Protein AF-A0AAW4VNP3-F1 (afdb_monomer)

pLDDT: mean 86.43, std 9.8, range [40.16, 97.19]

Nearest PDB structures (foldseek):
  4qtn-assembly1_B  TM=8.024E-01  e=1.426E-08  Neisseria mucosa ATCC 25996

Radius of gyration: 25.73 Å; Cα contacts (8 Å, |Δi|>4): 560; chains: 1; bounding box: 70×44×76 Å

InterPro domains:
  IPR006419 Nicotinamide mononucleotide transporter PnuC [PF04973] (201-394)
  IPR006419 Nicotinamide mononucleotide transporter PnuC [PTHR36122] (199-401)
  IPR006419 Nicotinamide mononucleotide transporter PnuC [TIGR01528] (202-397)

Organism: NCBI:txid1982628

Solvent-accessible surface area (backbone atoms only — not comparable to full-atom values): 21299 Å² total; per-residue (Å²): 109,73,69,56,41,69,71,24,30,52,80,52,65,69,58,42,53,49,54,51,51,51,38,52,51,25,49,51,49,15,56,49,26,45,52,51,37,52,52,60,38,68,47,82,50,72,65,72,40,80,74,52,76,46,77,26,37,53,49,68,89,80,63,89,81,59,93,85,45,66,66,43,71,47,40,26,34,56,83,97,46,68,33,78,46,78,29,45,41,78,54,51,79,67,58,83,70,63,57,47,67,30,34,36,28,32,32,74,85,70,50,79,48,57,35,82,60,86,90,72,49,73,68,58,52,45,50,55,47,30,54,54,35,49,59,75,32,40,40,40,45,34,44,14,52,34,29,45,53,42,29,52,51,53,48,49,48,39,45,44,24,72,84,46,53,74,63,59,46,52,52,54,52,50,40,45,51,46,32,37,51,35,31,43,78,49,58,56,71,64,42,75,94,37,58,16,69,59,54,45,49,48,49,52,50,40,37,53,36,42,56,52,20,53,53,28,50,41,61,34,27,57,65,18,35,65,37,39,52,54,30,46,52,46,50,40,50,46,26,63,58,55,55,44,57,63,51,38,37,51,41,38,66,74,45,46,53,57,46,32,58,53,27,37,56,54,39,69,73,38,49,33,93,88,47,78,66,30,40,66,60,46,80,78,64,79,77,56,55,59,56,51,52,54,49,31,54,53,42,17,55,53,49,18,52,58,54,63,70,49,93,72,80,41,82,66,53,97,40,73,69,59,46,44,52,47,44,36,45,36,19,36,29,34,35,32,45,53,54,22,55,52,24,53,56,71,29,27,54,63,22,38,60,32,46,53,52,27,38,50,45,50,45,53,48,30,62,72,52,66,42,62,38,58,47,36,42,34,53,43,46,54,54,47,35,54,50,22,44,53,48,49,51,50,52,44,53,52,52,58,50,50,58,57,57,75,76,107

Secondary structure (DSSP, 8-state):
-HHHHHHHS---HHHHHHHHHHHHHHHHHHHHHHHHHHHHHTS-----EEEEEEEEEE--TT----TT-SEEEEEEEETTEEEEEEEEHHHHHT---SEEEEEEEE-TTS-EEEESSS---HHHHHHHHHHHHHHHTHHHHHHHHHHHHHHHHHHHHHHTGGGS-HHHHHHHHHHHHHHHHHHHHSPPPPBTTB-HHHHHHHHHHHHHHHHHHHHHHHTT-TTHHHHHHHHHHHHHHHHHHTT--HHHHHHIIIIIHHHHHHHHHHHHTSB-SS-TTSB--B---THHHHHHHHHHHHHHHHHHHHHHTS----TT-S-HHHHHHHHHHHHHHHHHHHHHHHHHHTTBTTHHHHHHHHHHHHHHHHHHTT-TTHHHHHHHHHHHHHHHHHHHHHHHHHHHHHHHHHT-

Mean predicted aligned error: 8.53 Å

Structure (mmCIF, N/CA/C/O backbone):
data_AF-A0AAW4VNP3-F1
#
_entry.id   AF-A0AAW4VNP3-F1
#
loop_
_atom_site.group_PDB
_atom_site.id
_atom_site.type_symbol
_atom_site.label_atom_id
_atom_site.label_alt_id
_atom_site.label_comp_id
_atom_site.label_asym_id
_atom_site.label_entity_id
_atom_site.label_seq_id
_atom_site.pdbx_PDB_ins_code
_atom_site.Cartn_x
_atom_site.Cartn_y
_atom_site.Cartn_z
_atom_site.occupancy
_atom_site.B_iso_or_equiv
_atom_site.auth_seq_id
_atom_site.auth_comp_id
_atom_site.auth_asym_id
_atom_site.auth_atom_id
_atom_site.pdbx_PDB_model_num
ATOM 1 N N . MET A 1 1 ? 29.021 -0.464 7.158 1.00 53.31 1 MET A N 1
ATOM 2 C CA . MET A 1 1 ? 27.720 0.239 7.269 1.00 53.31 1 MET A CA 1
ATOM 3 C C . MET A 1 1 ? 27.876 1.764 7.394 1.00 53.31 1 MET A C 1
ATOM 5 O O . MET A 1 1 ? 27.446 2.468 6.494 1.00 53.31 1 MET A O 1
ATOM 9 N N . ILE A 1 2 ? 28.572 2.298 8.410 1.00 60.94 2 ILE A N 1
ATOM 10 C CA . ILE A 1 2 ? 28.728 3.763 8.615 1.00 60.94 2 ILE A CA 1
ATOM 11 C C . ILE A 1 2 ? 29.421 4.486 7.440 1.00 60.94 2 ILE A C 1
ATOM 13 O O . ILE A 1 2 ? 29.001 5.571 7.046 1.00 60.94 2 ILE A O 1
ATOM 17 N N . GLN A 1 3 ? 30.464 3.896 6.844 1.00 62.09 3 GLN A N 1
ATOM 18 C CA . GLN A 1 3 ? 31.155 4.496 5.689 1.00 62.09 3 GLN A CA 1
ATOM 19 C C . GLN A 1 3 ? 30.300 4.512 4.408 1.00 62.09 3 GLN A C 1
ATOM 21 O O . GLN A 1 3 ? 30.416 5.441 3.615 1.00 62.09 3 GLN A O 1
ATOM 26 N N . PHE A 1 4 ? 29.410 3.529 4.235 1.00 67.94 4 PHE A N 1
ATOM 27 C CA . PHE A 1 4 ? 28.491 3.452 3.094 1.00 67.94 4 PHE A CA 1
ATOM 28 C C . PHE A 1 4 ? 27.464 4.591 3.140 1.00 67.94 4 PHE A C 1
ATOM 30 O O . PHE A 1 4 ? 27.341 5.350 2.182 1.00 67.94 4 PHE A O 1
ATOM 37 N N . PHE A 1 5 ? 26.824 4.803 4.295 1.00 67.19 5 PHE A N 1
ATOM 38 C CA . PHE A 1 5 ? 25.893 5.920 4.474 1.00 67.19 5 PHE A CA 1
ATOM 39 C C . PHE A 1 5 ? 26.587 7.279 4.377 1.00 67.19 5 PHE A C 1
ATOM 41 O O . PHE A 1 5 ? 26.081 8.167 3.704 1.00 67.19 5 PHE A O 1
ATOM 48 N N . LYS A 1 6 ? 27.796 7.443 4.934 1.00 67.44 6 LYS A N 1
ATOM 49 C CA . LYS A 1 6 ? 28.573 8.685 4.752 1.00 67.44 6 LYS A CA 1
ATOM 50 C C . LYS A 1 6 ? 28.857 9.006 3.281 1.00 67.44 6 LYS A C 1
ATOM 52 O O . LYS A 1 6 ? 28.976 10.180 2.938 1.00 67.44 6 LYS A O 1
ATOM 57 N N . LYS A 1 7 ? 28.971 7.988 2.422 1.00 76.50 7 LYS A N 1
ATOM 58 C CA . LYS A 1 7 ? 29.187 8.170 0.984 1.00 76.50 7 LYS A CA 1
ATOM 59 C C . LYS A 1 7 ? 27.906 8.572 0.251 1.00 76.50 7 LYS A C 1
ATOM 61 O O . LYS A 1 7 ? 28.024 9.340 -0.699 1.00 76.50 7 LYS A O 1
ATOM 66 N N . ASN A 1 8 ? 26.735 8.112 0.695 1.00 79.56 8 ASN A N 1
ATOM 67 C CA . ASN A 1 8 ? 25.456 8.256 -0.020 1.00 79.56 8 ASN A CA 1
ATOM 68 C C . ASN A 1 8 ? 24.500 9.311 0.562 1.00 79.56 8 ASN A C 1
ATOM 70 O O . ASN A 1 8 ? 23.540 9.684 -0.112 1.00 79.56 8 ASN A O 1
ATOM 74 N N . ILE A 1 9 ? 24.789 9.818 1.764 1.00 84.44 9 ILE A N 1
ATOM 75 C CA . ILE A 1 9 ? 23.995 10.846 2.441 1.00 84.44 9 ILE A CA 1
ATOM 76 C C . ILE A 1 9 ? 23.987 12.174 1.678 1.00 84.44 9 ILE A C 1
ATOM 78 O O . ILE A 1 9 ? 24.927 12.488 0.935 1.00 84.44 9 ILE A O 1
ATOM 82 N N . GLU A 1 10 ? 22.955 12.982 1.928 1.00 81.00 10 GLU A N 1
ATOM 83 C CA . GLU A 1 10 ? 22.820 14.324 1.370 1.00 81.00 10 GLU A CA 1
ATOM 84 C C . GLU A 1 10 ? 24.094 15.160 1.572 1.00 81.00 10 GLU A C 1
ATOM 86 O O . GLU A 1 10 ? 24.619 15.349 2.683 1.00 81.00 10 GLU A O 1
ATOM 91 N N . SER A 1 11 ? 24.616 15.624 0.438 1.00 81.00 11 SER A N 1
ATOM 92 C CA . SER A 1 11 ? 25.878 16.350 0.336 1.00 81.00 11 SER A CA 1
ATOM 93 C C . SER A 1 11 ? 25.703 17.829 0.672 1.00 81.00 11 SER A C 1
ATOM 95 O O . SER A 1 11 ? 26.600 18.444 1.256 1.00 81.00 11 SER A O 1
ATOM 97 N N . ASN A 1 12 ? 24.528 18.394 0.377 1.00 86.44 12 ASN A N 1
ATOM 98 C CA . ASN A 1 12 ? 24.202 19.769 0.704 1.00 86.44 12 ASN A CA 1
ATOM 99 C C . ASN A 1 12 ? 23.914 19.901 2.204 1.00 86.44 12 ASN A C 1
ATOM 101 O O .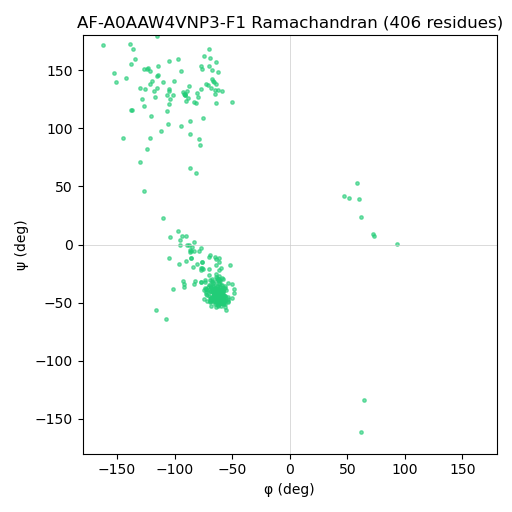 ASN A 1 12 ? 22.872 19.484 2.705 1.00 86.44 12 ASN A O 1
ATOM 105 N N . LYS A 1 13 ? 24.833 20.552 2.925 1.00 87.06 13 LYS A N 1
ATOM 106 C CA . LYS A 1 13 ? 24.740 20.730 4.379 1.00 87.06 13 LYS A CA 1
ATOM 107 C C . LYS A 1 13 ? 23.450 21.435 4.817 1.00 87.06 13 LYS A C 1
ATOM 109 O O . LYS A 1 13 ? 22.914 21.065 5.853 1.00 87.06 13 LYS A O 1
ATOM 114 N N . LYS A 1 14 ? 22.953 22.424 4.061 1.00 89.81 14 LYS A N 1
ATOM 115 C CA . LYS A 1 14 ? 21.715 23.144 4.414 1.00 89.81 14 LYS A CA 1
ATOM 116 C C . LYS A 1 14 ? 20.496 22.235 4.283 1.00 89.81 14 LYS A C 1
ATOM 118 O O . LYS A 1 14 ? 19.693 22.179 5.208 1.00 89.81 14 LYS A O 1
ATOM 123 N N . LEU A 1 15 ? 20.405 21.509 3.168 1.00 87.19 15 LEU A N 1
ATOM 124 C CA . LEU A 1 15 ? 19.309 20.574 2.917 1.00 87.19 15 LEU A CA 1
ATOM 125 C C . LEU A 1 15 ? 19.313 19.436 3.939 1.00 87.19 15 LEU A C 1
ATOM 127 O O . LEU A 1 15 ? 18.293 19.184 4.562 1.00 87.19 15 LEU A O 1
ATOM 131 N N . ARG A 1 16 ? 20.481 18.851 4.222 1.00 89.38 16 ARG A N 1
ATOM 132 C CA . ARG A 1 16 ? 20.614 17.809 5.245 1.00 89.38 16 ARG A CA 1
ATOM 133 C C . ARG A 1 16 ? 20.189 18.286 6.634 1.00 89.38 16 ARG A C 1
ATOM 135 O O . ARG A 1 16 ? 19.533 17.552 7.361 1.00 89.38 16 ARG A O 1
ATOM 142 N N . THR A 1 17 ? 20.565 19.504 7.030 1.00 90.94 17 THR A N 1
ATOM 143 C CA . THR A 1 17 ? 20.107 20.070 8.309 1.00 90.94 17 THR A CA 1
ATOM 144 C C . THR A 1 17 ? 18.588 20.227 8.328 1.00 90.94 17 THR A C 1
ATOM 146 O O . THR A 1 17 ? 17.964 19.907 9.334 1.00 90.94 17 THR A O 1
ATOM 149 N N . PHE A 1 18 ? 17.993 20.688 7.227 1.00 92.00 18 PHE A N 1
ATOM 150 C CA . PHE A 1 18 ? 16.542 20.796 7.099 1.00 92.00 18 PHE A CA 1
ATOM 151 C C . PHE A 1 18 ? 15.851 19.426 7.195 1.00 92.00 18 PHE A C 1
ATOM 153 O O . PHE A 1 18 ? 14.931 19.276 7.991 1.00 92.00 18 PHE A O 1
ATOM 160 N N . GLU A 1 19 ? 16.333 18.413 6.471 1.00 90.94 19 GLU A N 1
ATOM 161 C CA . GLU A 1 19 ? 15.817 17.037 6.532 1.00 90.94 19 GLU A CA 1
ATOM 162 C C . GLU A 1 19 ? 15.887 16.467 7.954 1.00 90.94 19 GLU A C 1
ATOM 164 O O . GLU A 1 19 ? 14.918 15.879 8.422 1.00 90.94 19 GLU A O 1
ATOM 169 N N . ILE A 1 20 ? 16.983 16.704 8.686 1.00 93.19 20 ILE A N 1
ATOM 170 C CA . ILE A 1 20 ? 17.114 16.288 10.093 1.00 93.19 20 ILE A CA 1
ATOM 171 C C . ILE A 1 20 ? 16.078 16.985 10.983 1.00 93.19 20 ILE A C 1
ATOM 173 O O . ILE A 1 20 ? 15.482 16.337 11.839 1.00 93.19 20 ILE A O 1
ATOM 177 N N . ILE A 1 21 ? 15.844 18.287 10.794 1.00 94.62 21 ILE A N 1
ATOM 178 C CA . ILE A 1 21 ? 14.818 19.019 11.553 1.00 94.62 21 ILE A CA 1
ATOM 179 C C . ILE A 1 21 ? 13.434 18.426 11.274 1.00 94.62 21 ILE A C 1
ATOM 181 O O . ILE A 1 21 ? 12.690 18.160 12.215 1.00 94.62 21 ILE A O 1
ATOM 185 N N . VAL A 1 22 ? 13.110 18.175 10.002 1.00 94.69 22 VAL A N 1
ATOM 186 C CA . VAL A 1 22 ? 11.842 17.551 9.596 1.00 94.69 22 VAL A CA 1
ATOM 187 C C . VAL A 1 22 ? 11.697 16.158 10.209 1.00 94.69 22 VAL A C 1
ATOM 189 O O . VAL A 1 22 ? 10.652 15.863 10.778 1.00 94.69 22 VAL A O 1
ATOM 192 N N . LEU A 1 23 ? 12.743 15.328 10.175 1.00 94.88 23 LEU A N 1
ATOM 193 C CA . LEU A 1 23 ? 12.743 14.009 10.814 1.00 94.88 23 LEU A CA 1
ATOM 194 C C . LEU A 1 23 ? 12.448 14.106 12.311 1.00 94.88 23 LEU A C 1
ATOM 196 O O . LEU A 1 23 ? 11.570 13.402 12.799 1.00 94.88 23 LEU A O 1
ATOM 200 N N . CYS A 1 24 ? 13.131 14.998 13.033 1.00 94.94 24 CYS A N 1
ATOM 201 C CA . CYS A 1 24 ? 12.877 15.208 14.457 1.00 94.94 24 CYS A CA 1
ATOM 202 C C . CYS A 1 24 ? 11.423 15.622 14.713 1.00 94.94 24 CYS A C 1
ATOM 204 O O . CYS A 1 24 ? 10.788 15.062 15.602 1.00 94.94 24 CYS A O 1
ATOM 206 N N . LEU A 1 25 ? 10.884 16.561 13.928 1.00 96.44 25 LEU A N 1
ATOM 207 C CA . LEU A 1 25 ? 9.488 16.990 14.048 1.00 96.44 25 LEU A CA 1
ATOM 208 C C . LEU A 1 25 ? 8.523 15.819 13.842 1.00 96.44 25 LEU A C 1
ATOM 210 O O . LEU A 1 25 ? 7.657 15.609 14.682 1.00 96.44 25 LEU A O 1
ATOM 214 N N . LEU A 1 26 ? 8.714 15.019 12.790 1.00 96.69 26 LEU A N 1
ATOM 215 C CA . LEU A 1 26 ? 7.869 13.855 12.513 1.00 96.69 26 LEU A CA 1
ATOM 216 C C . LEU A 1 26 ? 7.942 12.804 13.630 1.00 96.69 26 LEU A C 1
ATOM 218 O O . LEU A 1 26 ? 6.912 12.250 14.004 1.00 96.69 26 LEU A O 1
ATOM 222 N N . VAL A 1 27 ? 9.126 12.567 14.210 1.00 95.69 27 VAL A N 1
ATOM 223 C CA . VAL A 1 27 ? 9.286 11.672 15.371 1.00 95.69 27 VAL A CA 1
ATOM 224 C C . VAL A 1 27 ? 8.505 12.194 16.575 1.00 95.69 27 VAL A C 1
ATOM 226 O O . VAL A 1 27 ? 7.763 11.435 17.196 1.00 95.69 27 VAL A O 1
ATOM 229 N N . PHE A 1 28 ? 8.644 13.480 16.907 1.00 96.19 28 PHE A N 1
ATOM 230 C CA . PHE A 1 28 ? 7.928 14.067 18.040 1.00 96.19 28 PHE A CA 1
ATOM 231 C C . PHE A 1 28 ? 6.416 14.075 17.824 1.00 96.19 28 PHE A C 1
ATOM 233 O O . PHE A 1 28 ? 5.681 13.774 18.762 1.00 96.19 28 PHE A O 1
ATOM 240 N N . THR A 1 29 ? 5.948 14.365 16.608 1.00 95.38 29 THR A N 1
ATOM 241 C CA . THR A 1 29 ? 4.525 14.280 16.263 1.00 95.38 29 THR A CA 1
ATOM 242 C C . THR A 1 29 ? 4.020 12.849 16.400 1.00 95.38 29 THR A C 1
ATOM 244 O O . THR A 1 29 ? 3.017 12.639 17.069 1.00 95.38 29 THR A O 1
ATOM 247 N N . SER A 1 30 ? 4.733 11.863 15.851 1.00 95.56 30 SER A N 1
ATOM 248 C CA . SER A 1 30 ? 4.325 10.459 15.926 1.00 95.56 30 SER A CA 1
ATOM 249 C C . SER A 1 30 ? 4.220 9.971 17.375 1.00 95.56 30 SER A C 1
ATOM 251 O O . SER A 1 30 ? 3.159 9.518 17.804 1.00 95.56 30 SER A O 1
ATOM 253 N N . ILE A 1 31 ? 5.278 10.156 18.174 1.00 95.38 31 ILE A N 1
ATOM 254 C CA . ILE A 1 31 ? 5.305 9.741 19.586 1.00 95.38 31 ILE A CA 1
ATOM 255 C C . ILE A 1 31 ? 4.257 10.507 20.403 1.00 95.38 31 ILE A C 1
ATOM 257 O O . ILE A 1 31 ? 3.555 9.911 21.220 1.00 95.38 31 ILE A O 1
ATOM 261 N N . GLY A 1 32 ? 4.139 11.818 20.180 1.00 95.06 32 GLY A N 1
ATOM 262 C CA . GLY A 1 32 ? 3.168 12.668 20.864 1.00 95.06 32 GLY A CA 1
ATOM 263 C C . GLY A 1 32 ? 1.727 12.245 20.586 1.00 95.06 32 GLY A C 1
ATOM 264 O O . GLY A 1 32 ? 0.931 12.170 21.519 1.00 95.06 32 GLY A O 1
ATOM 265 N N . SER A 1 33 ? 1.409 11.903 19.336 1.00 94.50 33 SER A N 1
ATOM 266 C CA . SER A 1 33 ? 0.086 11.416 18.941 1.00 94.50 33 SER A CA 1
ATOM 267 C C . SER A 1 33 ? -0.241 10.056 19.559 1.00 94.50 33 SER A C 1
ATOM 269 O O . SER A 1 33 ? -1.325 9.911 20.120 1.00 94.50 33 SER A O 1
ATOM 271 N N . VAL A 1 34 ? 0.690 9.087 19.551 1.00 93.12 34 VAL A N 1
ATOM 272 C CA . VAL A 1 34 ? 0.482 7.795 20.244 1.00 93.12 34 VAL A CA 1
ATOM 273 C C . VAL A 1 34 ? 0.222 8.019 21.731 1.00 93.12 34 VAL A C 1
ATOM 275 O O . VAL A 1 34 ? -0.732 7.478 22.286 1.00 93.12 34 VAL A O 1
ATOM 278 N N . PHE A 1 35 ? 1.056 8.832 22.383 1.00 94.19 35 PHE A N 1
ATOM 279 C CA . PHE A 1 35 ? 0.920 9.113 23.809 1.00 94.19 35 PHE A CA 1
ATOM 280 C C . PHE A 1 35 ? -0.424 9.775 24.130 1.00 94.19 35 PHE A C 1
ATOM 282 O O . PHE A 1 35 ? -1.110 9.353 25.058 1.00 94.19 35 PHE A O 1
ATOM 289 N N . TYR A 1 36 ? -0.831 10.768 23.337 1.00 93.75 36 TYR A N 1
ATOM 290 C CA . TYR A 1 36 ? -2.118 11.436 23.499 1.00 93.75 36 TYR A CA 1
ATOM 291 C C . TYR A 1 36 ? -3.299 10.475 23.307 1.00 93.75 36 TYR A C 1
ATOM 293 O O . TYR A 1 36 ? -4.188 10.442 24.155 1.00 93.75 36 TYR A O 1
ATOM 301 N N . GLY A 1 37 ? -3.298 9.667 22.241 1.00 91.31 37 GLY A N 1
ATOM 302 C CA . GLY A 1 37 ? -4.357 8.685 21.984 1.00 91.31 37 GLY A CA 1
ATOM 303 C C . GLY A 1 37 ? -4.482 7.664 23.117 1.00 91.31 37 GLY A C 1
ATOM 304 O O . GLY A 1 37 ? -5.572 7.435 23.640 1.00 91.31 37 GLY A O 1
ATOM 305 N N . LEU A 1 38 ? -3.355 7.119 23.589 1.00 90.75 38 LEU A N 1
ATOM 306 C CA . LEU A 1 38 ? -3.344 6.169 24.706 1.00 90.75 38 LEU A CA 1
ATOM 307 C C . LEU A 1 38 ? -3.847 6.787 26.013 1.00 90.75 38 LEU A C 1
ATOM 309 O O . LEU A 1 38 ? -4.575 6.116 26.746 1.00 90.75 38 LEU A O 1
ATOM 313 N N . LEU A 1 39 ? -3.494 8.044 26.300 1.00 91.62 39 LEU A N 1
ATOM 314 C CA . LEU A 1 39 ? -4.000 8.762 27.472 1.00 91.62 39 LEU A CA 1
ATOM 315 C C . LEU A 1 39 ? -5.520 8.943 27.431 1.00 91.62 39 LEU A C 1
ATOM 317 O O . LEU A 1 39 ? -6.160 8.844 28.474 1.00 91.62 39 LEU A O 1
ATOM 321 N N . GLN A 1 40 ? -6.093 9.208 26.257 1.00 89.56 40 GLN A N 1
ATOM 322 C CA . GLN A 1 40 ? -7.536 9.397 26.102 1.00 89.56 40 GLN A CA 1
ATOM 323 C C . GLN A 1 40 ? -8.313 8.089 26.284 1.00 89.56 40 GLN A C 1
ATOM 325 O O . GLN A 1 40 ? -9.296 8.072 27.027 1.00 89.56 40 GLN A O 1
ATOM 330 N N . ILE A 1 41 ? -7.834 6.990 25.687 1.00 88.81 41 ILE A N 1
ATOM 331 C CA . ILE A 1 41 ? -8.442 5.653 25.823 1.00 88.81 41 ILE A CA 1
ATOM 332 C C . ILE A 1 41 ? -8.389 5.161 27.275 1.00 88.81 41 ILE A C 1
ATOM 334 O O . ILE A 1 41 ? -9.352 4.589 27.777 1.00 88.81 41 ILE A O 1
ATOM 338 N N . HIS A 1 42 ? -7.270 5.378 27.971 1.00 87.94 42 HIS A N 1
ATOM 339 C CA . HIS A 1 42 ? -7.072 4.886 29.341 1.00 87.94 42 HIS A CA 1
ATOM 340 C C . HIS A 1 42 ? -7.526 5.867 30.422 1.00 87.94 42 HIS A C 1
ATOM 342 O O . HIS A 1 42 ? -7.276 5.635 31.607 1.00 87.94 42 HIS A O 1
ATOM 348 N N . LYS A 1 43 ? -8.170 6.970 30.038 1.00 87.81 43 LYS A N 1
ATOM 349 C CA . LYS A 1 43 ? -8.701 7.925 31.000 1.00 87.81 43 LYS A CA 1
ATOM 350 C C . LYS A 1 43 ? -9.821 7.272 31.806 1.00 87.81 43 LYS A C 1
ATOM 352 O O . LYS A 1 43 ? -10.639 6.533 31.264 1.00 87.81 43 LYS A O 1
ATOM 357 N N . ASP A 1 44 ? -9.853 7.561 33.100 1.00 85.50 44 ASP A N 1
ATOM 358 C CA . ASP A 1 44 ? -10.926 7.077 33.958 1.00 85.50 44 ASP A CA 1
ATOM 359 C C . ASP A 1 44 ? -12.270 7.695 33.538 1.00 85.50 44 ASP A C 1
ATOM 361 O O . ASP A 1 44 ? -12.372 8.909 33.313 1.00 85.50 44 ASP A O 1
ATOM 365 N N . VAL A 1 45 ? -13.287 6.839 33.431 1.00 84.75 45 VAL A N 1
ATOM 366 C CA . VAL A 1 45 ? -14.671 7.212 33.105 1.00 84.75 45 VAL A CA 1
ATOM 367 C C . VAL A 1 45 ? -15.285 8.035 34.231 1.00 84.75 45 VAL A C 1
ATOM 369 O O . VAL A 1 45 ? -16.068 8.955 33.965 1.00 84.75 45 VAL A O 1
ATOM 372 N N . GLY A 1 46 ? -14.880 7.748 35.473 1.00 85.88 46 GLY A N 1
ATOM 373 C CA . GLY A 1 46 ? -15.465 8.330 36.672 1.00 85.88 46 GLY A CA 1
ATOM 374 C C . GLY A 1 46 ? -16.946 7.978 36.832 1.00 85.88 46 GLY A C 1
ATOM 375 O O . GLY A 1 46 ? -17.465 7.046 36.219 1.00 85.88 46 GLY A O 1
ATOM 376 N N . ASP A 1 47 ? -17.643 8.755 37.659 1.00 85.56 47 ASP A N 1
ATOM 377 C CA . ASP A 1 47 ? -19.062 8.531 37.924 1.00 85.56 47 ASP A CA 1
ATOM 378 C C . ASP A 1 47 ? -19.941 8.881 36.714 1.00 85.56 47 ASP A C 1
ATOM 380 O O . ASP A 1 47 ? -19.788 9.923 36.067 1.00 85.56 47 ASP A O 1
ATOM 384 N N . LEU A 1 48 ? -20.925 8.021 36.448 1.00 88.31 48 LEU A N 1
ATOM 385 C CA . LEU A 1 48 ? -21.913 8.227 35.396 1.00 88.31 48 LEU A CA 1
ATOM 386 C C . LEU A 1 48 ? -23.117 8.999 35.923 1.00 88.31 48 LEU A C 1
ATOM 388 O O . LEU A 1 48 ? -23.735 8.634 36.926 1.00 88.31 48 LEU A O 1
ATOM 392 N N . ARG A 1 49 ? -23.529 10.026 35.183 1.00 89.94 49 ARG A N 1
ATOM 393 C CA . ARG A 1 49 ? -24.768 10.754 35.446 1.00 89.94 49 ARG A CA 1
ATOM 394 C C . ARG A 1 49 ? -25.818 10.402 34.405 1.00 89.94 49 ARG A C 1
ATOM 396 O O . ARG A 1 49 ? -25.677 10.772 33.244 1.00 89.94 49 ARG A O 1
ATOM 403 N N . TYR A 1 50 ? -26.903 9.764 34.833 1.00 92.00 50 TYR A N 1
ATOM 404 C CA . TYR A 1 50 ? -28.066 9.550 33.972 1.00 92.00 50 TYR A CA 1
ATOM 405 C C . TYR A 1 50 ? -28.640 10.887 33.478 1.00 92.00 50 TYR A C 1
ATOM 407 O O . TYR A 1 50 ? -28.854 11.811 34.272 1.00 92.00 50 TYR A O 1
ATOM 415 N N . VAL A 1 51 ? -28.901 10.977 32.174 1.00 92.31 51 VAL A N 1
ATOM 416 C CA . VAL A 1 51 ? -29.443 12.174 31.520 1.00 92.31 51 VAL A CA 1
ATOM 417 C C . VAL A 1 51 ? -30.901 11.949 31.133 1.00 92.31 51 VAL A C 1
ATOM 419 O O . VAL A 1 51 ? -31.793 12.626 31.645 1.00 92.31 51 VAL A O 1
ATOM 422 N N . GLN A 1 52 ? -31.153 11.003 30.229 1.00 91.56 52 GLN A N 1
ATOM 423 C CA . GLN A 1 52 ? -32.473 10.752 29.650 1.00 91.56 52 GLN A CA 1
ATOM 424 C C . GLN A 1 52 ? -32.545 9.360 29.009 1.00 91.56 52 GLN A C 1
ATOM 426 O O . GLN A 1 52 ? -31.539 8.672 28.866 1.00 91.56 52 GLN A O 1
ATOM 431 N N . SER A 1 53 ? -33.745 8.950 28.596 1.00 92.31 53 SER A N 1
ATOM 432 C CA . SER A 1 53 ? -33.924 7.780 27.736 1.00 92.31 53 SER A CA 1
ATOM 433 C C . SER A 1 53 ? -34.241 8.222 26.316 1.00 92.31 53 SER A C 1
ATOM 435 O O . SER A 1 53 ? -35.126 9.059 26.126 1.00 92.31 53 SER A O 1
ATOM 437 N N . VAL A 1 54 ? -33.574 7.629 25.336 1.00 92.88 54 VAL A N 1
ATOM 438 C CA . VAL A 1 54 ? -33.732 7.928 23.912 1.00 92.88 54 VAL A CA 1
ATOM 439 C C . VAL A 1 54 ? -34.114 6.665 23.149 1.00 92.88 54 VAL A C 1
ATOM 441 O O . VAL A 1 54 ? -33.770 5.557 23.549 1.00 92.88 54 VAL A O 1
ATOM 444 N N . THR A 1 55 ? -34.830 6.824 22.041 1.00 93.00 55 THR A N 1
ATOM 445 C CA . THR A 1 55 ? -35.054 5.724 21.098 1.00 93.00 55 THR A CA 1
ATOM 446 C C . THR A 1 55 ? -33.943 5.749 20.053 1.00 93.00 55 THR A C 1
ATOM 448 O O . THR A 1 55 ? -33.695 6.803 19.463 1.00 93.00 55 THR A O 1
ATOM 451 N N . MET A 1 56 ? -33.284 4.613 19.841 1.00 92.81 56 MET A N 1
ATOM 452 C CA . MET A 1 56 ? -32.278 4.411 18.793 1.00 92.81 56 MET A CA 1
ATOM 453 C C . MET A 1 56 ? -32.797 3.373 17.796 1.00 92.81 56 MET A C 1
ATOM 455 O O . MET A 1 56 ? -33.522 2.453 18.186 1.00 92.81 56 MET A O 1
ATOM 459 N N . ASN A 1 57 ? -32.466 3.537 16.518 1.00 91.81 57 ASN A N 1
ATOM 460 C CA . ASN A 1 57 ? -32.947 2.673 15.441 1.00 91.81 57 ASN A CA 1
ATOM 461 C C . ASN A 1 57 ? -31.871 1.662 15.059 1.00 91.81 57 ASN A C 1
ATOM 463 O O . ASN A 1 57 ? -30.698 2.010 15.019 1.00 91.81 57 ASN A O 1
ATOM 467 N N . ARG A 1 58 ? -32.284 0.429 14.786 1.00 89.25 58 ARG A N 1
ATOM 468 C CA . ARG A 1 58 ? -31.406 -0.664 14.370 1.00 89.25 58 ARG A CA 1
ATOM 469 C C . ARG A 1 58 ? -30.783 -0.343 13.016 1.00 89.25 58 ARG A C 1
ATOM 471 O O . ARG A 1 58 ? -31.515 0.003 12.086 1.00 89.25 58 ARG A O 1
ATOM 478 N N . ASP A 1 59 ? -29.471 -0.467 12.939 1.00 84.44 59 ASP A N 1
ATOM 479 C CA . ASP A 1 59 ? -28.698 -0.341 11.716 1.00 84.44 59 ASP A CA 1
ATOM 480 C C . ASP A 1 59 ? -28.486 -1.732 11.122 1.00 84.44 59 ASP A C 1
ATOM 482 O O . ASP A 1 59 ? -27.698 -2.518 11.634 1.00 84.44 59 ASP A O 1
ATOM 486 N N . LYS A 1 60 ? -29.269 -2.057 10.091 1.00 79.69 60 LYS A N 1
ATOM 487 C CA . LYS A 1 60 ? -29.255 -3.389 9.472 1.00 79.69 60 LYS A CA 1
ATOM 488 C C . LYS A 1 60 ? -28.183 -3.539 8.405 1.00 79.69 60 LYS A C 1
ATOM 490 O O . LYS A 1 60 ? -27.970 -4.654 7.947 1.00 79.69 60 LYS A O 1
ATOM 495 N N . ASP A 1 61 ? -27.571 -2.437 7.985 1.00 69.25 61 ASP A N 1
ATOM 496 C CA . ASP A 1 61 ? -26.588 -2.456 6.906 1.00 69.25 61 ASP A CA 1
ATOM 497 C C . ASP A 1 61 ? -25.233 -3.008 7.395 1.00 69.25 61 ASP A C 1
ATOM 499 O O . ASP A 1 61 ? -24.406 -3.392 6.580 1.00 69.25 61 ASP A O 1
ATOM 503 N N . GLU A 1 62 ? -25.036 -3.087 8.715 1.00 65.25 62 GLU A N 1
ATOM 504 C CA . GLU A 1 62 ? -23.822 -3.576 9.394 1.00 65.25 62 GLU A CA 1
ATOM 505 C C . GLU A 1 62 ? -24.004 -4.992 9.982 1.00 65.25 62 GLU A C 1
ATOM 507 O O . GLU A 1 62 ? -23.161 -5.483 10.728 1.00 65.25 62 GLU A O 1
ATOM 512 N N . GLU A 1 63 ? -25.137 -5.646 9.709 1.00 73.12 63 GLU A N 1
ATOM 513 C CA . GLU A 1 63 ? -25.457 -6.968 10.251 1.00 73.12 63 GLU A CA 1
ATOM 514 C C . GLU A 1 63 ? -25.319 -8.054 9.178 1.00 73.12 63 GLU A C 1
ATOM 516 O O . GLU A 1 63 ? -26.221 -8.230 8.357 1.00 73.12 63 GLU A O 1
ATOM 521 N N . ASP A 1 64 ? -24.238 -8.831 9.238 1.00 66.81 64 ASP A N 1
ATOM 522 C CA . ASP A 1 64 ? -24.033 -10.017 8.397 1.00 66.81 64 ASP A CA 1
ATOM 523 C C . ASP A 1 64 ? -23.782 -11.252 9.276 1.00 66.81 64 ASP A C 1
ATOM 525 O O . ASP A 1 64 ? -22.650 -11.616 9.593 1.00 66.81 64 ASP A O 1
ATOM 529 N N . TYR A 1 65 ? -24.873 -11.849 9.772 1.00 76.00 65 TYR A N 1
ATOM 530 C CA . TYR A 1 65 ? -24.825 -13.009 10.667 1.00 76.00 65 TYR A CA 1
ATOM 531 C C . TYR A 1 65 ? -25.494 -14.234 10.043 1.00 76.00 65 TYR A C 1
ATOM 533 O O . TYR A 1 65 ? -26.651 -14.182 9.609 1.00 76.00 65 TYR A O 1
ATOM 541 N N . ASP A 1 66 ? -24.806 -15.371 10.099 1.00 72.38 66 ASP A N 1
ATOM 542 C CA . ASP A 1 66 ? -25.280 -16.681 9.673 1.00 72.38 66 ASP A CA 1
ATOM 543 C C . ASP A 1 66 ? -25.397 -17.670 10.846 1.00 72.38 66 ASP A C 1
ATOM 545 O O . ASP A 1 66 ? -25.140 -17.349 12.008 1.00 72.38 66 ASP A O 1
ATOM 549 N N . SER A 1 67 ? -25.839 -18.894 10.545 1.00 71.69 67 SER A N 1
ATOM 550 C CA . SER A 1 67 ? -26.091 -19.927 11.555 1.00 71.69 67 SER A CA 1
ATOM 551 C C . SER A 1 67 ? -24.860 -20.402 12.323 1.00 71.69 67 SER A C 1
ATOM 553 O O . SER A 1 67 ? -25.021 -21.104 13.324 1.00 71.69 67 SER A O 1
ATOM 555 N N . ASP A 1 68 ? -23.657 -20.053 11.872 1.00 73.00 68 ASP A N 1
ATOM 556 C CA . ASP A 1 68 ? -22.405 -20.428 12.515 1.00 73.00 68 ASP A CA 1
ATOM 557 C C . ASP A 1 68 ? -21.971 -19.382 13.563 1.00 73.00 68 ASP A C 1
ATOM 559 O O . ASP A 1 68 ? -21.147 -19.682 14.440 1.00 73.00 68 ASP A O 1
ATOM 563 N N . ASN A 1 69 ? -22.566 -18.180 13.559 1.00 75.62 69 ASN A N 1
ATOM 564 C CA . ASN A 1 69 ? -22.341 -17.168 14.589 1.00 75.62 69 ASN A CA 1
ATOM 565 C C . ASN A 1 69 ? -22.933 -17.602 15.940 1.00 75.62 69 ASN A C 1
ATOM 567 O O . ASN A 1 69 ? -24.074 -18.042 16.047 1.00 75.62 69 ASN A O 1
ATOM 571 N N . LYS A 1 70 ? -22.159 -17.433 17.021 1.00 76.12 70 LYS A N 1
ATOM 572 C CA . LYS A 1 70 ? -22.647 -17.659 18.397 1.00 76.12 70 LYS A CA 1
ATOM 573 C C . LYS A 1 70 ? -23.209 -16.399 19.040 1.00 76.12 70 LYS A C 1
ATOM 575 O O . LYS A 1 70 ? -24.150 -16.495 19.815 1.00 76.12 70 LYS A O 1
ATOM 580 N N . VAL A 1 71 ? -22.621 -15.253 18.710 1.00 78.38 71 VAL A N 1
ATOM 581 C CA . VAL A 1 71 ? -22.997 -13.933 19.212 1.00 78.38 71 VAL A CA 1
ATOM 582 C C . VAL A 1 71 ? -23.152 -13.003 18.011 1.00 78.38 71 VAL A C 1
ATOM 584 O O . VAL A 1 71 ? -22.315 -13.024 17.108 1.00 78.38 71 VAL A O 1
ATOM 587 N N . CYS A 1 72 ? -24.228 -12.227 18.011 1.00 78.62 72 CYS A N 1
ATOM 588 C CA . CYS A 1 72 ? -24.612 -11.258 16.996 1.00 78.62 72 CYS A CA 1
ATOM 589 C C . CYS A 1 72 ? -24.695 -9.872 17.645 1.00 78.62 72 CYS A C 1
ATOM 591 O O . CYS A 1 72 ? -25.591 -9.616 18.456 1.00 78.62 72 CYS A O 1
ATOM 593 N N . ASP A 1 73 ? -23.772 -8.984 17.293 1.00 82.75 73 ASP A N 1
ATOM 594 C CA . ASP A 1 73 ? -23.668 -7.625 17.825 1.00 82.75 73 ASP A CA 1
ATOM 595 C C . ASP A 1 73 ? -24.548 -6.656 17.025 1.00 82.75 73 ASP A C 1
ATOM 597 O O . ASP A 1 73 ? -24.173 -6.105 15.997 1.00 82.75 73 ASP A O 1
ATOM 601 N N . VAL A 1 74 ? -25.763 -6.421 17.512 1.00 84.56 74 VAL A N 1
ATOM 602 C CA . VAL A 1 74 ? -26.728 -5.553 16.832 1.00 84.56 74 VAL A CA 1
ATOM 603 C C . VAL A 1 74 ? -26.453 -4.093 17.176 1.00 84.56 74 VAL A C 1
ATOM 605 O O . VAL A 1 74 ? -26.514 -3.693 18.344 1.00 84.56 74 VAL A O 1
ATOM 608 N N . ILE A 1 75 ? -26.222 -3.278 16.147 1.00 86.31 75 ILE A N 1
ATOM 609 C CA . ILE A 1 75 ? -25.931 -1.851 16.285 1.00 86.31 75 ILE A CA 1
ATOM 610 C C . ILE A 1 75 ? -27.229 -1.039 16.204 1.00 86.31 75 ILE A C 1
ATOM 612 O O . ILE A 1 75 ? -28.033 -1.172 15.282 1.00 86.31 75 ILE A O 1
ATOM 616 N N . TYR A 1 76 ? -27.440 -0.145 17.167 1.00 89.12 76 TYR A N 1
ATOM 617 C CA . TYR A 1 76 ? -28.530 0.827 17.173 1.00 89.12 76 TYR A CA 1
ATOM 618 C C . TYR A 1 76 ? -27.970 2.247 17.124 1.00 89.12 76 TYR A C 1
ATOM 620 O O . TYR A 1 76 ? -27.173 2.631 17.978 1.00 89.12 76 TYR A O 1
ATOM 628 N N . ARG A 1 77 ? -28.423 3.061 16.165 1.00 88.44 77 ARG A N 1
ATOM 629 C CA . ARG A 1 77 ? -27.925 4.422 15.933 1.00 88.44 77 ARG A CA 1
ATOM 630 C C . ARG A 1 77 ? -28.955 5.521 16.192 1.00 88.44 77 ARG A C 1
ATOM 632 O O . ARG A 1 77 ? -30.174 5.338 16.084 1.00 88.44 77 ARG A O 1
ATOM 639 N N . LYS A 1 78 ? -28.439 6.707 16.521 1.00 86.75 78 LYS A N 1
ATOM 640 C CA . LYS A 1 78 ? -29.165 7.984 16.579 1.00 86.75 78 LYS A CA 1
ATOM 641 C C . LYS A 1 78 ? -28.226 9.108 16.130 1.00 86.75 78 LYS A C 1
ATOM 643 O O . LYS A 1 78 ? -27.516 9.691 16.947 1.00 86.75 78 LYS A O 1
ATOM 648 N N . GLY A 1 79 ? -28.242 9.423 14.834 1.00 82.75 79 GLY A N 1
ATOM 649 C CA . GLY A 1 79 ? -27.183 10.242 14.230 1.00 82.75 79 GLY A CA 1
ATOM 650 C C . GLY A 1 79 ? -25.855 9.485 14.292 1.00 82.75 79 GLY A C 1
ATOM 651 O O . GLY A 1 79 ? -25.846 8.283 14.046 1.00 82.75 79 GLY A O 1
ATOM 652 N N . ASP A 1 80 ? -24.783 10.157 14.711 1.00 74.25 80 ASP A N 1
ATOM 653 C CA . ASP A 1 80 ? -23.439 9.559 14.823 1.00 74.25 80 ASP A CA 1
ATOM 654 C C . ASP A 1 80 ? -23.250 8.691 16.083 1.00 74.25 80 ASP A C 1
ATOM 656 O O . ASP A 1 80 ? -22.212 8.070 16.276 1.00 74.25 80 ASP A O 1
ATOM 660 N N . GLN A 1 81 ? -24.245 8.655 16.973 1.00 82.00 81 GLN A N 1
ATOM 661 C CA . GLN A 1 81 ? -24.174 7.913 18.232 1.00 82.00 81 GLN A CA 1
ATOM 662 C C . GLN A 1 81 ? -24.627 6.472 18.027 1.00 82.00 81 GLN A C 1
ATOM 664 O O . GLN A 1 81 ? -25.671 6.250 17.402 1.00 82.00 81 GLN A O 1
ATOM 669 N N . LYS A 1 82 ? -23.902 5.516 18.614 1.00 85.12 82 LYS A N 1
ATOM 670 C CA . LYS A 1 82 ? -24.200 4.085 18.514 1.00 85.12 82 LYS A CA 1
ATOM 671 C C . LYS A 1 82 ? -24.300 3.398 19.875 1.00 85.12 82 LYS A C 1
ATOM 673 O O . LYS A 1 82 ? -23.663 3.805 20.842 1.00 85.12 82 LYS A O 1
ATOM 678 N N . LEU A 1 83 ? -25.114 2.353 19.916 1.00 86.88 83 LEU A N 1
ATOM 679 C CA . LEU A 1 83 ? -25.242 1.388 21.000 1.00 86.88 83 LEU A CA 1
ATOM 680 C C . LEU A 1 83 ? -25.101 0.001 20.376 1.00 86.88 83 LEU A C 1
ATOM 682 O O . LEU A 1 83 ? -25.853 -0.319 19.458 1.00 86.88 83 LEU A O 1
ATOM 686 N N . VAL A 1 84 ? -24.175 -0.807 20.879 1.00 83.81 84 VAL A N 1
ATOM 687 C CA . VAL A 1 84 ? -24.008 -2.201 20.457 1.00 83.81 84 VAL A CA 1
ATOM 688 C C . VAL A 1 84 ? -24.652 -3.093 21.510 1.00 83.81 84 VAL A C 1
ATOM 690 O O . VAL A 1 84 ? -24.400 -2.919 22.701 1.00 83.81 84 VAL A O 1
ATOM 693 N N . VAL A 1 85 ? -25.517 -4.010 21.083 1.00 84.31 85 VAL A N 1
ATOM 694 C CA . VAL A 1 85 ? -26.143 -4.997 21.968 1.00 84.31 85 VAL A CA 1
ATOM 695 C C . VAL A 1 85 ? -25.913 -6.385 21.393 1.00 84.31 85 VAL A C 1
ATOM 697 O O . VAL A 1 85 ? -26.367 -6.682 20.290 1.00 84.31 85 VAL A O 1
ATOM 700 N N . SER A 1 86 ? -25.234 -7.228 22.161 1.00 83.00 86 SER A N 1
ATOM 701 C CA . SER A 1 86 ? -24.937 -8.608 21.794 1.00 83.00 86 SER A CA 1
ATOM 702 C C . SER A 1 86 ? -26.135 -9.522 22.060 1.00 83.00 86 SER A C 1
ATOM 704 O O . SER A 1 86 ? -26.694 -9.527 23.158 1.00 83.00 86 SER A O 1
ATOM 706 N N . TYR A 1 87 ? -26.507 -10.323 21.067 1.00 82.69 87 TYR A N 1
ATOM 707 C CA . TYR A 1 87 ? -27.544 -11.353 21.154 1.00 82.69 87 TYR A CA 1
ATOM 708 C C . TYR A 1 87 ? -26.951 -12.717 20.815 1.00 82.69 87 TYR A C 1
ATOM 710 O O . TYR A 1 87 ? -26.072 -12.807 19.965 1.00 82.69 87 TYR A O 1
ATOM 718 N N . ASP A 1 88 ? -27.470 -13.794 21.399 1.00 86.69 88 ASP A N 1
ATOM 719 C CA . ASP A 1 88 ? -27.225 -15.127 20.844 1.00 86.69 88 ASP A CA 1
ATOM 720 C C . ASP A 1 88 ? -27.927 -15.251 19.480 1.00 86.69 88 ASP A C 1
ATOM 722 O O . ASP A 1 88 ? -28.984 -14.648 19.262 1.00 86.69 88 ASP A O 1
ATOM 726 N N . TYR A 1 89 ? -27.387 -16.060 18.563 1.00 81.88 89 TYR A N 1
ATOM 727 C CA . TYR A 1 89 ? -27.940 -16.177 17.203 1.00 81.88 89 TYR A CA 1
ATOM 728 C C . TYR A 1 89 ? -29.429 -16.556 17.181 1.00 81.88 89 TYR A C 1
ATOM 730 O O . TYR A 1 89 ? -30.220 -15.998 16.419 1.00 81.88 89 TYR A O 1
ATOM 738 N N . GLU A 1 90 ? -29.856 -17.454 18.071 1.00 84.12 90 GLU A N 1
ATOM 739 C CA . GLU A 1 90 ? -31.269 -17.828 18.174 1.00 84.12 90 GLU A CA 1
ATOM 740 C C . GLU A 1 90 ? -32.185 -16.651 18.536 1.00 84.12 90 GLU A C 1
ATOM 742 O O . GLU A 1 90 ? -33.343 -16.616 18.107 1.00 84.12 90 GLU A O 1
ATOM 747 N N . ASP A 1 91 ? -31.693 -15.715 19.344 1.00 85.31 91 ASP A N 1
ATOM 748 C CA . ASP A 1 91 ? -32.438 -14.535 19.777 1.00 85.31 91 ASP A CA 1
ATOM 749 C C . ASP A 1 91 ? -32.365 -13.422 18.733 1.00 85.31 91 ASP A C 1
ATOM 751 O O . ASP A 1 91 ? -33.367 -12.741 18.497 1.00 85.31 91 ASP A O 1
ATOM 755 N N . TYR A 1 92 ? -31.234 -13.309 18.034 1.00 84.88 92 TYR A N 1
ATOM 756 C CA . TYR A 1 92 ? -31.066 -12.447 16.869 1.00 84.88 92 TYR A CA 1
ATOM 757 C C . TYR A 1 92 ? -32.085 -12.769 15.765 1.00 84.88 92 TYR A C 1
ATOM 759 O O . TYR A 1 92 ? -32.792 -11.875 15.296 1.00 84.88 92 TYR A O 1
ATOM 767 N N . VAL A 1 93 ? -32.247 -14.047 15.399 1.00 83.44 93 VAL A N 1
ATOM 768 C CA . VAL A 1 93 ? -33.207 -14.480 14.361 1.00 83.44 93 VAL A CA 1
ATOM 769 C C . VAL A 1 93 ? -34.656 -14.150 14.748 1.00 83.44 93 VAL A C 1
ATOM 771 O O . VAL A 1 93 ? -35.497 -13.888 13.887 1.00 83.44 93 VAL A O 1
ATOM 774 N N . LYS A 1 94 ? -34.962 -14.120 16.050 1.00 86.69 94 LYS A N 1
ATOM 775 C CA . LYS A 1 94 ? -36.287 -13.766 16.594 1.00 86.69 94 LYS A CA 1
ATOM 776 C C . LYS A 1 94 ? -36.454 -12.255 16.825 1.00 86.69 94 LYS A C 1
ATOM 778 O O . LYS A 1 94 ? -37.508 -11.815 17.301 1.00 86.69 94 LYS A O 1
ATOM 783 N N . LEU A 1 95 ? -35.431 -11.447 16.542 1.00 84.69 95 LEU A N 1
ATOM 784 C CA . LEU A 1 95 ? -35.402 -10.024 16.856 1.00 84.69 95 LEU A CA 1
ATOM 785 C C . LEU A 1 95 ? -36.226 -9.218 15.841 1.00 84.69 95 LEU A C 1
ATOM 787 O O . LEU A 1 95 ? -35.727 -8.723 14.832 1.00 84.69 95 LEU A O 1
ATOM 791 N N . ASN A 1 96 ? -37.509 -9.025 16.151 1.00 80.56 96 ASN A N 1
ATOM 792 C CA . ASN A 1 96 ? -38.466 -8.342 15.266 1.00 80.56 96 ASN A CA 1
ATOM 793 C C . ASN A 1 96 ? -38.485 -6.809 15.432 1.00 80.56 96 ASN A C 1
ATOM 795 O O . ASN A 1 96 ? -39.221 -6.109 14.732 1.00 80.56 96 ASN A O 1
ATOM 799 N N . LYS A 1 97 ? -37.754 -6.273 16.415 1.00 81.69 97 LYS A N 1
ATOM 800 C CA . LYS A 1 97 ? -37.770 -4.844 16.751 1.00 81.69 97 LYS A CA 1
ATOM 801 C C . LYS A 1 97 ? -36.686 -4.108 15.964 1.00 81.69 97 LYS A C 1
ATOM 803 O O . LYS A 1 97 ? -35.521 -4.480 16.012 1.00 81.69 97 LYS A O 1
ATOM 808 N N . ASN A 1 98 ? -37.077 -3.024 15.294 1.00 87.81 98 ASN A N 1
ATOM 809 C CA . ASN A 1 98 ? -36.155 -2.134 14.573 1.00 87.81 98 ASN A CA 1
ATOM 810 C C . ASN A 1 98 ? -35.681 -0.946 15.430 1.00 87.81 98 ASN A C 1
ATOM 812 O O . ASN A 1 98 ? -35.063 -0.023 14.913 1.00 87.81 98 ASN A O 1
ATOM 816 N N . SER A 1 99 ? -36.013 -0.919 16.720 1.00 90.19 99 SER A N 1
ATOM 817 C CA . SER A 1 99 ? -35.635 0.171 17.616 1.00 90.19 99 SER A CA 1
ATOM 818 C C . SER A 1 99 ? -35.517 -0.312 19.052 1.00 90.19 99 SER A C 1
ATOM 820 O O . SER A 1 99 ? -36.313 -1.155 19.482 1.00 90.19 99 SER A O 1
ATOM 822 N N . ILE A 1 100 ? -34.611 0.298 19.808 1.00 91.88 100 ILE A N 1
ATOM 823 C CA . ILE A 1 100 ? -34.399 0.036 21.231 1.00 91.88 100 ILE A CA 1
ATOM 824 C C . ILE A 1 100 ? -34.530 1.324 22.044 1.00 91.88 100 ILE A C 1
ATOM 826 O O . ILE A 1 100 ? -34.277 2.429 21.555 1.00 91.88 100 ILE A O 1
ATOM 830 N N . LYS A 1 101 ? -34.955 1.182 23.302 1.00 92.69 101 LYS A N 1
ATOM 831 C CA . LYS A 1 101 ? -34.905 2.265 24.282 1.00 92.69 101 LYS A CA 1
ATOM 832 C C . LYS A 1 101 ? -33.531 2.238 24.948 1.00 92.69 101 LYS A C 1
ATOM 834 O O . LYS A 1 101 ? -33.290 1.371 25.778 1.00 92.69 101 LYS A O 1
ATOM 839 N N . ALA A 1 102 ? -32.683 3.195 24.603 1.00 93.31 102 ALA A N 1
ATOM 840 C CA . ALA A 1 102 ? -31.374 3.384 25.208 1.00 93.31 102 ALA A CA 1
ATOM 841 C C . ALA A 1 102 ? -31.439 4.408 26.352 1.00 93.31 102 ALA A C 1
ATOM 843 O O . ALA A 1 102 ? -32.238 5.352 26.331 1.00 93.31 102 ALA A O 1
ATOM 844 N N . TYR A 1 103 ? -30.586 4.235 27.352 1.00 92.56 103 TYR A N 1
ATOM 845 C CA . TYR A 1 103 ? -30.389 5.148 28.469 1.00 92.56 103 TYR A CA 1
ATOM 846 C C . TYR A 1 103 ? -29.073 5.895 28.265 1.00 92.56 103 TYR A C 1
ATOM 848 O O . TYR A 1 103 ? -28.017 5.284 28.144 1.00 92.56 103 TYR A O 1
ATOM 856 N N . GLU A 1 104 ? -29.158 7.221 28.200 1.00 92.69 104 GLU A N 1
ATOM 857 C CA . GLU A 1 104 ? -28.016 8.108 28.003 1.00 92.69 104 GLU A CA 1
ATOM 858 C C . GLU A 1 104 ? -27.406 8.476 29.358 1.00 92.69 104 GLU A C 1
ATOM 860 O O . GLU A 1 104 ? -28.092 8.991 30.254 1.00 92.69 104 GLU A O 1
ATOM 865 N N . PHE A 1 105 ? -26.105 8.246 29.484 1.00 91.19 105 PHE A N 1
ATOM 866 C CA . PHE A 1 105 ? -25.294 8.608 30.636 1.00 91.19 105 PHE A CA 1
ATOM 867 C C . PHE A 1 105 ? -24.184 9.555 30.215 1.00 91.19 105 PHE A C 1
ATOM 869 O O . PHE A 1 105 ? -23.565 9.383 29.171 1.00 91.19 105 PHE A O 1
ATOM 876 N N . LYS A 1 106 ? -23.899 10.542 31.059 1.00 90.69 106 LYS A N 1
ATOM 877 C CA . LYS A 1 106 ? -22.803 11.480 30.854 1.00 90.69 106 LYS A CA 1
ATOM 878 C C . LYS A 1 106 ? -21.667 11.180 31.818 1.00 90.69 106 LYS A C 1
ATOM 880 O O . LYS A 1 106 ? -21.903 11.085 33.024 1.00 90.69 106 LYS A O 1
ATOM 885 N N . THR A 1 107 ? -20.455 11.055 31.292 1.00 88.19 107 THR A N 1
ATOM 886 C CA . THR A 1 107 ? -19.238 10.893 32.095 1.00 88.19 107 THR A CA 1
ATOM 887 C C . THR A 1 107 ? -18.845 12.223 32.745 1.00 88.19 107 THR A C 1
ATOM 889 O O . THR A 1 107 ? -19.244 13.304 32.292 1.00 88.19 107 THR A O 1
ATOM 892 N N . VAL A 1 108 ? -17.995 12.176 33.774 1.00 83.94 108 VAL A N 1
ATOM 893 C CA . VAL A 1 108 ? -17.409 13.383 34.398 1.00 83.94 108 VAL A CA 1
ATOM 894 C C . VAL A 1 108 ? -16.619 14.217 33.381 1.00 83.94 108 VAL A C 1
ATOM 896 O O . VAL A 1 108 ? -16.536 15.441 33.482 1.00 83.94 108 VAL A O 1
ATOM 899 N N . ASN A 1 109 ? -16.076 13.550 32.365 1.00 79.38 109 ASN A N 1
ATOM 900 C CA . ASN A 1 109 ? -15.291 14.145 31.292 1.00 79.38 109 ASN A CA 1
ATOM 901 C C . ASN A 1 109 ? -16.151 14.705 30.141 1.00 79.38 109 ASN A C 1
ATOM 903 O O . ASN A 1 109 ? -15.609 15.323 29.227 1.00 79.38 109 ASN A O 1
ATOM 907 N N . GLY A 1 110 ? -17.478 14.557 30.214 1.00 83.81 110 GLY A N 1
ATOM 908 C CA . GLY A 1 110 ? -18.434 15.187 29.309 1.00 83.81 110 GLY A CA 1
ATOM 909 C C . GLY A 1 110 ? -18.858 14.351 28.102 1.00 83.81 110 GLY A C 1
ATOM 910 O O . GLY A 1 110 ? -19.676 14.849 27.329 1.00 83.81 110 GLY A O 1
ATOM 911 N N . GLN A 1 111 ? -18.357 13.121 27.958 1.00 87.38 111 GLN A N 1
ATOM 912 C CA . GLN A 1 111 ? -18.779 12.180 26.916 1.00 87.38 111 GLN A CA 1
ATOM 913 C C . GLN A 1 111 ? -20.136 11.557 27.244 1.00 87.38 111 GLN A C 1
ATOM 915 O O . GLN A 1 111 ? -20.487 11.392 28.415 1.00 87.38 111 GLN A O 1
ATOM 920 N N . ASN A 1 112 ? -20.877 11.195 26.199 1.00 89.81 112 ASN A N 1
ATOM 921 C CA . ASN A 1 112 ? -22.168 10.534 26.314 1.00 89.81 112 ASN A CA 1
ATOM 922 C C . ASN A 1 112 ? -22.003 9.046 25.991 1.00 89.81 112 ASN A C 1
ATOM 924 O O . ASN A 1 112 ? -21.511 8.703 24.923 1.00 89.81 112 ASN A O 1
ATOM 928 N N . LEU A 1 113 ? -22.436 8.182 26.902 1.00 90.31 113 LEU A N 1
ATOM 929 C CA . LEU A 1 113 ? -22.467 6.731 26.742 1.00 90.31 113 LEU A CA 1
ATOM 930 C C . LEU A 1 113 ? -23.924 6.263 26.727 1.00 90.31 113 LEU A C 1
ATOM 932 O O . LEU A 1 113 ? -24.771 6.834 27.422 1.00 90.31 113 LEU A O 1
ATOM 936 N N . TYR A 1 114 ? -24.214 5.221 25.956 1.00 91.00 114 TYR A N 1
ATOM 937 C CA . TYR A 1 114 ? -25.559 4.671 25.806 1.00 91.00 114 TYR A CA 1
ATOM 938 C C . TYR A 1 114 ? -25.560 3.207 26.220 1.00 91.00 114 TYR A C 1
ATOM 940 O O . TYR A 1 114 ? -24.652 2.471 25.855 1.00 91.00 114 TYR A O 1
ATOM 948 N N . PHE A 1 115 ? -26.596 2.801 26.953 1.00 91.81 115 PHE A N 1
ATOM 949 C CA . PHE A 1 115 ? -26.795 1.422 27.410 1.00 91.81 115 PHE A CA 1
ATOM 950 C C . PHE A 1 115 ? -28.262 1.022 27.245 1.00 91.81 115 PHE A C 1
ATOM 952 O O . PHE A 1 115 ? -29.151 1.877 27.251 1.00 91.81 115 PHE A O 1
ATOM 959 N N . ASP A 1 116 ? -28.551 -0.268 27.120 1.00 90.25 116 ASP A N 1
ATOM 960 C CA . ASP A 1 116 ? -29.920 -0.797 27.041 1.00 90.25 116 ASP A CA 1
ATOM 961 C C . ASP A 1 116 ? -30.583 -0.985 28.423 1.00 90.25 116 ASP A C 1
ATOM 963 O O . ASP A 1 116 ? -31.789 -1.232 28.519 1.00 90.25 116 ASP A O 1
ATOM 967 N N . HIS A 1 117 ? -29.833 -0.771 29.508 1.00 89.69 117 HIS A N 1
ATOM 968 C CA . HIS A 1 117 ? -30.301 -0.834 30.891 1.00 89.69 117 HIS A CA 1
ATOM 969 C C . HIS A 1 117 ? -29.772 0.330 31.751 1.00 89.69 117 HIS A C 1
ATOM 971 O O . HIS A 1 117 ? -28.943 1.131 31.324 1.00 89.69 117 HIS A O 1
ATOM 977 N N . LYS A 1 118 ? -30.332 0.487 32.961 1.00 87.62 118 LYS A N 1
ATOM 978 C CA . LYS A 1 118 ? -29.984 1.589 33.880 1.00 87.62 118 LYS A CA 1
ATOM 979 C C . LYS A 1 118 ? -28.886 1.244 34.881 1.00 87.62 118 LYS A C 1
ATOM 981 O O . LYS A 1 118 ? -28.159 2.139 35.302 1.00 87.62 118 LYS A O 1
ATOM 986 N N . ASP A 1 119 ? -28.813 -0.015 35.293 1.00 87.88 119 ASP A N 1
ATOM 987 C CA . ASP A 1 119 ? -27.893 -0.473 36.332 1.00 87.88 119 ASP A CA 1
ATOM 988 C C . ASP A 1 119 ? -26.537 -0.829 35.712 1.00 87.88 119 ASP A C 1
ATOM 990 O O . ASP A 1 119 ? -26.146 -1.990 35.667 1.00 87.88 119 ASP A O 1
ATOM 994 N N . VAL A 1 120 ? -25.850 0.188 35.187 1.00 87.06 120 VAL A N 1
ATOM 995 C CA . VAL A 1 120 ? -24.583 0.032 34.461 1.00 87.06 120 VAL A CA 1
ATOM 996 C C . VAL A 1 120 ? -23.434 -0.140 35.448 1.00 87.06 120 VAL A C 1
ATOM 998 O O . VAL A 1 120 ? -23.228 0.687 36.345 1.00 87.06 120 VAL A O 1
ATOM 1001 N N . SER A 1 121 ? -22.649 -1.202 35.277 1.00 88.56 121 SER A N 1
ATOM 1002 C CA . SER A 1 121 ? -21.461 -1.425 36.103 1.00 88.56 121 SER A CA 1
ATOM 1003 C C . SER A 1 121 ? -20.295 -0.523 35.678 1.00 88.56 121 SER A C 1
ATOM 1005 O O . SER A 1 121 ? -20.156 -0.153 34.514 1.00 88.56 121 SER A O 1
ATOM 1007 N N . HIS A 1 122 ? -19.378 -0.213 36.599 1.00 86.50 122 HIS A N 1
ATOM 1008 C CA . HIS A 1 122 ? -18.181 0.568 36.253 1.00 86.50 122 HIS A CA 1
ATOM 1009 C C . HIS A 1 122 ? -17.287 -0.146 35.219 1.00 86.50 122 HIS A C 1
ATOM 1011 O O . HIS A 1 122 ? -16.597 0.502 34.432 1.00 86.50 122 HIS A O 1
ATOM 1017 N N . GLN A 1 123 ? -17.271 -1.484 35.215 1.00 86.69 123 GLN A N 1
ATOM 1018 C CA . GLN A 1 123 ? -16.496 -2.257 34.239 1.00 86.69 123 GLN A CA 1
ATOM 1019 C C . GLN A 1 123 ? -17.068 -2.104 32.831 1.00 86.69 123 GLN A C 1
ATOM 1021 O O . GLN A 1 123 ? -16.327 -1.805 31.899 1.00 86.69 123 GLN A O 1
ATOM 1026 N N . GLU A 1 124 ? -18.382 -2.238 32.699 1.00 86.88 124 GLU A N 1
ATOM 1027 C CA . GLU A 1 124 ? -19.101 -2.080 31.437 1.00 86.88 124 GLU A CA 1
ATOM 1028 C C . GLU A 1 124 ? -19.001 -0.651 30.890 1.00 86.88 124 GLU A C 1
ATOM 1030 O O . GLU A 1 124 ? -18.717 -0.438 29.711 1.00 86.88 124 GLU A O 1
ATOM 1035 N N . ALA A 1 125 ? -19.127 0.341 31.771 1.00 87.50 125 ALA A N 1
ATOM 1036 C CA . ALA A 1 125 ? -18.941 1.737 31.410 1.00 87.50 125 ALA A CA 1
ATOM 1037 C C . ALA A 1 125 ? -17.515 2.034 30.938 1.00 87.50 125 ALA A C 1
ATOM 1039 O O . ALA A 1 125 ? -17.321 2.750 29.957 1.00 87.50 125 ALA A O 1
ATOM 1040 N N . SER A 1 126 ? -16.514 1.456 31.610 1.00 86.88 126 SER A N 1
ATOM 1041 C CA . SER A 1 126 ? -15.112 1.569 31.204 1.00 86.88 126 SER A CA 1
ATOM 1042 C C . SER A 1 126 ? -14.847 0.897 29.859 1.00 86.88 126 SER A C 1
ATOM 1044 O O . SER A 1 126 ? -14.083 1.440 29.065 1.00 86.88 126 SER A O 1
ATOM 1046 N N . HIS A 1 127 ? -15.481 -0.245 29.583 1.00 86.56 127 HIS A N 1
ATOM 1047 C CA . HIS A 1 127 ? -15.377 -0.925 28.293 1.00 86.56 127 HIS A CA 1
ATOM 1048 C C . HIS A 1 127 ? -15.962 -0.072 27.163 1.00 86.56 127 HIS A C 1
ATOM 1050 O O . HIS A 1 127 ? -15.249 0.280 26.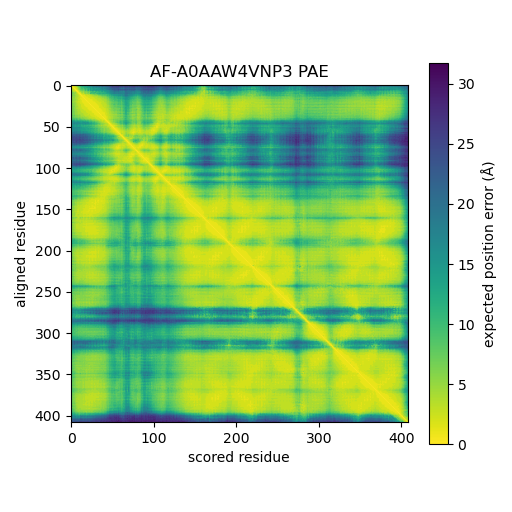228 1.00 86.56 127 HIS A O 1
ATOM 1056 N N . THR A 1 128 ? -17.213 0.361 27.321 1.00 85.12 128 THR A N 1
ATOM 1057 C CA . THR A 1 128 ? -17.933 1.166 26.321 1.00 85.12 128 THR A CA 1
ATOM 1058 C C . THR A 1 128 ? -17.228 2.498 26.056 1.00 85.12 128 THR A C 1
ATOM 1060 O O . THR A 1 128 ? -17.105 2.938 24.916 1.00 85.12 128 THR A O 1
ATOM 1063 N N . TYR A 1 129 ? -16.690 3.132 27.102 1.00 88.25 129 TYR A N 1
ATOM 1064 C CA . TYR A 1 129 ? -15.873 4.333 26.947 1.00 88.25 129 TYR A CA 1
ATOM 1065 C C . TYR A 1 129 ? -14.587 4.068 26.165 1.00 88.25 129 TYR A C 1
ATOM 1067 O O . TYR A 1 129 ? -14.230 4.872 25.309 1.00 88.25 129 TYR A O 1
ATOM 1075 N N . LYS A 1 130 ? -13.877 2.965 26.438 1.00 86.75 130 LYS A N 1
ATOM 1076 C CA . LYS A 1 130 ? -12.643 2.628 25.713 1.00 86.75 130 LYS A CA 1
ATOM 1077 C C . LYS A 1 130 ? -12.900 2.424 24.227 1.00 86.75 130 LYS A C 1
ATOM 1079 O O . LYS A 1 130 ? -12.106 2.913 23.433 1.00 86.75 130 LYS A O 1
ATOM 1084 N N . GLU A 1 131 ? -13.982 1.741 23.867 1.00 81.25 131 GLU A N 1
ATOM 1085 C CA . GLU A 1 131 ? -14.367 1.526 22.468 1.00 81.25 131 GLU A CA 1
ATOM 1086 C C . GLU A 1 131 ? -14.711 2.844 21.773 1.00 81.25 131 GLU A C 1
ATOM 1088 O O . GLU A 1 131 ? -14.113 3.173 20.751 1.00 81.25 131 GLU A O 1
ATOM 1093 N N . MET A 1 132 ? -15.570 3.663 22.385 1.00 84.31 132 MET A N 1
ATOM 1094 C CA . MET A 1 132 ? -15.915 4.988 21.861 1.00 84.31 132 MET A CA 1
ATOM 1095 C C . MET A 1 132 ? -14.672 5.877 21.702 1.00 84.31 132 MET A C 1
ATOM 1097 O O . MET A 1 132 ? -14.474 6.491 20.658 1.00 84.31 132 MET A O 1
ATOM 1101 N N . MET A 1 133 ? -13.794 5.926 22.709 1.00 87.12 133 MET A N 1
ATOM 1102 C CA . MET A 1 133 ? -12.565 6.716 22.622 1.00 87.12 133 MET A CA 1
ATOM 1103 C C . MET A 1 133 ? -11.579 6.150 21.598 1.00 87.12 133 MET A C 1
ATOM 1105 O O . MET A 1 133 ? -10.837 6.930 21.003 1.00 87.12 133 MET A O 1
ATOM 1109 N N . ALA A 1 134 ? -11.531 4.833 21.383 1.00 82.00 134 ALA A N 1
ATOM 1110 C CA . ALA A 1 134 ? -10.690 4.235 20.347 1.00 82.00 134 ALA A CA 1
ATOM 1111 C C . ALA A 1 134 ? -11.116 4.704 18.948 1.00 82.00 134 ALA A C 1
ATOM 1113 O O . ALA A 1 134 ? -10.256 5.025 18.130 1.00 82.00 134 ALA A O 1
ATOM 1114 N N . GLU A 1 135 ? -12.420 4.837 18.710 1.00 80.25 135 GLU A N 1
ATOM 1115 C CA . GLU A 1 135 ? -12.970 5.388 17.467 1.00 80.25 135 GLU A CA 1
ATOM 1116 C C . GLU A 1 135 ? -12.748 6.899 17.355 1.00 80.25 135 GLU A C 1
ATOM 1118 O O . GLU A 1 135 ? -12.205 7.372 16.357 1.00 80.25 135 GLU A O 1
ATOM 1123 N N . GLU A 1 136 ? -13.060 7.673 18.399 1.00 83.56 136 GLU A N 1
ATOM 1124 C CA . GLU A 1 136 ? -12.859 9.131 18.385 1.00 83.56 136 GLU A CA 1
ATOM 1125 C C . GLU A 1 136 ? -11.381 9.523 18.203 1.00 83.56 136 GLU A C 1
ATOM 1127 O O . GLU A 1 136 ? -11.065 10.564 17.620 1.00 83.56 136 GLU A O 1
ATOM 1132 N N . THR A 1 137 ? -10.452 8.695 18.693 1.00 87.88 137 THR A N 1
ATOM 1133 C CA . THR A 1 137 ? -9.004 8.941 18.589 1.00 87.88 137 THR A CA 1
ATOM 1134 C C . THR A 1 137 ? -8.341 8.256 17.396 1.00 87.88 137 THR A C 1
ATOM 1136 O O . THR A 1 137 ? -7.130 8.407 17.213 1.00 87.88 137 THR A O 1
ATOM 1139 N N . LEU A 1 138 ? -9.105 7.583 16.530 1.00 86.12 138 LEU A N 1
ATOM 1140 C CA . LEU A 1 138 ? -8.605 6.884 15.343 1.00 86.12 138 LEU A CA 1
ATOM 1141 C C . LEU A 1 138 ? -7.757 7.796 14.445 1.00 86.12 138 LEU A C 1
ATOM 1143 O O . LEU A 1 138 ? -6.630 7.457 14.089 1.00 86.12 138 LEU A O 1
ATOM 1147 N N . SER A 1 139 ? -8.238 9.010 14.166 1.00 87.94 139 SER A N 1
ATOM 1148 C CA . SER A 1 139 ? -7.500 10.008 13.373 1.00 87.94 139 SER A CA 1
ATOM 1149 C C . SER A 1 139 ? -6.154 10.408 14.000 1.00 87.94 139 SER A C 1
ATOM 1151 O O . SER A 1 139 ? -5.187 10.680 13.284 1.00 87.94 139 SER A O 1
ATOM 1153 N N . VAL A 1 140 ? -6.051 10.394 15.335 1.00 91.56 140 VAL A N 1
ATOM 1154 C CA . VAL A 1 140 ? -4.807 10.681 16.063 1.00 91.56 140 VAL A CA 1
ATOM 1155 C C . VAL A 1 140 ? -3.817 9.529 15.909 1.00 91.56 140 VAL A C 1
ATOM 1157 O O . VAL A 1 140 ? -2.634 9.772 15.652 1.00 91.56 140 VAL A O 1
ATOM 1160 N N . PHE A 1 141 ? -4.279 8.283 16.023 1.00 90.88 141 PHE A N 1
ATOM 1161 C CA . PHE A 1 141 ? -3.441 7.109 15.775 1.00 90.88 141 PHE A CA 1
ATOM 1162 C C . PHE A 1 141 ? -3.008 7.019 14.310 1.00 90.88 141 PHE A C 1
ATOM 1164 O O . PHE A 1 141 ? -1.839 6.741 14.040 1.00 90.88 141 PHE A O 1
ATOM 1171 N N . ASN A 1 142 ? -3.885 7.361 13.366 1.00 91.62 142 ASN A N 1
ATOM 1172 C CA . ASN A 1 142 ? -3.538 7.432 11.948 1.00 91.62 142 ASN A CA 1
ATOM 1173 C C . ASN A 1 142 ? -2.483 8.502 11.686 1.00 91.62 142 ASN A C 1
ATOM 1175 O O . ASN A 1 142 ? -1.492 8.225 11.014 1.00 91.62 142 ASN A O 1
ATOM 1179 N N . LEU A 1 143 ? -2.621 9.691 12.283 1.00 93.50 143 LEU A N 1
ATOM 1180 C CA . LEU A 1 143 ? -1.588 10.723 12.224 1.00 93.50 143 LEU A CA 1
ATOM 1181 C C . LEU A 1 143 ? -0.256 10.204 12.783 1.00 93.50 143 LEU A C 1
ATOM 1183 O O . LEU A 1 143 ? 0.801 10.484 12.213 1.00 93.50 143 LEU A O 1
ATOM 1187 N N . ALA A 1 144 ? -0.288 9.435 13.872 1.00 94.44 144 ALA A N 1
ATOM 1188 C CA . ALA A 1 144 ? 0.911 8.862 14.470 1.00 94.44 144 ALA A CA 1
ATOM 1189 C C . ALA A 1 144 ? 1.626 7.883 13.525 1.00 94.44 144 ALA A C 1
ATOM 1191 O O . ALA A 1 144 ? 2.833 8.007 13.296 1.00 94.44 144 ALA A O 1
ATOM 1192 N N . SER A 1 145 ? 0.873 6.950 12.943 1.00 93.50 145 SER A N 1
ATOM 1193 C CA . SER A 1 145 ? 1.370 5.952 11.992 1.00 93.50 145 SER A CA 1
ATOM 1194 C C . SER A 1 145 ? 1.852 6.602 10.695 1.00 93.50 145 SER A C 1
ATOM 1196 O O . SER A 1 145 ? 2.952 6.319 10.222 1.00 93.50 145 SER A O 1
ATOM 1198 N N . ALA A 1 146 ? 1.088 7.544 10.146 1.00 94.62 146 ALA A N 1
ATOM 1199 C CA . ALA A 1 146 ? 1.429 8.226 8.906 1.00 94.62 146 ALA A CA 1
ATOM 1200 C C . ALA A 1 146 ? 2.681 9.096 9.042 1.00 94.62 146 ALA A C 1
ATOM 1202 O O . ALA A 1 146 ? 3.562 9.051 8.186 1.00 94.62 146 ALA A O 1
ATOM 1203 N N . THR A 1 147 ? 2.824 9.833 10.147 1.00 96.00 147 THR A N 1
ATOM 1204 C CA . THR A 1 147 ? 4.041 10.623 10.404 1.00 96.00 147 THR A CA 1
ATOM 1205 C C . THR A 1 147 ? 5.262 9.744 10.656 1.00 96.00 147 THR A C 1
ATOM 1207 O O . THR A 1 147 ? 6.361 10.114 10.241 1.00 96.00 147 THR A O 1
ATOM 1210 N N . PHE A 1 148 ? 5.090 8.555 11.242 1.00 95.94 148 PHE A N 1
ATOM 1211 C CA . PHE A 1 148 ? 6.158 7.560 11.346 1.00 95.94 148 PHE A CA 1
ATOM 1212 C C . PHE A 1 148 ? 6.602 7.046 9.968 1.00 95.94 148 PHE A C 1
ATOM 1214 O O . PHE A 1 148 ? 7.794 7.048 9.658 1.00 95.94 148 PHE A O 1
ATOM 1221 N N . ILE A 1 149 ? 5.662 6.670 9.102 1.00 95.25 149 ILE A N 1
ATOM 1222 C CA . ILE A 1 149 ? 5.966 6.216 7.738 1.00 95.25 149 ILE A CA 1
ATOM 1223 C C . ILE A 1 149 ? 6.586 7.346 6.897 1.00 95.25 149 ILE A C 1
ATOM 1225 O O . ILE A 1 149 ? 7.563 7.133 6.172 1.00 95.25 149 ILE A O 1
ATOM 1229 N N . LEU A 1 150 ? 6.095 8.580 7.031 1.00 96.31 150 LEU A N 1
ATOM 1230 C CA . LEU A 1 150 ? 6.679 9.752 6.379 1.00 96.31 150 LEU A CA 1
ATOM 1231 C C . LEU A 1 150 ? 8.096 10.042 6.900 1.00 96.31 150 LEU A 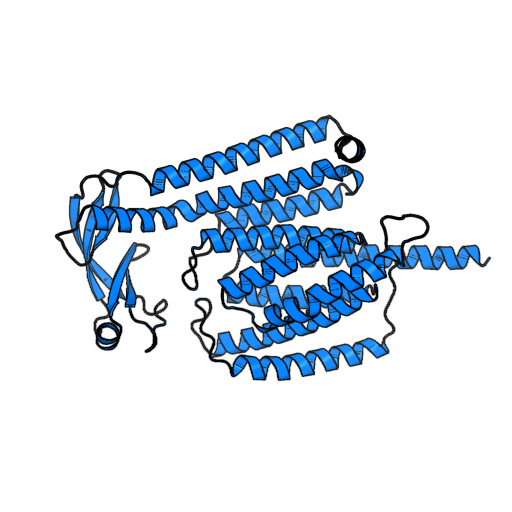C 1
ATOM 1233 O O . LEU A 1 150 ? 8.976 10.427 6.132 1.00 96.31 150 LEU A O 1
ATOM 1237 N N . MET A 1 151 ? 8.357 9.799 8.185 1.00 96.12 151 MET A N 1
ATOM 1238 C CA . MET A 1 151 ? 9.695 9.890 8.767 1.00 96.12 151 MET A CA 1
ATOM 1239 C C . MET A 1 151 ? 10.645 8.867 8.137 1.00 96.12 151 MET A C 1
ATOM 1241 O O . MET A 1 151 ? 11.731 9.248 7.696 1.00 96.12 151 MET A O 1
ATOM 1245 N N . LEU A 1 152 ? 10.226 7.607 7.984 1.00 95.19 152 LEU A N 1
ATOM 1246 C CA . LEU A 1 152 ? 11.006 6.598 7.254 1.00 95.19 152 LEU A CA 1
ATOM 1247 C C . LEU A 1 152 ? 11.259 7.020 5.800 1.00 95.19 152 LEU A C 1
ATOM 1249 O O . LEU A 1 152 ? 12.369 6.865 5.289 1.00 95.19 152 LEU A O 1
ATOM 1253 N N . SER A 1 153 ? 10.258 7.622 5.161 1.00 95.31 153 SER A N 1
ATOM 1254 C CA . SER A 1 153 ? 10.336 8.127 3.788 1.00 95.31 153 SER A CA 1
ATOM 1255 C C . SER A 1 153 ? 11.409 9.204 3.625 1.00 95.31 153 SER A C 1
ATOM 1257 O O . SER A 1 153 ? 12.271 9.105 2.747 1.00 95.31 153 SER A O 1
ATOM 1259 N N . VAL A 1 154 ? 11.417 10.203 4.512 1.00 94.94 154 VAL A N 1
ATOM 1260 C CA . VAL A 1 154 ? 12.455 11.245 4.542 1.00 94.94 154 VAL A CA 1
ATOM 1261 C C . VAL A 1 154 ? 13.819 10.638 4.879 1.00 94.94 154 VAL A C 1
ATOM 1263 O O . VAL A 1 154 ? 14.820 11.001 4.261 1.00 94.94 154 VAL A O 1
ATOM 1266 N N . ALA A 1 155 ? 13.879 9.679 5.806 1.00 93.38 155 ALA A N 1
ATOM 1267 C CA . ALA A 1 155 ? 15.128 9.042 6.207 1.00 93.38 155 ALA A CA 1
ATOM 1268 C C . ALA A 1 155 ? 15.780 8.285 5.042 1.00 93.38 155 ALA A C 1
ATOM 1270 O O . ALA A 1 155 ? 16.983 8.435 4.821 1.00 93.38 155 ALA A O 1
ATOM 1271 N N . ILE A 1 156 ? 15.007 7.530 4.254 1.00 92.00 156 ILE A N 1
ATOM 1272 C CA . ILE A 1 156 ? 15.511 6.853 3.051 1.00 92.00 156 ILE A CA 1
ATOM 1273 C C . ILE A 1 156 ? 16.036 7.873 2.041 1.00 92.00 156 ILE A C 1
ATOM 1275 O O . ILE A 1 156 ? 17.172 7.738 1.579 1.00 92.00 156 ILE A O 1
ATOM 1279 N N . MET A 1 157 ? 15.260 8.918 1.739 1.00 92.25 157 MET A N 1
ATOM 1280 C CA . MET A 1 157 ? 15.665 9.936 0.763 1.00 92.25 157 MET A CA 1
ATOM 1281 C C . MET A 1 157 ? 16.911 10.715 1.199 1.00 92.25 157 MET A C 1
ATOM 1283 O O . MET A 1 157 ? 17.734 11.070 0.355 1.00 92.25 157 MET A O 1
ATOM 1287 N N . MET A 1 158 ? 17.109 10.904 2.504 1.00 89.94 158 MET A N 1
ATOM 1288 C CA . MET A 1 158 ? 18.315 11.514 3.064 1.00 89.94 158 MET A CA 1
ATOM 1289 C C . MET A 1 158 ? 19.522 10.560 3.021 1.00 89.94 158 MET A C 1
ATOM 1291 O O . MET A 1 158 ? 20.618 10.968 2.626 1.00 89.94 158 MET A O 1
ATOM 1295 N N . LEU A 1 159 ? 19.356 9.297 3.434 1.00 88.31 159 LEU A N 1
ATOM 1296 C CA . LEU A 1 159 ? 20.443 8.310 3.563 1.00 88.31 159 LEU A CA 1
ATOM 1297 C C . LEU A 1 159 ? 20.955 7.792 2.215 1.00 88.31 159 LEU A C 1
ATOM 1299 O O . LEU A 1 159 ? 22.142 7.477 2.091 1.00 88.31 159 LEU A O 1
ATOM 1303 N N . PHE A 1 160 ? 20.077 7.733 1.216 1.00 87.81 160 PHE A N 1
ATOM 1304 C CA . PHE A 1 160 ? 20.374 7.301 -0.151 1.00 87.81 160 PHE A CA 1
ATOM 1305 C C . PHE A 1 160 ? 20.309 8.465 -1.146 1.00 87.81 160 PHE A C 1
ATOM 1307 O O . PHE A 1 160 ? 20.151 8.259 -2.346 1.00 87.81 160 PHE A O 1
ATOM 1314 N N . SER A 1 161 ? 20.471 9.697 -0.660 1.00 86.62 161 SER A N 1
ATOM 1315 C CA . SER A 1 161 ? 20.285 10.929 -1.427 1.00 86.62 161 SER A CA 1
ATOM 1316 C C . SER A 1 161 ? 21.001 10.943 -2.782 1.00 86.62 161 SER A C 1
ATOM 1318 O O . SER A 1 161 ? 20.427 11.430 -3.754 1.00 86.62 161 SER A O 1
ATOM 1320 N N . LYS A 1 162 ? 22.218 10.398 -2.888 1.00 85.25 162 LYS A N 1
ATOM 1321 C CA . LYS A 1 162 ? 22.966 10.386 -4.159 1.00 85.25 162 LYS A CA 1
ATOM 1322 C C . LYS A 1 162 ? 22.399 9.451 -5.224 1.00 85.25 162 LYS A C 1
ATOM 1324 O O . LYS A 1 162 ? 22.694 9.644 -6.396 1.00 85.25 162 LYS A O 1
ATOM 1329 N N . GLN A 1 163 ? 21.606 8.461 -4.826 1.00 85.94 163 GLN A N 1
ATOM 1330 C CA . GLN A 1 163 ? 20.966 7.529 -5.753 1.00 85.94 163 GLN A CA 1
ATOM 1331 C C . GLN A 1 163 ? 19.704 8.127 -6.377 1.00 85.94 163 GLN A C 1
ATOM 1333 O O . GLN A 1 163 ? 19.244 7.634 -7.403 1.00 85.94 163 GLN A O 1
ATOM 1338 N N . PHE A 1 164 ? 19.152 9.198 -5.799 1.00 90.69 164 PHE A N 1
ATOM 1339 C CA . PHE A 1 164 ? 17.915 9.819 -6.260 1.00 90.69 164 PHE A CA 1
ATOM 1340 C C . PHE A 1 164 ? 18.145 11.243 -6.766 1.00 90.69 164 PHE A C 1
ATOM 1342 O O . PHE A 1 164 ? 18.793 12.076 -6.132 1.00 90.69 164 PHE A O 1
ATOM 1349 N N . THR A 1 165 ? 17.555 11.551 -7.914 1.00 91.62 165 THR A N 1
ATOM 1350 C CA . THR A 1 165 ? 17.481 12.915 -8.438 1.00 91.62 165 THR A CA 1
ATOM 1351 C C . THR A 1 165 ? 16.552 13.768 -7.576 1.00 91.62 165 THR A C 1
ATOM 1353 O O . THR A 1 165 ? 15.681 13.260 -6.870 1.00 91.62 165 THR A O 1
ATOM 1356 N N . THR A 1 166 ? 16.681 15.092 -7.671 1.00 91.50 166 THR A N 1
ATOM 1357 C CA . THR A 1 166 ? 15.777 16.022 -6.978 1.00 91.50 166 THR A CA 1
ATOM 1358 C C . THR A 1 166 ? 14.312 15.788 -7.346 1.00 91.50 166 THR A C 1
ATOM 1360 O O . THR A 1 166 ? 13.453 15.874 -6.472 1.00 91.50 166 THR A O 1
ATOM 1363 N N . TYR A 1 167 ? 14.027 15.453 -8.610 1.00 92.88 167 TYR A N 1
ATOM 1364 C CA . TYR A 1 167 ? 12.677 15.104 -9.052 1.00 92.88 167 TYR A CA 1
ATOM 1365 C C . TYR A 1 167 ? 12.159 13.852 -8.338 1.00 92.88 167 TYR A C 1
ATOM 1367 O O . TYR A 1 167 ? 11.103 13.913 -7.724 1.00 92.88 167 TYR A O 1
ATOM 1375 N N . GLU A 1 168 ? 12.922 12.755 -8.359 1.00 94.75 168 GLU A N 1
ATOM 1376 C CA . GLU A 1 168 ? 12.529 11.477 -7.743 1.00 94.75 168 GLU A CA 1
ATOM 1377 C C . GLU A 1 168 ? 12.275 11.637 -6.233 1.00 94.75 168 GLU A C 1
ATOM 1379 O O . GLU A 1 168 ? 11.264 11.156 -5.728 1.00 94.75 168 GLU A O 1
ATOM 1384 N N . LYS A 1 169 ? 13.133 12.391 -5.527 1.00 94.19 169 LYS A N 1
ATOM 1385 C CA . LYS A 1 169 ? 12.933 12.732 -4.107 1.00 94.19 169 LYS A CA 1
ATOM 1386 C C . LYS A 1 169 ? 11.654 13.533 -3.889 1.00 94.19 169 LYS A C 1
ATOM 1388 O O . LYS A 1 169 ? 10.858 13.202 -3.017 1.00 94.19 169 LYS A O 1
ATOM 1393 N N . SER A 1 170 ? 11.467 14.597 -4.671 1.00 94.31 170 SER A N 1
ATOM 1394 C CA . SER A 1 170 ? 10.320 15.499 -4.517 1.00 94.31 170 SER A CA 1
ATOM 1395 C C . SER A 1 170 ? 9.014 14.773 -4.814 1.00 94.31 170 SER A C 1
ATOM 1397 O O . SER A 1 170 ? 8.051 14.933 -4.074 1.00 94.31 170 SER A O 1
ATOM 1399 N N . TRP A 1 171 ? 8.993 13.947 -5.859 1.00 96.75 171 TRP A N 1
ATOM 1400 C CA . TRP A 1 171 ? 7.849 13.124 -6.229 1.00 96.75 171 TRP A CA 1
ATOM 1401 C C . TRP A 1 171 ? 7.504 12.125 -5.120 1.00 96.75 171 TRP A C 1
ATOM 1403 O O . TRP A 1 171 ? 6.376 12.138 -4.633 1.00 96.75 171 TRP A O 1
ATOM 1413 N N . PHE A 1 172 ? 8.485 11.349 -4.646 1.00 96.88 172 PHE A N 1
ATOM 1414 C CA . PHE A 1 172 ? 8.278 10.355 -3.591 1.00 96.88 172 PHE A CA 1
ATOM 1415 C C . PHE A 1 172 ? 7.720 10.992 -2.316 1.00 96.88 172 PHE A C 1
ATOM 1417 O O . PHE A 1 172 ? 6.676 10.582 -1.817 1.00 96.88 172 PHE A O 1
ATOM 1424 N N . ILE A 1 173 ? 8.364 12.056 -1.827 1.00 96.00 173 ILE A N 1
ATOM 1425 C CA . ILE A 1 173 ? 7.915 12.757 -0.620 1.00 96.00 173 ILE A CA 1
ATOM 1426 C C . ILE A 1 173 ? 6.527 13.377 -0.818 1.00 96.00 173 ILE A C 1
ATOM 1428 O O . ILE A 1 173 ? 5.724 13.347 0.108 1.00 96.00 173 ILE A O 1
ATOM 1432 N N . SER A 1 174 ? 6.206 13.884 -2.011 1.00 97.06 174 SER A N 1
ATOM 1433 C CA . SER A 1 174 ? 4.884 14.466 -2.287 1.00 97.06 174 SER A CA 1
ATOM 1434 C C . SER A 1 174 ? 3.764 13.424 -2.213 1.00 97.06 174 SER A C 1
ATOM 1436 O O . SER A 1 174 ? 2.722 13.706 -1.623 1.00 97.06 174 SER A O 1
ATOM 1438 N N . ILE A 1 175 ? 3.981 12.213 -2.742 1.00 97.19 175 ILE A N 1
ATOM 1439 C CA . ILE A 1 175 ? 3.015 11.109 -2.619 1.00 97.19 175 ILE A CA 1
ATOM 1440 C C . ILE A 1 175 ? 2.870 10.675 -1.156 1.00 97.19 175 ILE A C 1
ATOM 1442 O O . ILE A 1 175 ? 1.749 10.509 -0.681 1.00 97.19 175 ILE A O 1
ATOM 1446 N N . MET A 1 176 ? 3.972 10.578 -0.408 1.00 97.06 176 MET A N 1
ATOM 1447 C CA . MET A 1 176 ? 3.921 10.188 1.007 1.00 97.06 176 MET A CA 1
ATOM 1448 C C . MET A 1 176 ? 3.231 11.235 1.893 1.00 97.06 176 MET A C 1
ATOM 1450 O O . MET A 1 176 ? 2.491 10.884 2.815 1.00 97.06 176 MET A O 1
ATOM 1454 N N . VAL A 1 177 ? 3.413 12.526 1.602 1.00 96.50 177 VAL A N 1
ATOM 1455 C CA . VAL A 1 177 ? 2.672 13.612 2.263 1.00 96.50 177 VAL A CA 1
ATOM 1456 C C . VAL A 1 177 ? 1.184 13.533 1.926 1.00 96.50 177 VAL A C 1
ATOM 1458 O O . VAL A 1 177 ? 0.356 13.671 2.823 1.00 96.50 177 VAL A O 1
ATOM 1461 N N . LEU A 1 178 ? 0.825 13.267 0.667 1.00 96.69 178 LEU A N 1
ATOM 1462 C CA . LEU A 1 178 ? -0.574 13.090 0.277 1.00 96.69 178 LEU A CA 1
ATOM 1463 C C . LEU A 1 178 ? -1.217 11.894 0.993 1.00 96.69 178 LEU A C 1
ATOM 1465 O O . LEU A 1 178 ? -2.307 12.043 1.538 1.00 96.69 178 LEU A O 1
ATOM 1469 N N . ALA A 1 179 ? -0.530 10.749 1.057 1.00 95.38 179 ALA A N 1
ATOM 1470 C CA . ALA A 1 179 ? -0.988 9.576 1.805 1.00 95.38 179 ALA A CA 1
ATOM 1471 C C . ALA A 1 179 ? -1.199 9.905 3.292 1.00 95.38 179 ALA A C 1
ATOM 1473 O O . ALA A 1 179 ? -2.206 9.518 3.880 1.00 95.38 179 ALA A O 1
ATOM 1474 N N . THR A 1 180 ? -0.301 10.706 3.879 1.00 94.12 180 THR A N 1
ATOM 1475 C CA . THR A 1 180 ? -0.437 11.188 5.262 1.00 94.12 180 THR A CA 1
ATOM 1476 C C . THR A 1 180 ? -1.696 12.032 5.441 1.00 94.12 180 THR A C 1
ATOM 1478 O O . THR A 1 180 ? -2.456 11.807 6.377 1.00 94.12 180 THR A O 1
ATOM 1481 N N . ILE A 1 181 ? -1.958 12.972 4.531 1.00 94.19 181 ILE A N 1
ATOM 1482 C CA . ILE A 1 181 ? -3.150 13.825 4.588 1.00 94.19 181 ILE A CA 1
ATOM 1483 C C . ILE A 1 181 ? -4.424 12.982 4.460 1.00 94.19 181 ILE A C 1
ATOM 1485 O O . ILE A 1 181 ? -5.317 13.108 5.296 1.00 94.19 181 ILE A O 1
ATOM 1489 N N . LEU A 1 182 ? -4.500 12.099 3.458 1.00 93.38 182 LEU A N 1
ATOM 1490 C CA . LEU A 1 182 ? -5.680 11.256 3.253 1.00 93.38 182 LEU A CA 1
ATOM 1491 C C . LEU A 1 182 ? -5.929 10.326 4.440 1.00 93.38 182 LEU A C 1
ATOM 1493 O O . LEU A 1 182 ? -7.077 10.166 4.825 1.00 93.38 182 LEU A O 1
ATOM 1497 N N . SER A 1 183 ? -4.879 9.805 5.080 1.00 92.38 183 SER A N 1
ATOM 1498 C CA . SER A 1 183 ? -5.034 8.905 6.228 1.00 92.38 183 SER A CA 1
ATOM 1499 C C . SER A 1 183 ? -5.685 9.536 7.463 1.00 92.38 183 SER A C 1
ATOM 1501 O O . SER A 1 183 ? -6.262 8.837 8.296 1.00 92.38 183 SER A O 1
ATOM 1503 N N . VAL A 1 184 ? -5.576 10.861 7.590 1.00 91.00 184 VAL A N 1
ATOM 1504 C CA . VAL A 1 184 ? -6.167 11.632 8.690 1.00 91.00 184 VAL A CA 1
ATOM 1505 C C . VAL A 1 184 ? -7.561 12.130 8.319 1.00 91.00 184 VAL A C 1
ATOM 1507 O O . VAL A 1 184 ? -8.433 12.179 9.180 1.00 91.00 184 VAL A O 1
ATOM 1510 N N . LEU A 1 185 ? -7.769 12.512 7.053 1.00 90.50 185 LEU A N 1
ATOM 1511 C CA . LEU A 1 185 ? -9.058 13.014 6.565 1.00 90.50 185 LEU A CA 1
ATOM 1512 C C . LEU A 1 185 ? -10.088 11.904 6.336 1.00 90.50 185 LEU A C 1
ATOM 1514 O O . LEU A 1 185 ? -11.277 12.146 6.507 1.00 90.50 185 LEU A O 1
ATOM 1518 N N . PHE A 1 186 ? -9.625 10.719 5.947 1.00 89.56 186 PHE A N 1
ATOM 1519 C CA . PHE A 1 186 ? -10.442 9.551 5.633 1.00 89.56 186 PHE A CA 1
ATOM 1520 C C . PHE A 1 186 ? -9.887 8.343 6.401 1.00 89.56 186 PHE A C 1
ATOM 1522 O O . PHE A 1 186 ? -9.205 7.506 5.808 1.00 89.56 186 PHE A O 1
ATOM 1529 N N . PRO A 1 187 ? -10.061 8.303 7.735 1.00 86.19 187 PRO A N 1
ATOM 1530 C CA . PRO A 1 187 ? -9.682 7.136 8.517 1.00 86.19 187 PRO A CA 1
ATOM 1531 C C . PRO A 1 187 ? -10.538 5.932 8.105 1.00 86.19 187 PRO A C 1
ATOM 1533 O O . PRO A 1 187 ? -11.738 6.084 7.899 1.00 86.19 187 PRO A O 1
ATOM 1536 N N . GLU A 1 188 ? -9.920 4.759 7.986 1.00 85.75 188 GLU A N 1
ATOM 1537 C CA . GLU A 1 188 ? -10.648 3.524 7.696 1.00 85.75 188 GLU A CA 1
ATOM 1538 C C . GLU A 1 188 ? -11.357 3.013 8.951 1.00 85.75 188 GLU A C 1
ATOM 1540 O O . GLU A 1 188 ? -10.739 2.928 10.020 1.00 85.75 188 GLU A O 1
ATOM 1545 N N . ASP A 1 189 ? -12.624 2.640 8.805 1.00 81.38 189 ASP A N 1
ATOM 1546 C CA . ASP A 1 189 ? -13.387 1.983 9.858 1.00 81.38 189 ASP A CA 1
ATOM 1547 C C . ASP A 1 189 ? -12.889 0.547 10.101 1.00 81.38 189 ASP A C 1
ATOM 1549 O O . ASP A 1 189 ? -12.067 -0.005 9.364 1.00 81.38 189 ASP A O 1
ATOM 1553 N N . SER A 1 190 ? -13.342 -0.054 11.201 1.00 79.38 190 SER A N 1
ATOM 1554 C CA . SER A 1 190 ? -13.020 -1.456 11.484 1.00 79.38 190 SER A CA 1
ATOM 1555 C C . SER A 1 190 ? -13.806 -2.362 10.540 1.00 79.38 190 SER A C 1
ATOM 1557 O O . SER A 1 190 ? -14.988 -2.126 10.322 1.00 79.38 190 SER A O 1
ATOM 1559 N N . ALA A 1 191 ? -13.159 -3.398 10.011 1.00 73.44 191 ALA A N 1
ATOM 1560 C CA . ALA A 1 191 ? -13.756 -4.325 9.053 1.00 73.44 191 ALA A CA 1
ATOM 1561 C C . ALA A 1 191 ? -13.282 -5.755 9.326 1.00 73.44 191 ALA A C 1
ATOM 1563 O O . ALA A 1 191 ? -12.128 -5.980 9.700 1.00 73.44 191 ALA A O 1
ATOM 1564 N N . ASN A 1 192 ? -14.168 -6.725 9.134 1.00 71.44 192 ASN A N 1
ATOM 1565 C CA . ASN A 1 192 ? -13.992 -8.163 9.328 1.00 71.44 192 ASN A CA 1
ATOM 1566 C C . ASN A 1 192 ? -13.412 -8.508 10.715 1.00 71.44 192 ASN A C 1
ATOM 1568 O O . ASN A 1 192 ? -12.520 -9.345 10.855 1.00 71.44 192 ASN A O 1
ATOM 1572 N N . GLY A 1 193 ? -13.864 -7.800 11.758 1.00 67.88 193 GLY A N 1
ATOM 1573 C CA . GLY A 1 193 ? -13.362 -7.953 13.132 1.00 67.88 193 GLY A CA 1
ATOM 1574 C C . GLY A 1 193 ? -11.954 -7.388 13.378 1.00 67.88 193 GLY A C 1
ATOM 1575 O O . GLY A 1 193 ? -11.377 -7.607 14.446 1.00 67.88 193 GLY A O 1
ATOM 1576 N N . VAL A 1 194 ? -11.386 -6.651 12.419 1.00 77.88 194 VAL A N 1
ATOM 1577 C CA . VAL A 1 194 ? -10.062 -6.026 12.517 1.00 77.88 194 VAL A CA 1
ATOM 1578 C C . VAL A 1 194 ? -10.208 -4.530 12.752 1.00 77.88 194 VAL A C 1
ATOM 1580 O O . VAL A 1 194 ? -10.927 -3.829 12.048 1.00 77.88 194 VAL A O 1
ATOM 1583 N N . ASN A 1 195 ? -9.468 -4.024 13.739 1.00 81.44 195 ASN A N 1
ATOM 1584 C CA . ASN A 1 195 ? -9.475 -2.610 14.090 1.00 81.44 195 ASN A CA 1
ATOM 1585 C C . ASN A 1 195 ? -8.962 -1.728 12.933 1.00 81.44 195 ASN A C 1
ATOM 1587 O O . ASN A 1 195 ? -7.874 -1.978 12.402 1.00 81.44 195 ASN A O 1
ATOM 1591 N N . GLY A 1 196 ? -9.683 -0.645 12.631 1.00 83.19 196 GLY A N 1
ATOM 1592 C CA . GLY A 1 196 ? -9.326 0.338 11.600 1.00 83.19 196 GLY A CA 1
ATOM 1593 C C . GLY A 1 196 ? -7.889 0.873 11.697 1.00 83.19 196 GLY A C 1
ATOM 1594 O O . GLY A 1 196 ? -7.224 1.048 10.681 1.00 83.19 196 GLY A O 1
ATOM 1595 N N . ILE A 1 197 ? -7.321 1.018 12.902 1.00 85.06 197 ILE A N 1
ATOM 1596 C CA . ILE A 1 197 ? -5.912 1.418 13.105 1.00 85.06 197 ILE A CA 1
ATOM 1597 C C . ILE A 1 197 ? -4.951 0.428 12.431 1.00 85.06 197 ILE A C 1
ATOM 1599 O O . ILE A 1 197 ? -3.960 0.836 11.822 1.00 85.06 197 ILE A O 1
ATOM 1603 N N . ILE A 1 198 ? -5.214 -0.877 12.547 1.00 87.69 198 ILE A N 1
ATOM 1604 C CA . ILE A 1 198 ? -4.367 -1.925 11.961 1.00 87.69 198 ILE A CA 1
ATOM 1605 C C . ILE A 1 198 ? -4.470 -1.871 10.439 1.00 87.69 198 ILE A C 1
ATOM 1607 O O . ILE A 1 198 ? -3.444 -1.890 9.758 1.00 87.69 198 ILE A O 1
ATOM 1611 N N . ILE A 1 199 ? -5.693 -1.743 9.919 1.00 90.69 199 ILE A N 1
ATOM 1612 C CA . ILE A 1 199 ? -5.964 -1.626 8.483 1.00 90.69 199 ILE A CA 1
ATOM 1613 C C . ILE A 1 199 ? -5.222 -0.413 7.906 1.00 90.69 199 ILE A C 1
ATOM 1615 O O . ILE A 1 199 ? -4.498 -0.517 6.918 1.00 90.69 199 ILE A O 1
ATOM 1619 N N . MET A 1 200 ? -5.289 0.719 8.602 1.00 92.31 200 MET A N 1
ATOM 1620 C CA . MET A 1 200 ? -4.601 1.950 8.226 1.00 92.31 200 MET A CA 1
ATOM 1621 C C . MET A 1 200 ? -3.078 1.818 8.220 1.00 92.31 200 MET A C 1
ATOM 1623 O O . MET A 1 200 ? -2.417 2.342 7.320 1.00 92.31 200 MET A O 1
ATOM 1627 N N . ILE A 1 201 ? -2.495 1.110 9.192 1.00 92.56 201 ILE A N 1
ATOM 1628 C CA . ILE A 1 201 ? -1.055 0.816 9.201 1.00 92.56 201 ILE A CA 1
ATOM 1629 C C . ILE A 1 201 ? -0.674 -0.025 7.981 1.00 92.56 201 ILE A C 1
ATOM 1631 O O . ILE A 1 201 ? 0.336 0.277 7.343 1.00 92.56 201 ILE A O 1
ATOM 1635 N N . LEU A 1 202 ? -1.475 -1.040 7.643 1.00 94.56 202 LEU A N 1
ATOM 1636 C CA . LEU A 1 202 ? -1.246 -1.874 6.464 1.00 94.56 202 LEU A CA 1
ATOM 1637 C C . LEU A 1 202 ? -1.309 -1.043 5.181 1.00 94.56 202 LEU A C 1
ATOM 1639 O O . LEU A 1 202 ? -0.359 -1.090 4.410 1.00 94.56 202 LEU A O 1
ATOM 1643 N N . TYR A 1 203 ? -2.325 -0.197 4.994 1.00 94.75 203 TYR A N 1
ATOM 1644 C CA . TYR A 1 203 ? -2.432 0.674 3.814 1.00 94.75 203 TYR A CA 1
ATOM 1645 C C . TYR A 1 203 ? -1.281 1.670 3.686 1.00 94.75 203 TYR A C 1
ATOM 1647 O O . TYR A 1 203 ? -0.775 1.909 2.587 1.00 94.75 203 TYR A O 1
ATOM 1655 N N . LEU A 1 204 ? -0.850 2.274 4.795 1.00 95.50 204 LEU A N 1
ATOM 1656 C CA . LEU A 1 204 ? 0.266 3.219 4.793 1.00 95.50 204 LEU A CA 1
ATOM 1657 C C . LEU A 1 204 ? 1.597 2.522 4.500 1.00 95.50 204 LEU A C 1
ATOM 1659 O O . LEU A 1 204 ? 2.425 3.066 3.764 1.00 95.50 204 LEU A O 1
ATOM 1663 N N . LEU A 1 205 ? 1.802 1.330 5.062 1.00 95.69 205 LEU A N 1
ATOM 1664 C CA . LEU A 1 205 ? 2.983 0.514 4.805 1.00 95.69 205 LEU A CA 1
ATOM 1665 C C . LEU A 1 205 ? 3.006 0.020 3.356 1.00 95.69 205 LEU A C 1
ATOM 1667 O O . LEU A 1 205 ? 4.039 0.140 2.697 1.00 95.69 205 LEU A O 1
ATOM 1671 N N . ASP A 1 206 ? 1.868 -0.460 2.861 1.00 94.88 206 ASP A N 1
ATOM 1672 C CA . ASP A 1 206 ? 1.665 -0.882 1.479 1.00 94.88 206 ASP A CA 1
ATOM 1673 C C . ASP A 1 206 ? 1.967 0.268 0.517 1.00 94.88 206 ASP A C 1
ATOM 1675 O O . ASP A 1 206 ? 2.816 0.142 -0.363 1.00 94.88 206 ASP A O 1
ATOM 1679 N N . THR A 1 207 ? 1.385 1.446 0.763 1.00 96.31 207 THR A N 1
ATOM 1680 C CA . THR A 1 207 ? 1.644 2.657 -0.025 1.00 96.31 207 THR A CA 1
ATOM 1681 C C . THR A 1 207 ? 3.132 3.003 -0.042 1.00 96.31 207 THR A C 1
ATOM 1683 O O . THR A 1 207 ? 3.706 3.252 -1.099 1.00 96.31 207 THR A O 1
ATOM 1686 N N . PHE A 1 208 ? 3.789 3.003 1.116 1.00 97.00 208 PHE A N 1
ATOM 1687 C CA . PHE A 1 208 ? 5.210 3.326 1.217 1.00 97.00 208 PHE A CA 1
ATOM 1688 C C . PHE A 1 208 ? 6.101 2.357 0.433 1.00 97.00 208 PHE A C 1
ATOM 1690 O O . PHE A 1 208 ? 6.959 2.795 -0.341 1.00 97.00 208 PHE A O 1
ATOM 1697 N N . LEU A 1 209 ? 5.914 1.052 0.640 1.00 96.94 209 LEU A N 1
ATOM 1698 C CA . LEU A 1 209 ? 6.727 0.017 0.008 1.00 96.94 209 LEU A CA 1
ATOM 1699 C C . LEU A 1 209 ? 6.508 0.002 -1.501 1.00 96.94 209 LEU A C 1
ATOM 1701 O O . LEU A 1 209 ? 7.483 -0.027 -2.251 1.00 96.94 209 LEU A O 1
ATOM 1705 N N . ASN A 1 210 ? 5.257 0.108 -1.944 1.00 96.19 210 ASN A N 1
ATOM 1706 C CA . ASN A 1 210 ? 4.921 0.105 -3.357 1.00 96.19 210 ASN A CA 1
ATOM 1707 C C . ASN A 1 210 ? 5.455 1.329 -4.090 1.00 96.19 210 ASN A C 1
ATOM 1709 O O . ASN A 1 210 ? 6.124 1.188 -5.108 1.00 96.19 210 ASN A O 1
ATOM 1713 N N . ILE A 1 211 ? 5.243 2.539 -3.565 1.00 96.69 211 ILE A N 1
ATOM 1714 C CA . ILE A 1 211 ? 5.772 3.764 -4.187 1.00 96.69 211 ILE A CA 1
ATOM 1715 C C . ILE A 1 211 ? 7.305 3.713 -4.256 1.00 96.69 211 ILE A C 1
ATOM 1717 O O . ILE A 1 211 ? 7.893 4.161 -5.245 1.00 96.69 211 ILE A O 1
ATOM 1721 N N . LEU A 1 212 ? 7.969 3.141 -3.246 1.00 96.44 212 LEU A N 1
ATOM 1722 C CA . LEU A 1 212 ? 9.417 2.949 -3.277 1.00 96.44 212 LEU A CA 1
ATOM 1723 C C . LEU A 1 212 ? 9.830 1.907 -4.328 1.00 96.44 212 LEU A C 1
ATOM 1725 O O . LEU A 1 212 ? 10.769 2.159 -5.086 1.00 96.44 212 LEU A O 1
ATOM 1729 N N . CYS A 1 213 ? 9.142 0.765 -4.390 1.00 95.50 213 CYS A N 1
ATOM 1730 C CA . CYS A 1 213 ? 9.380 -0.290 -5.375 1.00 95.50 213 CYS A CA 1
ATOM 1731 C C . CYS A 1 213 ? 9.238 0.253 -6.804 1.00 95.50 213 CYS A C 1
ATOM 1733 O O . CYS A 1 213 ? 10.170 0.160 -7.610 1.00 95.50 213 CYS A O 1
ATOM 1735 N N . GLU A 1 214 ? 8.130 0.943 -7.065 1.00 93.12 214 GLU A N 1
ATOM 1736 C CA . GLU A 1 214 ? 7.793 1.571 -8.337 1.00 93.12 214 GLU A CA 1
ATOM 1737 C C . GLU A 1 214 ? 8.839 2.601 -8.777 1.00 93.12 214 GLU A C 1
ATOM 1739 O O . GLU A 1 214 ? 9.294 2.641 -9.931 1.00 93.12 214 GLU A O 1
ATOM 1744 N N . LEU A 1 215 ? 9.304 3.424 -7.840 1.00 95.19 215 LEU A N 1
ATOM 1745 C CA . LEU A 1 215 ? 10.377 4.363 -8.121 1.00 95.19 215 LEU A CA 1
ATOM 1746 C C . LEU A 1 215 ? 11.663 3.631 -8.525 1.00 95.19 215 LEU A C 1
ATOM 1748 O O . LEU A 1 215 ? 12.330 4.038 -9.478 1.00 95.19 215 LEU A O 1
ATOM 1752 N N . LEU A 1 216 ? 12.015 2.538 -7.845 1.00 94.38 216 LEU A N 1
ATOM 1753 C CA . LEU A 1 216 ? 13.215 1.756 -8.147 1.00 94.38 216 LEU A CA 1
ATOM 1754 C C . LEU A 1 216 ? 13.131 1.052 -9.508 1.00 94.38 216 LEU A C 1
ATOM 1756 O O . LEU A 1 216 ? 14.120 1.068 -10.248 1.00 94.38 216 LEU A O 1
ATOM 1760 N N . ILE A 1 217 ? 11.979 0.494 -9.886 1.00 92.88 217 ILE A N 1
ATOM 1761 C CA . ILE A 1 217 ? 11.804 -0.12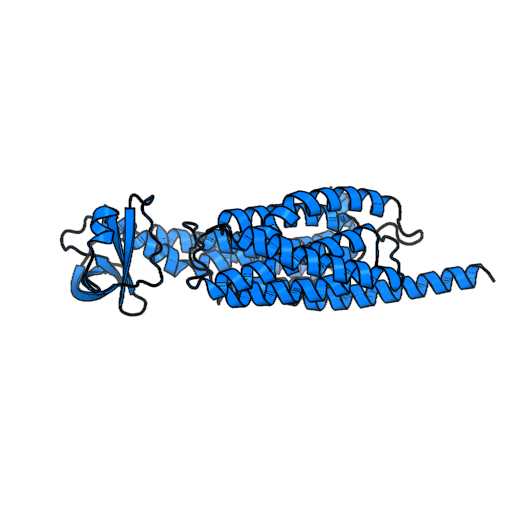1 -11.211 1.00 92.88 217 ILE A CA 1
ATOM 1762 C C . ILE A 1 217 ? 11.831 0.936 -12.325 1.00 92.88 217 ILE A C 1
ATOM 1764 O O . ILE A 1 217 ? 12.473 0.725 -13.358 1.00 92.88 217 ILE A O 1
ATOM 1768 N N . SER A 1 218 ? 11.287 2.140 -12.103 1.00 92.81 218 SER A N 1
ATOM 1769 C CA . SER A 1 218 ? 11.415 3.255 -13.063 1.00 92.81 218 SER A CA 1
ATOM 1770 C C . SER A 1 218 ? 12.881 3.630 -13.308 1.00 92.81 218 SER A C 1
ATOM 1772 O O . SER A 1 218 ? 13.288 3.927 -14.436 1.00 92.81 218 SER A O 1
ATOM 1774 N N . LYS A 1 219 ? 13.708 3.523 -12.262 1.00 90.62 219 LYS A N 1
ATOM 1775 C CA . LYS A 1 219 ? 15.161 3.695 -12.308 1.00 90.62 219 LYS A CA 1
ATOM 1776 C C . LYS A 1 219 ? 15.914 2.505 -12.890 1.00 90.62 219 LYS A C 1
ATOM 1778 O O . LYS A 1 219 ? 17.118 2.628 -13.019 1.00 90.62 219 LYS A O 1
ATOM 1783 N N . GLN A 1 220 ? 15.261 1.402 -13.245 1.00 90.06 220 GLN A N 1
ATOM 1784 C CA . GLN A 1 220 ? 15.917 0.166 -13.694 1.00 90.06 220 GLN A CA 1
ATOM 1785 C C . GLN A 1 220 ? 16.825 -0.461 -12.612 1.00 90.06 220 GLN A C 1
ATOM 1787 O O . GLN A 1 220 ? 17.741 -1.226 -12.920 1.00 90.06 220 GLN A O 1
ATOM 1792 N N . SER A 1 221 ? 16.564 -0.155 -11.335 1.00 89.00 221 SER A N 1
ATOM 1793 C CA . SER A 1 221 ? 17.327 -0.683 -10.204 1.00 89.00 221 SER A CA 1
ATOM 1794 C C . SER A 1 221 ? 16.849 -2.082 -9.856 1.00 89.00 221 SER A C 1
ATOM 1796 O O . SER A 1 221 ? 15.699 -2.265 -9.469 1.00 89.00 221 SER A O 1
ATOM 1798 N N . ARG A 1 222 ? 17.741 -3.074 -9.887 1.00 86.81 222 ARG A N 1
ATOM 1799 C CA . ARG A 1 222 ? 17.434 -4.457 -9.469 1.00 86.81 222 ARG A CA 1
ATOM 1800 C C . ARG A 1 222 ? 16.985 -4.590 -8.010 1.00 86.81 222 ARG A C 1
ATOM 1802 O O . ARG A 1 222 ? 16.397 -5.598 -7.650 1.00 86.81 222 ARG A O 1
ATOM 1809 N N . TYR A 1 223 ? 17.280 -3.607 -7.157 1.00 89.62 223 TYR A N 1
ATOM 1810 C CA . TYR A 1 223 ? 16.851 -3.648 -5.758 1.00 89.62 223 TYR A CA 1
ATOM 1811 C C . TYR A 1 223 ? 15.338 -3.458 -5.609 1.00 89.62 223 TYR A C 1
ATOM 1813 O O . TYR A 1 223 ? 14.827 -3.730 -4.527 1.00 89.62 223 TYR A O 1
ATOM 1821 N N . ASN A 1 224 ? 14.634 -3.068 -6.686 1.00 93.50 224 ASN A N 1
ATOM 1822 C CA . ASN A 1 224 ? 13.173 -3.080 -6.730 1.00 93.50 224 ASN A CA 1
ATOM 1823 C C . ASN A 1 224 ? 12.625 -4.443 -6.280 1.00 93.50 224 ASN A C 1
ATOM 1825 O O . ASN A 1 224 ? 11.839 -4.461 -5.354 1.00 93.50 224 ASN A O 1
ATOM 1829 N N . PHE A 1 225 ? 13.165 -5.568 -6.767 1.00 92.69 225 PHE A N 1
ATOM 1830 C CA . PHE A 1 225 ? 12.671 -6.909 -6.418 1.00 92.69 225 PHE A CA 1
ATOM 1831 C C . PHE A 1 225 ? 12.804 -7.257 -4.930 1.00 92.69 225 PHE A C 1
ATOM 1833 O O . PHE A 1 225 ? 12.010 -8.024 -4.403 1.00 92.69 225 PHE A O 1
ATOM 1840 N N . LEU A 1 226 ? 13.794 -6.695 -4.222 1.00 92.31 226 LEU A N 1
ATOM 1841 C CA . LEU A 1 226 ? 13.900 -6.896 -2.771 1.00 92.31 226 LEU A CA 1
ATOM 1842 C C . LEU A 1 226 ? 12.820 -6.119 -2.017 1.00 92.31 226 LEU A C 1
ATOM 1844 O O . LEU A 1 226 ? 12.307 -6.606 -1.015 1.00 92.31 226 LEU A O 1
ATOM 1848 N N . VAL A 1 227 ? 12.505 -4.908 -2.482 1.00 94.31 227 VAL A N 1
ATOM 1849 C CA . VAL A 1 227 ? 11.401 -4.110 -1.934 1.00 94.31 227 VAL A CA 1
ATOM 1850 C C . VAL A 1 227 ? 10.060 -4.730 -2.332 1.00 94.31 227 VAL A C 1
ATOM 1852 O O . VAL A 1 227 ? 9.168 -4.782 -1.497 1.00 94.31 227 VAL A O 1
ATOM 1855 N N . SER A 1 228 ? 9.959 -5.276 -3.545 1.00 94.19 228 SER A N 1
ATOM 1856 C CA . SER A 1 228 ? 8.792 -5.981 -4.079 1.00 94.19 228 SER A CA 1
ATOM 1857 C C . SER A 1 228 ? 8.417 -7.172 -3.205 1.00 94.19 228 SER A C 1
ATOM 1859 O O . SER A 1 228 ? 7.299 -7.247 -2.735 1.00 94.19 228 SER A O 1
ATOM 1861 N N . VAL A 1 229 ? 9.374 -8.004 -2.781 1.00 93.81 229 VAL A N 1
ATOM 1862 C CA . VAL A 1 229 ? 9.070 -9.087 -1.822 1.00 93.81 229 VAL A CA 1
ATOM 1863 C C . VAL A 1 229 ? 8.422 -8.569 -0.526 1.00 93.81 229 VAL A C 1
ATOM 1865 O O . VAL A 1 229 ? 7.563 -9.243 0.036 1.00 93.81 229 VAL A O 1
ATOM 1868 N N . LEU A 1 230 ? 8.806 -7.383 -0.036 1.00 94.62 230 LEU A N 1
ATOM 1869 C CA . LEU A 1 230 ? 8.153 -6.778 1.132 1.00 94.62 230 LEU A CA 1
ATOM 1870 C C . LEU A 1 230 ? 6.750 -6.257 0.800 1.00 94.62 230 LEU A C 1
ATOM 1872 O O . LEU A 1 230 ? 5.863 -6.400 1.638 1.00 94.62 230 LEU A O 1
ATOM 1876 N N . VAL A 1 231 ? 6.561 -5.678 -0.391 1.00 95.19 231 VAL A N 1
ATOM 1877 C CA . VAL A 1 231 ? 5.243 -5.315 -0.936 1.00 95.19 231 VAL A CA 1
ATOM 1878 C C . VAL A 1 231 ? 4.335 -6.539 -0.950 1.00 95.19 231 VAL A C 1
ATOM 1880 O O . VAL A 1 231 ? 3.303 -6.523 -0.290 1.00 95.19 231 VAL A O 1
ATOM 1883 N N . GLU A 1 232 ? 4.763 -7.624 -1.599 1.00 94.69 232 GLU A N 1
ATOM 1884 C CA . GLU A 1 232 ? 3.953 -8.832 -1.768 1.00 94.69 232 GLU A CA 1
ATOM 1885 C C . GLU A 1 232 ? 3.531 -9.423 -0.411 1.00 94.69 232 GLU A C 1
ATOM 1887 O O . GLU A 1 232 ? 2.400 -9.873 -0.236 1.00 94.69 232 GLU A O 1
ATOM 1892 N N . ILE A 1 233 ? 4.422 -9.400 0.590 1.00 93.62 233 ILE A N 1
ATOM 1893 C CA . ILE A 1 233 ? 4.100 -9.856 1.952 1.00 93.62 233 ILE A CA 1
ATOM 1894 C C . ILE A 1 233 ? 3.004 -8.987 2.577 1.00 93.62 233 ILE A C 1
ATOM 1896 O O . ILE A 1 233 ? 2.073 -9.523 3.178 1.00 93.62 233 ILE A O 1
ATOM 1900 N N . VAL A 1 234 ? 3.113 -7.662 2.467 1.00 94.44 234 VAL A N 1
ATOM 1901 C CA . VAL A 1 234 ? 2.120 -6.737 3.031 1.00 94.44 234 VAL A CA 1
ATOM 1902 C C . VAL A 1 234 ? 0.791 -6.847 2.291 1.00 94.44 234 VAL A C 1
ATOM 1904 O O . VAL A 1 234 ? -0.253 -6.826 2.942 1.00 94.44 234 VAL A O 1
ATOM 1907 N N . GLU A 1 235 ? 0.806 -7.043 0.976 1.00 92.19 235 GLU A N 1
ATOM 1908 C CA . GLU A 1 235 ? -0.402 -7.248 0.180 1.00 92.19 235 GLU A CA 1
ATOM 1909 C C . GLU A 1 235 ? -1.110 -8.555 0.555 1.00 92.19 235 GLU A C 1
ATOM 1911 O O . GLU A 1 235 ? -2.315 -8.540 0.807 1.00 92.19 235 GLU A O 1
ATOM 1916 N N . ILE A 1 236 ? -0.379 -9.668 0.703 1.00 92.06 236 ILE A N 1
ATOM 1917 C CA . ILE A 1 236 ? -0.952 -10.940 1.179 1.00 92.06 236 ILE A CA 1
ATOM 1918 C C . ILE A 1 236 ? -1.565 -10.763 2.565 1.00 92.06 236 ILE A C 1
ATOM 1920 O O . ILE A 1 236 ? -2.702 -11.177 2.786 1.00 92.06 236 ILE A O 1
ATOM 1924 N N . VAL A 1 237 ? -0.834 -10.145 3.500 1.00 92.06 237 VAL A N 1
ATOM 1925 C CA . VAL A 1 237 ? -1.347 -9.890 4.852 1.00 92.06 237 VAL A CA 1
ATOM 1926 C C . VAL A 1 237 ? -2.611 -9.040 4.781 1.00 92.06 237 VAL A C 1
ATOM 1928 O O . VAL A 1 237 ? -3.589 -9.376 5.437 1.00 92.06 237 VAL A O 1
ATOM 1931 N N . SER A 1 238 ? -2.631 -7.999 3.950 1.00 90.50 238 SER A N 1
ATOM 1932 C CA . SER A 1 238 ? -3.797 -7.131 3.781 1.00 90.50 238 SER A CA 1
ATOM 1933 C C . SER A 1 238 ? -4.993 -7.893 3.214 1.00 90.50 238 SER A C 1
ATOM 1935 O O . SER A 1 238 ? -6.078 -7.792 3.773 1.00 90.50 238 SER A O 1
ATOM 1937 N N . CYS A 1 239 ? -4.808 -8.704 2.169 1.00 88.00 239 CYS A N 1
ATOM 1938 C CA . CYS A 1 239 ? -5.882 -9.509 1.580 1.00 88.00 239 CYS A CA 1
ATOM 1939 C C . CYS A 1 239 ? -6.448 -10.537 2.572 1.00 88.00 239 CYS A C 1
ATOM 1941 O O . CYS A 1 239 ? -7.656 -10.745 2.612 1.00 88.00 239 CYS A O 1
ATOM 1943 N N . VAL A 1 240 ? -5.591 -11.154 3.396 1.00 86.31 240 VAL A N 1
ATOM 1944 C CA . VAL A 1 240 ? -6.011 -12.108 4.438 1.00 86.31 240 VAL A CA 1
ATOM 1945 C C . VAL A 1 240 ? -6.766 -11.404 5.564 1.00 86.31 240 VAL A C 1
ATOM 1947 O O . VAL A 1 240 ? -7.822 -11.874 5.971 1.00 86.31 240 VAL A O 1
ATOM 1950 N N . VAL A 1 241 ? -6.235 -10.286 6.063 1.00 85.19 241 VAL A N 1
ATOM 1951 C CA . VAL A 1 241 ? -6.815 -9.508 7.171 1.00 85.19 241 VAL A CA 1
ATOM 1952 C C . VAL A 1 241 ? -8.172 -8.922 6.786 1.00 85.19 241 VAL A C 1
ATOM 1954 O O . VAL A 1 241 ? -9.086 -8.907 7.599 1.00 85.19 241 VAL A O 1
ATOM 1957 N N . LEU A 1 242 ? -8.305 -8.456 5.548 1.00 81.50 242 LEU A N 1
ATOM 1958 C CA . LEU A 1 242 ? -9.511 -7.806 5.039 1.00 81.50 242 LEU A CA 1
ATOM 1959 C C . LEU A 1 242 ? -10.449 -8.761 4.289 1.00 81.50 242 LEU A C 1
ATOM 1961 O O . LEU A 1 242 ? -11.481 -8.323 3.792 1.00 81.50 242 LEU A O 1
ATOM 1965 N N . MET A 1 243 ? -10.075 -10.039 4.169 1.00 79.62 243 MET A N 1
ATOM 1966 C CA . MET A 1 243 ? -10.842 -11.086 3.484 1.00 79.62 243 MET A CA 1
ATOM 1967 C C . MET A 1 243 ? -11.376 -10.665 2.103 1.00 79.62 243 MET A C 1
ATOM 1969 O O . MET A 1 243 ? -12.501 -10.977 1.727 1.00 79.62 243 MET A O 1
ATOM 1973 N N . TYR A 1 244 ? -10.558 -9.959 1.322 1.00 75.56 244 TYR A N 1
ATOM 1974 C CA . TYR A 1 244 ? -10.935 -9.431 0.008 1.00 75.56 244 TYR A CA 1
ATOM 1975 C C . TYR A 1 244 ? -9.839 -9.695 -1.032 1.00 75.56 244 TYR A C 1
ATOM 1977 O O . TYR A 1 244 ? -8.679 -9.933 -0.692 1.00 75.56 244 TYR A O 1
ATOM 1985 N N . ARG A 1 245 ? -10.215 -9.652 -2.319 1.00 78.00 245 ARG A N 1
ATOM 1986 C CA . ARG A 1 245 ? -9.303 -9.786 -3.477 1.00 78.00 245 ARG A CA 1
ATOM 1987 C C . ARG A 1 245 ? -8.496 -11.095 -3.518 1.00 78.00 245 ARG A C 1
ATOM 1989 O O . ARG A 1 245 ? -7.274 -11.114 -3.678 1.00 78.00 245 ARG A O 1
ATOM 1996 N N . PHE A 1 246 ? -9.191 -12.228 -3.428 1.00 79.75 246 PHE A N 1
ATOM 1997 C CA . PHE A 1 246 ? -8.575 -13.563 -3.443 1.00 79.75 246 PHE A CA 1
ATOM 1998 C C . PHE A 1 246 ? -7.803 -13.889 -4.730 1.00 79.75 246 PHE A C 1
ATOM 2000 O O . PHE A 1 246 ? -6.818 -14.631 -4.669 1.00 79.75 246 PHE A O 1
ATOM 2007 N N . ALA A 1 247 ? -8.212 -13.343 -5.885 1.00 81.06 247 ALA A N 1
ATOM 2008 C CA . ALA A 1 247 ? -7.496 -13.560 -7.143 1.00 81.06 247 ALA A CA 1
ATOM 2009 C C . ALA A 1 247 ? -6.116 -12.898 -7.089 1.00 81.06 247 ALA A C 1
ATOM 2011 O O . ALA A 1 247 ? -5.106 -13.517 -7.443 1.00 81.06 247 ALA A O 1
ATOM 2012 N N . THR A 1 248 ? -6.085 -11.656 -6.596 1.00 84.56 248 THR A N 1
ATOM 2013 C CA . THR A 1 248 ? -4.848 -10.914 -6.347 1.00 84.56 248 THR A CA 1
ATOM 2014 C C . THR A 1 248 ? -3.988 -11.643 -5.319 1.00 84.56 248 THR A C 1
ATOM 2016 O O . THR A 1 248 ? -2.864 -11.998 -5.649 1.00 84.56 248 THR A O 1
ATOM 2019 N N . MET A 1 249 ? -4.529 -12.030 -4.158 1.00 88.12 249 MET A N 1
ATOM 2020 C CA . MET A 1 249 ? -3.783 -12.772 -3.128 1.00 88.12 249 MET A CA 1
ATOM 2021 C C . MET A 1 249 ? -3.105 -14.042 -3.672 1.00 88.12 249 MET A C 1
ATOM 2023 O O . MET A 1 249 ? -1.919 -14.279 -3.429 1.00 88.12 249 MET A O 1
ATOM 2027 N N . ALA A 1 250 ? -3.844 -14.873 -4.416 1.00 87.75 250 ALA A N 1
ATOM 2028 C CA . ALA A 1 250 ? -3.304 -16.103 -4.990 1.00 87.75 250 ALA A CA 1
ATOM 2029 C C . ALA A 1 250 ? -2.204 -15.812 -6.021 1.00 87.75 250 ALA A C 1
ATOM 2031 O O . ALA A 1 250 ? -1.172 -16.485 -6.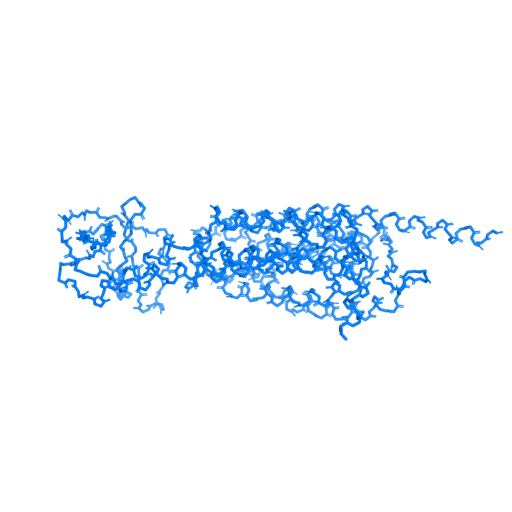048 1.00 87.75 250 ALA A O 1
ATOM 2032 N N . THR A 1 251 ? -2.405 -14.790 -6.851 1.00 88.56 251 THR A N 1
ATOM 2033 C CA . THR A 1 251 ? -1.421 -14.358 -7.848 1.00 88.56 251 THR A CA 1
ATOM 2034 C C . THR A 1 251 ? -0.161 -13.816 -7.176 1.00 88.56 251 THR A C 1
ATOM 2036 O O . THR A 1 251 ? 0.948 -14.198 -7.547 1.00 88.56 251 THR A O 1
ATOM 2039 N N . THR A 1 252 ? -0.303 -13.004 -6.136 1.00 90.62 252 THR A N 1
ATOM 2040 C CA . THR A 1 252 ? 0.814 -12.481 -5.351 1.00 90.62 252 THR A CA 1
ATOM 2041 C C . THR A 1 252 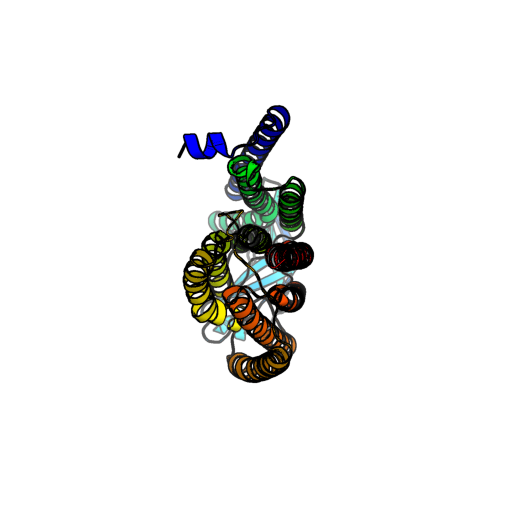? 1.649 -13.610 -4.738 1.00 90.62 252 THR A C 1
ATOM 2043 O O . THR A 1 252 ? 2.871 -13.667 -4.901 1.00 90.62 252 THR A O 1
ATOM 2046 N N . LEU A 1 253 ? 0.986 -14.591 -4.121 1.00 90.62 253 LEU A N 1
ATOM 2047 C CA . LEU A 1 253 ? 1.656 -15.713 -3.467 1.00 90.62 253 LEU A CA 1
ATOM 2048 C C . LEU A 1 253 ? 2.356 -16.660 -4.454 1.00 90.62 253 LEU A C 1
ATOM 2050 O O . LEU A 1 253 ? 3.509 -17.041 -4.240 1.00 90.62 253 LEU A O 1
ATOM 2054 N N . PHE A 1 254 ? 1.658 -17.083 -5.511 1.00 92.00 254 PHE A N 1
ATOM 2055 C CA . PHE A 1 254 ? 2.123 -18.167 -6.385 1.00 92.00 254 PHE A CA 1
ATOM 2056 C C . PHE A 1 254 ? 2.843 -17.695 -7.647 1.00 92.00 254 PHE A C 1
ATOM 2058 O O . PHE A 1 254 ? 3.536 -18.496 -8.277 1.00 92.00 254 PHE A O 1
ATOM 2065 N N . PHE A 1 255 ? 2.701 -16.426 -8.022 1.00 93.56 255 PHE A N 1
ATOM 2066 C CA . PHE A 1 255 ? 3.348 -15.861 -9.200 1.00 93.56 255 PHE A CA 1
ATOM 2067 C C . PHE A 1 255 ? 4.355 -14.767 -8.836 1.00 93.56 255 PHE A C 1
ATOM 2069 O O . PHE A 1 255 ? 5.526 -14.924 -9.186 1.00 93.56 255 PHE A O 1
ATOM 2076 N N . TRP A 1 256 ? 3.955 -13.711 -8.120 1.00 92.94 256 TRP A N 1
ATOM 2077 C CA . TRP A 1 256 ? 4.835 -12.557 -7.881 1.00 92.94 256 TRP A CA 1
ATOM 2078 C C . TRP A 1 256 ? 6.057 -12.899 -7.033 1.00 92.94 256 TRP A C 1
ATOM 2080 O O . TRP A 1 256 ? 7.178 -12.685 -7.491 1.00 92.94 256 TRP A O 1
ATOM 2090 N N . LEU A 1 257 ? 5.879 -13.545 -5.875 1.00 91.94 257 LEU A N 1
ATOM 2091 C CA . LEU A 1 257 ? 7.010 -13.935 -5.021 1.00 91.94 257 LEU A CA 1
ATOM 2092 C C . LEU A 1 257 ? 8.079 -14.769 -5.769 1.00 91.94 257 LEU A C 1
ATOM 2094 O O . LEU A 1 257 ? 9.265 -14.424 -5.704 1.00 91.94 257 LEU A O 1
ATOM 2098 N N . PRO A 1 258 ? 7.727 -15.838 -6.520 1.00 92.94 258 PRO A N 1
ATOM 2099 C CA . PRO A 1 258 ? 8.696 -16.530 -7.370 1.00 92.94 258 PRO A CA 1
ATOM 2100 C C . PRO A 1 258 ? 9.303 -15.646 -8.465 1.00 92.94 258 PRO A C 1
ATOM 2102 O O . PRO A 1 258 ? 10.517 -15.693 -8.691 1.00 92.94 258 PRO A O 1
ATOM 2105 N N . ILE A 1 259 ? 8.483 -14.856 -9.162 1.00 93.88 259 ILE A N 1
ATOM 2106 C CA . ILE A 1 259 ? 8.933 -14.024 -10.281 1.00 93.88 259 ILE A CA 1
ATOM 2107 C C . ILE A 1 259 ? 9.903 -12.944 -9.826 1.00 93.88 259 ILE A C 1
ATOM 2109 O O . ILE A 1 259 ? 10.884 -12.725 -10.532 1.00 93.88 259 ILE A O 1
ATOM 2113 N N . ASP A 1 260 ? 9.726 -12.336 -8.658 1.00 91.81 260 ASP A N 1
ATOM 2114 C CA . ASP A 1 260 ? 10.644 -11.327 -8.127 1.00 91.81 260 ASP A CA 1
ATOM 2115 C C . ASP A 1 260 ? 12.037 -11.897 -7.881 1.00 91.81 260 ASP A C 1
ATOM 2117 O O . ASP A 1 260 ? 13.049 -11.317 -8.290 1.00 91.81 260 ASP A O 1
ATOM 2121 N N . ILE A 1 261 ? 12.108 -13.089 -7.286 1.00 90.31 261 ILE A N 1
ATOM 2122 C CA . ILE A 1 261 ? 13.375 -13.775 -7.019 1.00 90.31 261 ILE A CA 1
ATOM 2123 C C . ILE A 1 261 ? 14.089 -14.097 -8.337 1.00 90.31 261 ILE A C 1
ATOM 2125 O O . ILE A 1 261 ? 15.282 -13.814 -8.502 1.00 90.31 261 ILE A O 1
ATOM 2129 N N . ILE A 1 262 ? 13.368 -14.671 -9.303 1.00 92.12 262 ILE A N 1
ATOM 2130 C CA . ILE A 1 262 ? 13.936 -15.034 -10.608 1.00 92.12 262 ILE A CA 1
ATOM 2131 C C . ILE A 1 262 ? 14.320 -13.764 -11.388 1.00 92.12 262 ILE A C 1
ATOM 2133 O O . ILE A 1 262 ? 15.378 -13.722 -12.028 1.00 92.12 262 ILE A O 1
ATOM 2137 N N . SER A 1 263 ? 13.517 -12.705 -11.301 1.00 90.75 263 SER A N 1
ATOM 2138 C CA . SER A 1 263 ? 13.770 -11.418 -11.948 1.00 90.75 263 SER A CA 1
ATOM 2139 C C . SER A 1 263 ? 14.999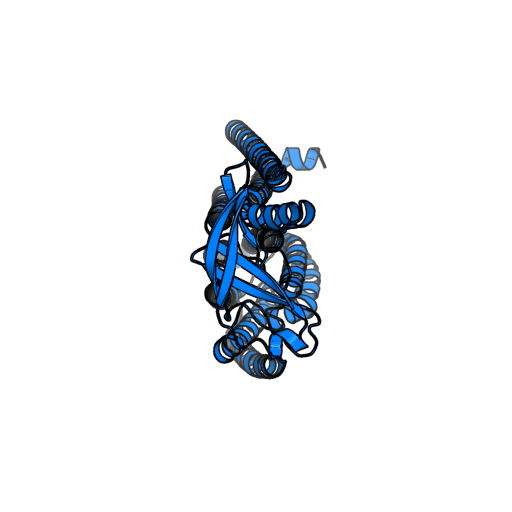 -10.733 -11.375 1.00 90.75 263 SER A C 1
ATOM 2141 O O . SER A 1 263 ? 15.838 -10.288 -12.157 1.00 90.75 263 SER A O 1
ATOM 2143 N N . TYR A 1 264 ? 15.209 -10.758 -10.058 1.00 91.44 264 TYR A N 1
ATOM 2144 C CA . TYR A 1 264 ? 16.434 -10.256 -9.434 1.00 91.44 264 TYR A CA 1
ATOM 2145 C C . TYR A 1 264 ? 17.691 -10.927 -10.003 1.00 91.44 264 TYR A C 1
ATOM 2147 O O . TYR A 1 264 ? 18.680 -10.256 -10.330 1.00 91.44 264 TYR A O 1
ATOM 2155 N N . ILE A 1 265 ? 17.648 -12.252 -10.177 1.00 89.56 265 ILE A N 1
ATOM 2156 C CA . ILE A 1 265 ? 18.748 -13.030 -10.761 1.00 89.56 265 ILE A CA 1
ATOM 2157 C C . ILE A 1 265 ? 18.937 -12.665 -12.237 1.00 89.56 265 ILE A C 1
ATOM 2159 O O . ILE A 1 265 ? 20.064 -12.429 -12.675 1.00 89.56 265 ILE A O 1
ATOM 2163 N N . ASN A 1 266 ? 17.854 -12.611 -13.015 1.00 88.62 266 ASN A N 1
ATOM 2164 C CA . ASN A 1 266 ? 17.918 -12.317 -14.444 1.00 88.62 266 ASN A CA 1
ATOM 2165 C C . ASN A 1 266 ? 18.411 -10.890 -14.719 1.00 88.62 266 ASN A C 1
ATOM 2167 O O . ASN A 1 266 ? 19.254 -10.683 -15.590 1.00 88.62 266 ASN A O 1
ATOM 2171 N N . TRP A 1 267 ? 17.935 -9.910 -13.958 1.00 89.12 267 TRP A N 1
ATOM 2172 C CA . TRP A 1 267 ? 18.367 -8.518 -14.052 1.00 89.12 267 TRP A CA 1
ATOM 2173 C C . TRP A 1 267 ? 19.825 -8.353 -13.631 1.00 89.12 267 TRP A C 1
ATOM 2175 O O . TRP A 1 267 ? 20.595 -7.707 -14.333 1.00 89.12 267 TRP A O 1
ATOM 2185 N N . SER A 1 268 ? 20.262 -9.044 -12.576 1.00 85.44 268 SER A N 1
ATOM 2186 C CA . SER A 1 268 ? 21.672 -9.032 -12.160 1.00 85.44 268 SER A CA 1
ATOM 2187 C C . SER A 1 268 ? 22.640 -9.574 -13.220 1.00 85.44 268 SER A C 1
ATOM 2189 O O . SER A 1 268 ? 23.822 -9.244 -13.171 1.00 85.44 268 SER A O 1
ATOM 2191 N N . LYS A 1 269 ? 22.164 -10.389 -14.171 1.00 83.50 269 LYS A N 1
ATOM 2192 C CA . LYS A 1 269 ? 22.958 -10.899 -15.304 1.00 83.50 269 LYS A CA 1
ATOM 2193 C C . LYS A 1 269 ? 23.006 -9.952 -16.509 1.00 83.50 269 LYS A C 1
ATOM 2195 O O . LYS A 1 269 ? 23.780 -10.205 -17.422 1.00 83.50 269 LYS A O 1
ATOM 2200 N N . HIS A 1 270 ? 22.180 -8.907 -16.539 1.00 81.44 270 HIS A N 1
ATOM 2201 C CA . HIS A 1 270 ? 22.023 -8.004 -17.686 1.00 81.44 270 HIS A CA 1
ATOM 2202 C C . HIS A 1 270 ? 22.209 -6.543 -17.276 1.00 81.44 270 HIS A C 1
ATOM 2204 O O . HIS A 1 270 ? 21.402 -5.674 -17.619 1.00 81.44 270 HIS A O 1
ATOM 2210 N N . ARG A 1 271 ? 23.264 -6.312 -16.496 1.00 72.94 271 ARG A N 1
ATOM 2211 C CA . ARG A 1 271 ? 23.689 -4.979 -16.072 1.00 72.94 271 ARG A CA 1
ATOM 2212 C C . ARG A 1 271 ? 24.070 -4.144 -17.283 1.00 72.94 271 ARG A C 1
ATOM 2214 O O . ARG A 1 271 ? 24.506 -4.696 -18.288 1.00 72.94 271 ARG A O 1
ATOM 2221 N N . ASP A 1 272 ? 23.848 -2.845 -17.176 1.00 67.69 272 ASP A N 1
ATOM 2222 C CA . ASP A 1 272 ? 24.373 -1.888 -18.139 1.00 67.69 272 ASP A CA 1
ATOM 2223 C C . ASP A 1 272 ? 25.908 -1.820 -18.045 1.00 67.69 272 ASP A C 1
ATOM 2225 O O . ASP A 1 272 ? 26.463 -1.921 -16.950 1.00 67.69 272 ASP A O 1
ATOM 2229 N N . ASP A 1 273 ? 26.579 -1.681 -19.190 1.00 62.25 273 ASP A N 1
ATOM 2230 C CA . ASP A 1 273 ? 28.044 -1.702 -19.274 1.00 62.25 273 ASP A CA 1
ATOM 2231 C C . ASP A 1 273 ? 28.694 -0.380 -18.803 1.00 62.25 273 ASP A C 1
ATOM 2233 O O . ASP A 1 273 ? 29.878 -0.365 -18.461 1.00 62.25 273 ASP A O 1
ATOM 2237 N N . GLU A 1 274 ? 27.946 0.732 -18.778 1.00 61.38 274 GLU A N 1
ATOM 2238 C CA . GLU A 1 274 ? 28.417 2.056 -18.345 1.00 61.38 274 GLU A CA 1
ATOM 2239 C C . GLU A 1 274 ? 27.954 2.406 -16.918 1.00 61.38 274 GLU A C 1
ATOM 2241 O O . GLU A 1 274 ? 28.721 2.982 -16.141 1.00 61.38 274 GLU A O 1
ATOM 2246 N N . GLU A 1 275 ? 26.723 2.041 -16.547 1.00 64.50 275 GLU A N 1
ATOM 2247 C CA . GLU A 1 275 ? 26.139 2.280 -15.223 1.00 64.50 275 GLU A CA 1
ATOM 2248 C C . GLU A 1 275 ? 25.714 0.965 -14.538 1.00 64.50 275 GLU A C 1
ATOM 2250 O O . GLU A 1 275 ? 24.563 0.549 -14.621 1.00 64.50 275 GLU A O 1
ATOM 2255 N N . ASP A 1 276 ? 26.611 0.362 -13.745 1.00 57.91 276 ASP A N 1
ATOM 2256 C CA . ASP A 1 276 ? 26.421 -0.913 -13.008 1.00 57.91 276 ASP A CA 1
ATOM 2257 C C . ASP A 1 276 ? 25.151 -1.016 -12.119 1.00 57.91 276 ASP A C 1
ATOM 2259 O O . ASP A 1 276 ? 24.781 -2.107 -11.646 1.00 57.91 276 ASP A O 1
ATOM 2263 N N . GLU A 1 277 ? 24.531 0.126 -11.803 1.00 57.31 277 GLU A N 1
ATOM 2264 C CA . GLU A 1 277 ? 23.286 0.230 -11.034 1.00 57.31 277 GLU A CA 1
ATOM 2265 C C . GLU A 1 277 ? 22.024 0.055 -11.904 1.00 57.31 277 GLU A C 1
ATOM 2267 O O . GLU A 1 277 ? 20.962 -0.268 -11.363 1.00 57.31 277 GLU A O 1
ATOM 2272 N N . LEU A 1 278 ? 22.140 0.221 -13.226 1.00 70.62 278 LEU A N 1
ATOM 2273 C CA . LEU A 1 278 ? 21.068 0.084 -14.211 1.00 70.62 278 LEU A CA 1
ATOM 2274 C C . LEU A 1 278 ? 21.066 -1.303 -14.869 1.00 70.62 278 LEU A C 1
ATOM 2276 O O . LEU A 1 278 ? 22.056 -2.038 -14.878 1.00 70.62 278 LEU A O 1
ATOM 2280 N N . THR A 1 279 ? 19.918 -1.662 -15.438 1.00 66.50 279 THR A N 1
ATOM 2281 C CA . THR A 1 279 ? 19.715 -2.933 -16.143 1.00 66.50 279 THR A CA 1
ATOM 2282 C C . THR A 1 279 ? 19.189 -2.666 -17.547 1.00 66.50 279 THR A C 1
ATOM 2284 O O . THR A 1 279 ? 18.228 -1.923 -17.699 1.00 66.50 279 THR A O 1
ATOM 2287 N N . MET A 1 280 ? 19.748 -3.319 -18.568 1.00 67.81 280 MET A N 1
ATOM 2288 C CA . MET A 1 280 ? 19.367 -3.088 -19.967 1.00 67.81 280 MET A CA 1
ATOM 2289 C C . MET A 1 280 ? 17.909 -3.463 -20.283 1.00 67.81 280 MET A C 1
ATOM 2291 O O . MET A 1 280 ? 17.523 -4.637 -20.212 1.00 67.81 280 MET A O 1
ATOM 2295 N N . VAL A 1 281 ? 17.127 -2.491 -20.761 1.00 81.12 281 VAL A N 1
ATOM 2296 C CA . VAL A 1 281 ? 15.711 -2.657 -21.148 1.00 81.12 281 VAL A CA 1
ATOM 2297 C C . VAL A 1 281 ? 15.492 -2.688 -22.667 1.00 81.12 281 VAL A C 1
ATOM 2299 O O . VAL A 1 281 ? 16.325 -2.230 -23.448 1.00 81.12 281 VAL A O 1
ATOM 2302 N N . ARG A 1 282 ? 14.374 -3.278 -23.112 1.00 79.31 282 ARG A N 1
ATOM 2303 C CA . ARG A 1 282 ? 14.088 -3.614 -24.522 1.00 79.31 282 ARG A CA 1
ATOM 2304 C C . ARG A 1 282 ? 12.632 -3.319 -24.906 1.00 79.31 282 ARG A C 1
ATOM 2306 O O . ARG A 1 282 ? 11.803 -2.996 -24.058 1.00 79.31 282 ARG A O 1
ATOM 2313 N N . LYS A 1 283 ? 12.324 -3.446 -26.201 1.00 77.62 283 LYS A N 1
ATOM 2314 C CA . LYS A 1 283 ? 10.977 -3.272 -26.772 1.00 77.62 283 LYS A CA 1
ATOM 2315 C C . LYS A 1 283 ? 10.395 -4.610 -27.242 1.00 77.62 283 LYS A C 1
ATOM 2317 O O . LYS A 1 283 ? 11.117 -5.407 -27.846 1.00 77.62 283 LYS A O 1
ATOM 2322 N N . LEU A 1 284 ? 9.104 -4.830 -27.003 1.00 71.88 284 LEU A N 1
ATOM 2323 C CA . LEU A 1 284 ? 8.365 -6.014 -27.450 1.00 71.88 284 LEU A CA 1
ATOM 2324 C C . LEU A 1 284 ? 8.143 -6.035 -28.979 1.00 71.88 284 LEU A C 1
ATOM 2326 O O . LEU A 1 284 ? 8.112 -4.993 -29.640 1.00 71.88 284 LEU A O 1
ATOM 2330 N N . LYS A 1 285 ? 7.985 -7.237 -29.558 1.00 67.56 285 LYS A N 1
ATOM 2331 C CA . LYS A 1 285 ? 7.567 -7.433 -30.960 1.00 67.56 285 LYS A CA 1
ATOM 2332 C C . LYS A 1 285 ? 6.040 -7.598 -31.032 1.00 67.56 285 LYS A C 1
ATOM 2334 O O . LYS A 1 285 ? 5.482 -8.440 -30.338 1.00 67.56 285 LYS A O 1
ATOM 2339 N N . GLY A 1 286 ? 5.379 -6.865 -31.932 1.00 66.62 286 GLY A N 1
ATOM 2340 C CA . GLY A 1 286 ? 3.916 -6.667 -31.925 1.00 66.62 286 GLY A CA 1
ATOM 2341 C C . GLY A 1 286 ? 3.009 -7.903 -32.073 1.00 66.62 286 GLY A C 1
ATOM 2342 O O . GLY A 1 286 ? 1.832 -7.820 -31.755 1.00 66.62 286 GLY A O 1
ATOM 2343 N N . TYR A 1 287 ? 3.507 -9.073 -32.496 1.00 70.06 287 TYR A N 1
ATOM 2344 C CA . TYR A 1 287 ? 2.670 -10.289 -32.554 1.00 70.06 287 TYR A CA 1
ATOM 2345 C C . TYR A 1 287 ? 2.415 -10.913 -31.168 1.00 70.06 287 TYR A C 1
ATOM 2347 O O . TYR A 1 287 ? 1.465 -11.672 -30.995 1.00 70.06 287 TYR A O 1
ATOM 2355 N N . GLN A 1 288 ? 3.261 -10.603 -30.180 1.00 71.38 288 GLN A N 1
ATOM 2356 C CA . GLN A 1 288 ? 3.154 -11.135 -28.818 1.00 71.38 288 GLN A CA 1
ATOM 2357 C C . GLN A 1 288 ? 2.044 -10.434 -28.017 1.00 71.38 288 GLN A C 1
ATOM 2359 O O . GLN A 1 288 ? 1.498 -11.021 -27.090 1.00 71.38 288 GLN A O 1
ATOM 2364 N N . GLU A 1 289 ? 1.659 -9.219 -28.414 1.00 74.88 289 GLU A N 1
ATOM 2365 C CA . GLU A 1 289 ? 0.618 -8.415 -27.758 1.00 74.88 289 GLU A CA 1
ATOM 2366 C C . GLU A 1 289 ? -0.770 -9.061 -27.879 1.00 74.88 289 GLU A C 1
ATOM 2368 O O . GLU A 1 289 ? -1.507 -9.140 -26.899 1.00 74.88 289 GLU A O 1
ATOM 2373 N N . VAL A 1 290 ? -1.102 -9.608 -29.055 1.00 78.06 290 VAL A N 1
ATOM 2374 C CA . VAL A 1 290 ? -2.401 -10.261 -29.300 1.00 78.06 290 VAL A CA 1
ATOM 2375 C C . VAL A 1 290 ? -2.589 -11.489 -28.404 1.00 78.06 290 VAL A C 1
ATOM 2377 O O . VAL A 1 290 ? -3.669 -11.691 -27.853 1.00 78.06 290 VAL A O 1
ATOM 2380 N N . LEU A 1 291 ? -1.536 -12.291 -28.213 1.00 81.69 291 LEU A N 1
ATOM 2381 C CA . LEU A 1 291 ? -1.589 -13.472 -27.344 1.00 81.69 291 LEU A CA 1
ATOM 2382 C C . LEU A 1 291 ? -1.780 -13.096 -25.873 1.00 81.69 291 LEU A C 1
ATOM 2384 O O . LEU A 1 291 ? -2.536 -13.762 -25.171 1.00 81.69 291 LEU A O 1
ATOM 2388 N N . VAL A 1 292 ? -1.135 -12.018 -25.421 1.00 84.50 292 VAL A N 1
ATOM 2389 C CA . VAL A 1 292 ? -1.294 -11.515 -24.051 1.00 84.50 292 VAL A CA 1
ATOM 2390 C C . VAL A 1 292 ? -2.727 -11.043 -23.812 1.00 84.50 292 VAL A C 1
ATOM 2392 O O . VAL A 1 292 ? -3.320 -11.413 -22.805 1.00 84.50 292 VAL A O 1
ATOM 2395 N N . ILE A 1 293 ? -3.323 -10.307 -24.757 1.00 86.44 293 ILE A N 1
ATOM 2396 C CA . ILE A 1 293 ? -4.716 -9.843 -24.648 1.00 86.44 293 ILE A CA 1
ATOM 2397 C C . ILE A 1 293 ? -5.687 -11.027 -24.561 1.00 86.44 293 ILE A C 1
ATOM 2399 O O . ILE A 1 293 ? -6.563 -11.039 -23.698 1.00 86.44 293 ILE A O 1
ATOM 2403 N N . ILE A 1 294 ? -5.520 -12.042 -25.417 1.00 87.88 294 ILE A N 1
ATOM 2404 C CA . ILE A 1 294 ? -6.344 -13.259 -25.365 1.00 87.88 294 ILE A CA 1
ATOM 2405 C C . ILE A 1 294 ? -6.178 -13.958 -24.010 1.00 87.88 294 ILE A C 1
ATOM 2407 O O . ILE A 1 294 ? -7.172 -14.351 -23.405 1.00 87.88 294 ILE A O 1
ATOM 2411 N N . GLY A 1 295 ? -4.942 -14.075 -23.516 1.00 90.19 295 GLY A N 1
ATOM 2412 C CA . GLY A 1 295 ? -4.649 -14.657 -22.207 1.00 90.19 295 GLY A CA 1
ATOM 2413 C C . GLY A 1 295 ? -5.351 -13.927 -21.063 1.00 90.19 295 GLY A C 1
ATOM 2414 O O . GLY A 1 295 ? -5.968 -14.581 -20.227 1.00 90.19 295 GLY A O 1
ATOM 2415 N N . ILE A 1 296 ? -5.329 -12.589 -21.069 1.00 91.62 296 ILE A N 1
ATOM 2416 C CA . ILE A 1 296 ? -6.028 -11.759 -20.077 1.00 91.62 296 ILE A CA 1
ATOM 2417 C C . ILE A 1 296 ? -7.532 -12.035 -20.115 1.00 91.62 296 ILE A C 1
ATOM 2419 O O . ILE A 1 296 ? -8.116 -12.325 -19.079 1.00 91.62 296 ILE A O 1
ATOM 2423 N N . ILE A 1 297 ? -8.158 -12.022 -21.297 1.00 90.75 297 ILE A N 1
ATOM 2424 C CA . ILE A 1 297 ? -9.604 -12.269 -21.431 1.00 90.75 297 ILE A CA 1
ATOM 2425 C C . ILE A 1 297 ? -9.978 -13.655 -20.891 1.00 90.75 297 ILE A C 1
ATOM 2427 O O . ILE A 1 297 ? -10.930 -13.780 -20.121 1.00 90.75 297 ILE A O 1
ATOM 2431 N N . VAL A 1 298 ? -9.229 -14.693 -21.277 1.00 92.38 298 VAL A N 1
ATOM 2432 C CA . VAL A 1 298 ? -9.486 -16.068 -20.826 1.00 92.38 298 VAL A CA 1
ATOM 2433 C C . VAL A 1 298 ? -9.323 -16.180 -19.311 1.00 92.38 298 VAL A C 1
ATOM 2435 O O . VAL A 1 298 ? -10.190 -16.757 -18.659 1.00 92.38 298 VAL A O 1
ATOM 2438 N N . TRP A 1 299 ? -8.262 -15.603 -18.742 1.00 92.69 299 TRP A N 1
ATOM 2439 C CA . TRP A 1 299 ? -8.036 -15.610 -17.296 1.00 92.69 299 TRP A CA 1
ATOM 2440 C C . TRP A 1 299 ? -9.163 -14.909 -16.543 1.00 92.69 299 TRP A C 1
ATOM 2442 O O . TRP A 1 299 ? -9.732 -15.498 -15.629 1.00 92.69 299 TRP A O 1
ATOM 2452 N N . THR A 1 300 ? -9.535 -13.696 -16.959 1.00 91.75 300 THR A N 1
ATOM 2453 C CA . THR A 1 300 ? -10.601 -12.913 -16.321 1.00 91.75 300 THR A CA 1
ATOM 2454 C C . THR A 1 300 ? -11.914 -13.686 -16.272 1.00 91.75 300 THR A C 1
ATOM 2456 O O . THR A 1 300 ? -12.564 -13.716 -15.232 1.00 91.75 300 THR A O 1
ATOM 2459 N N . VAL A 1 301 ? -12.298 -14.345 -17.371 1.00 89.38 301 VAL A N 1
ATOM 2460 C CA . VAL A 1 301 ? -13.539 -15.131 -17.419 1.00 89.38 301 VAL A CA 1
ATOM 2461 C C . VAL A 1 301 ? -13.440 -16.374 -16.539 1.00 89.38 301 VAL A C 1
ATOM 2463 O O . VAL A 1 301 ? -14.346 -16.635 -15.755 1.00 89.38 301 VAL A O 1
ATOM 2466 N N . VAL A 1 302 ? -12.353 -17.142 -16.652 1.00 89.62 302 VAL A N 1
ATOM 2467 C CA . VAL A 1 302 ? -12.205 -18.420 -15.941 1.00 89.62 302 VAL A CA 1
ATOM 2468 C C . VAL A 1 302 ? -12.063 -18.199 -14.437 1.00 89.62 302 VAL A C 1
ATOM 2470 O O . VAL A 1 302 ? -12.821 -18.775 -13.661 1.00 89.62 302 VAL A O 1
ATOM 2473 N N . VAL A 1 303 ? -11.119 -17.356 -14.018 1.00 88.81 303 VAL A N 1
ATOM 2474 C CA . VAL A 1 303 ? -10.851 -17.085 -12.600 1.00 88.81 303 VAL A CA 1
ATOM 2475 C C . VAL A 1 303 ? -11.997 -16.303 -11.970 1.00 88.81 303 VAL A C 1
ATOM 2477 O O . VAL A 1 303 ? -12.423 -16.655 -10.874 1.00 88.81 303 VAL A O 1
ATOM 2480 N N . GLY A 1 304 ? -12.556 -15.317 -12.680 1.00 85.62 304 GLY A N 1
ATOM 2481 C CA . GLY A 1 304 ? -13.739 -14.588 -12.224 1.00 85.62 304 GLY A CA 1
ATOM 2482 C C . GLY A 1 304 ? -14.924 -15.522 -11.977 1.00 85.62 304 GLY A C 1
ATOM 2483 O O . GLY A 1 304 ? -15.529 -15.461 -10.912 1.00 85.62 304 GLY A O 1
ATOM 2484 N N . TYR A 1 305 ? -15.194 -16.458 -12.896 1.00 85.69 305 TYR A N 1
ATOM 2485 C CA . TYR A 1 305 ? -16.246 -17.462 -12.719 1.00 85.69 305 TYR A CA 1
ATOM 2486 C C . TYR A 1 305 ? -15.994 -18.359 -11.502 1.00 85.69 305 TYR A C 1
ATOM 2488 O O . TYR A 1 305 ? -16.888 -18.517 -10.673 1.00 85.69 305 TYR A O 1
ATOM 2496 N N . PHE A 1 306 ? -14.781 -18.906 -11.359 1.00 86.12 306 PHE A N 1
ATOM 2497 C CA . PHE A 1 306 ? -14.443 -19.778 -10.231 1.00 86.12 306 PHE A CA 1
ATOM 2498 C C . PHE A 1 306 ? -14.572 -19.073 -8.879 1.00 86.12 306 PHE A C 1
ATOM 2500 O O . PHE A 1 306 ? -15.157 -19.647 -7.966 1.00 86.12 306 PHE A O 1
ATOM 2507 N N . ILE A 1 307 ? -14.060 -17.845 -8.754 1.00 82.06 307 ILE A N 1
ATOM 2508 C CA . ILE A 1 307 ? -14.091 -17.100 -7.488 1.00 82.06 307 ILE A CA 1
ATOM 2509 C C . ILE A 1 307 ? -15.503 -16.596 -7.187 1.00 82.06 307 ILE A C 1
ATOM 2511 O O . ILE A 1 307 ? -15.924 -16.683 -6.045 1.00 82.06 307 ILE A O 1
ATOM 2515 N N . SER A 1 308 ? -16.274 -16.169 -8.194 1.00 78.25 308 SER A N 1
ATOM 2516 C CA . SER A 1 308 ? -17.676 -15.757 -7.992 1.00 78.25 308 SER A CA 1
ATOM 2517 C C . SER A 1 308 ? -18.596 -16.891 -7.526 1.00 78.25 308 SER A C 1
ATOM 2519 O O . SER A 1 308 ? -19.697 -16.637 -7.054 1.00 78.25 308 SER A O 1
ATOM 2521 N N . GLY A 1 309 ? -18.166 -18.148 -7.688 1.00 73.06 309 GLY A N 1
ATOM 2522 C CA . GLY A 1 309 ? -18.864 -19.317 -7.157 1.00 73.06 309 GLY A CA 1
ATOM 2523 C C . GLY A 1 309 ? -18.508 -19.653 -5.705 1.00 73.06 309 GLY A C 1
ATOM 2524 O O . GLY A 1 309 ? -19.099 -20.581 -5.154 1.00 73.06 309 GLY A O 1
ATOM 2525 N N . LEU A 1 310 ? -17.542 -18.954 -5.103 1.00 72.69 310 LEU A N 1
ATOM 2526 C CA . LEU A 1 310 ? -17.212 -19.062 -3.685 1.00 72.69 310 LEU A CA 1
ATOM 2527 C C . LEU A 1 310 ? -18.055 -18.026 -2.929 1.00 72.69 310 LEU A C 1
ATOM 2529 O O . LEU A 1 310 ? -17.995 -16.846 -3.254 1.00 72.69 310 LEU A O 1
ATOM 2533 N N . ASP A 1 311 ? -18.843 -18.467 -1.948 1.00 65.12 311 ASP A N 1
ATOM 2534 C CA . ASP A 1 311 ? -19.628 -17.577 -1.079 1.00 65.12 311 ASP A CA 1
ATOM 2535 C C . ASP A 1 311 ? -18.676 -16.976 -0.035 1.00 65.12 311 ASP A C 1
ATOM 2537 O O . ASP A 1 311 ? -18.438 -17.578 1.013 1.00 65.12 311 ASP A O 1
ATOM 2541 N N . ILE A 1 312 ? -18.002 -15.875 -0.386 1.00 63.47 312 ILE A N 1
ATOM 2542 C CA . ILE A 1 312 ? -17.011 -15.234 0.483 1.00 63.47 312 ILE A CA 1
ATOM 2543 C C . ILE A 1 312 ? -17.539 -13.880 0.946 1.00 63.47 312 ILE A C 1
ATOM 2545 O O . ILE A 1 312 ? -17.405 -12.881 0.245 1.00 63.47 312 ILE A O 1
ATOM 2549 N N . ALA A 1 313 ? -18.102 -13.861 2.151 1.00 60.38 313 ALA A N 1
ATOM 2550 C CA . ALA A 1 313 ? -18.580 -12.646 2.795 1.00 60.38 313 ALA A CA 1
ATOM 2551 C C . ALA A 1 313 ? -17.420 -11.695 3.148 1.00 60.38 313 ALA A C 1
ATOM 2553 O O . ALA A 1 313 ? -16.341 -12.131 3.565 1.00 60.38 313 ALA A O 1
ATOM 2554 N N . THR A 1 314 ? -17.645 -10.393 2.966 1.00 63.03 314 THR A N 1
ATOM 2555 C CA . THR A 1 314 ? -16.726 -9.327 3.378 1.00 63.03 314 THR A CA 1
ATOM 2556 C C . THR A 1 314 ? -17.500 -8.053 3.698 1.00 63.03 314 THR A C 1
ATOM 2558 O O . THR A 1 314 ? -18.393 -7.662 2.944 1.00 63.03 314 THR A O 1
ATOM 2561 N N . ASP A 1 315 ? -17.092 -7.357 4.758 1.00 57.00 315 ASP A N 1
ATOM 2562 C CA . ASP A 1 315 ? -17.766 -6.143 5.248 1.00 57.00 315 ASP A CA 1
ATOM 2563 C C . ASP A 1 315 ? -17.714 -4.959 4.260 1.00 57.00 315 ASP A C 1
ATOM 2565 O O . ASP A 1 315 ? -18.393 -3.950 4.435 1.00 57.00 315 ASP A O 1
ATOM 2569 N N . PHE A 1 316 ? -16.914 -5.052 3.192 1.00 63.34 316 PHE A N 1
ATOM 2570 C CA . PHE A 1 316 ? -16.816 -3.990 2.189 1.00 63.34 316 PHE A CA 1
ATOM 2571 C C . PHE A 1 316 ? -18.014 -3.935 1.230 1.00 63.34 316 PHE A C 1
ATOM 2573 O O . PHE A 1 316 ? -18.209 -2.905 0.576 1.00 63.34 316 PHE A O 1
ATOM 2580 N N . TYR A 1 317 ? -18.798 -5.015 1.087 1.00 68.00 317 TYR A N 1
ATOM 2581 C CA . TYR A 1 317 ? -19.848 -5.097 0.064 1.00 68.00 317 TYR A CA 1
ATOM 2582 C C . TYR A 1 317 ? -21.154 -5.710 0.581 1.00 68.00 317 TYR A C 1
ATOM 2584 O O . TYR A 1 317 ? -21.258 -6.910 0.780 1.00 68.00 317 TYR A O 1
ATOM 2592 N N . ASN A 1 318 ? -22.225 -4.914 0.595 1.00 63.94 318 ASN A N 1
ATOM 2593 C CA . ASN A 1 318 ? -23.562 -5.378 1.007 1.00 63.94 318 ASN A CA 1
ATOM 2594 C C . ASN A 1 318 ? -24.468 -5.780 -0.177 1.00 63.94 318 ASN A C 1
ATOM 2596 O O . ASN A 1 318 ? -25.685 -5.918 -0.045 1.00 63.94 318 ASN A O 1
ATOM 2600 N N . ASN A 1 319 ? -23.907 -5.907 -1.387 1.00 72.31 319 ASN A N 1
ATOM 2601 C CA . ASN A 1 319 ? -24.666 -6.186 -2.608 1.00 72.31 319 ASN A CA 1
ATOM 2602 C C . ASN A 1 319 ? -23.966 -7.231 -3.484 1.00 72.31 319 ASN A C 1
ATOM 2604 O O . ASN A 1 319 ? -22.942 -6.945 -4.100 1.00 72.31 319 ASN A O 1
ATOM 2608 N N . LYS A 1 320 ? -24.612 -8.390 -3.662 1.00 75.44 320 LYS A N 1
ATOM 2609 C CA . LYS A 1 320 ? -24.104 -9.516 -4.470 1.00 75.44 320 LYS A CA 1
ATOM 2610 C C . LYS A 1 320 ? -23.720 -9.147 -5.906 1.00 75.44 320 LYS A C 1
ATOM 2612 O O . LYS A 1 320 ? -22.795 -9.717 -6.478 1.00 75.44 320 LYS A O 1
ATOM 2617 N N . THR A 1 321 ? -24.418 -8.186 -6.516 1.00 80.81 321 THR A N 1
ATOM 2618 C CA . THR A 1 321 ? -24.093 -7.730 -7.881 1.00 80.81 321 THR A CA 1
ATOM 2619 C C . THR A 1 321 ? -22.796 -6.922 -7.898 1.00 80.81 321 THR A C 1
ATOM 2621 O O . THR A 1 321 ? -21.994 -7.058 -8.821 1.00 80.81 321 THR A O 1
ATOM 2624 N N . LEU A 1 322 ? -22.593 -6.088 -6.874 1.00 80.38 322 LEU A N 1
ATOM 2625 C CA . LEU A 1 322 ? -21.394 -5.273 -6.704 1.00 80.38 322 LEU A CA 1
ATOM 2626 C C . LEU A 1 322 ? -20.181 -6.157 -6.408 1.00 80.38 322 LEU A C 1
ATOM 2628 O O . LEU A 1 322 ? -19.155 -6.027 -7.068 1.00 80.38 322 LEU A O 1
ATOM 2632 N N . GLU A 1 323 ? -20.345 -7.098 -5.484 1.00 80.00 323 GLU A N 1
ATOM 2633 C CA . GLU A 1 323 ? -19.346 -8.098 -5.115 1.00 80.00 323 GLU A CA 1
ATOM 2634 C C . GLU A 1 323 ? -18.895 -8.910 -6.338 1.00 80.00 323 GLU A C 1
ATOM 2636 O O . GLU A 1 323 ? -17.709 -8.948 -6.664 1.00 80.00 323 GLU A O 1
ATOM 2641 N N . THR A 1 324 ? -19.850 -9.451 -7.105 1.00 83.88 324 THR A N 1
ATOM 2642 C CA . THR A 1 324 ? -19.545 -10.185 -8.342 1.00 83.88 324 THR A CA 1
ATOM 2643 C C . THR A 1 324 ? -18.771 -9.305 -9.325 1.00 83.88 324 THR A C 1
ATOM 2645 O O . THR A 1 324 ? -17.766 -9.740 -9.882 1.00 83.88 324 THR A O 1
ATOM 2648 N N . ALA A 1 325 ? -19.193 -8.055 -9.543 1.00 86.06 325 ALA A N 1
ATOM 2649 C CA . ALA A 1 325 ? -18.491 -7.147 -10.449 1.00 86.06 325 ALA A CA 1
ATOM 2650 C C . ALA A 1 325 ? -17.038 -6.907 -10.007 1.00 86.06 325 ALA A C 1
ATOM 2652 O O . ALA A 1 325 ? -16.130 -6.968 -10.837 1.00 86.06 325 ALA A O 1
ATOM 2653 N N . ILE A 1 326 ? -16.809 -6.695 -8.710 1.00 86.25 326 ILE A N 1
ATOM 2654 C CA . ILE A 1 326 ? -15.474 -6.490 -8.142 1.00 86.25 326 ILE A CA 1
ATOM 2655 C C . ILE A 1 326 ? -14.608 -7.737 -8.302 1.00 86.25 326 ILE A C 1
ATOM 2657 O O . ILE A 1 326 ? -13.454 -7.599 -8.694 1.00 86.25 326 ILE A O 1
ATOM 2661 N N . ILE A 1 327 ? -15.152 -8.943 -8.112 1.00 87.06 327 ILE A N 1
ATOM 2662 C CA . ILE A 1 327 ? -14.422 -10.203 -8.335 1.00 87.06 327 ILE A CA 1
ATOM 2663 C C . ILE A 1 327 ? -13.906 -10.303 -9.777 1.00 87.06 327 ILE A C 1
ATOM 2665 O O . ILE A 1 327 ? -12.753 -10.672 -10.001 1.00 87.06 327 ILE A O 1
ATOM 2669 N N . TYR A 1 328 ? -14.718 -9.943 -10.775 1.00 89.44 328 TYR A N 1
ATOM 2670 C CA . TYR A 1 328 ? -14.265 -9.949 -12.172 1.00 89.44 328 TYR A CA 1
ATOM 2671 C C . TYR A 1 328 ? -13.244 -8.842 -12.467 1.00 89.44 328 TYR A C 1
ATOM 2673 O O . TYR A 1 328 ? -12.318 -9.062 -13.255 1.00 89.44 328 TYR A O 1
ATOM 2681 N N . ILE A 1 329 ? -13.375 -7.665 -11.845 1.00 91.94 329 ILE A N 1
ATOM 2682 C CA . ILE A 1 329 ? -12.378 -6.590 -11.964 1.00 91.94 329 ILE A CA 1
ATOM 2683 C C . ILE A 1 329 ? -11.053 -7.030 -11.323 1.00 91.94 329 ILE A C 1
ATOM 2685 O O . ILE A 1 329 ? -10.006 -6.847 -11.940 1.00 91.94 329 ILE A O 1
ATOM 2689 N N . ASP A 1 330 ? -11.093 -7.673 -10.155 1.00 89.81 330 ASP A N 1
ATOM 2690 C CA . ASP A 1 330 ? -9.931 -8.227 -9.451 1.00 89.81 330 ASP A CA 1
ATOM 2691 C C . ASP A 1 330 ? -9.260 -9.340 -10.266 1.00 89.81 330 ASP A C 1
ATOM 2693 O O . ASP A 1 330 ? -8.046 -9.329 -10.466 1.00 89.81 330 ASP A O 1
ATOM 2697 N N . ALA A 1 331 ? -10.044 -10.249 -10.853 1.00 91.44 331 ALA A N 1
ATOM 2698 C CA . ALA A 1 331 ? -9.531 -11.268 -11.765 1.00 91.44 331 ALA A CA 1
ATOM 2699 C C . ALA A 1 331 ? -8.825 -10.636 -12.978 1.00 91.44 331 ALA A C 1
ATOM 2701 O O . ALA A 1 331 ? -7.747 -11.088 -13.370 1.00 91.44 331 ALA A O 1
ATOM 2702 N N . CYS A 1 332 ? -9.379 -9.558 -13.537 1.00 93.50 332 CYS A N 1
ATOM 2703 C CA . CYS A 1 332 ? -8.748 -8.815 -14.626 1.00 93.50 332 CYS A CA 1
ATOM 2704 C C . CYS A 1 332 ? -7.453 -8.119 -14.182 1.00 93.50 332 CYS A C 1
ATOM 2706 O O . CYS A 1 332 ? -6.435 -8.234 -14.866 1.00 93.50 332 CYS A O 1
ATOM 2708 N N . ALA A 1 333 ? -7.464 -7.451 -13.026 1.00 92.69 333 ALA A N 1
ATOM 2709 C CA . ALA A 1 333 ? -6.284 -6.811 -12.451 1.00 92.69 333 ALA A CA 1
ATOM 2710 C C . ALA A 1 333 ? -5.165 -7.837 -12.214 1.00 92.69 333 ALA A C 1
ATOM 2712 O O . ALA A 1 333 ? -4.040 -7.616 -12.656 1.00 92.69 333 ALA A O 1
ATOM 2713 N N . SER A 1 334 ? -5.489 -9.008 -11.653 1.00 91.88 334 SER A N 1
ATOM 2714 C CA . SER A 1 334 ? -4.532 -10.103 -11.446 1.00 91.88 334 SER A CA 1
ATOM 2715 C C . SER A 1 334 ? -3.922 -10.612 -12.762 1.00 91.88 334 SER A C 1
ATOM 2717 O O . SER A 1 334 ? -2.708 -10.791 -12.854 1.00 91.88 334 SER A O 1
ATOM 2719 N N . ALA A 1 335 ? -4.723 -10.756 -13.825 1.00 93.19 335 ALA A N 1
ATOM 2720 C CA . ALA A 1 335 ? -4.245 -11.182 -15.142 1.00 93.19 335 ALA A CA 1
ATOM 2721 C C . ALA A 1 335 ? -3.275 -10.167 -15.760 1.00 93.19 335 ALA A C 1
ATOM 2723 O O . ALA A 1 335 ? -2.229 -10.526 -16.310 1.00 93.19 335 ALA A O 1
ATOM 2724 N N . VAL A 1 336 ? -3.629 -8.883 -15.670 1.00 93.00 336 VAL A N 1
ATOM 2725 C CA . VAL A 1 336 ? -2.788 -7.775 -16.131 1.00 93.00 336 VAL A CA 1
ATOM 2726 C C . VAL A 1 336 ? -1.508 -7.698 -15.294 1.00 93.00 336 VAL A C 1
ATOM 2728 O O . VAL A 1 336 ? -0.436 -7.490 -15.861 1.00 93.00 336 VAL A O 1
ATOM 2731 N N . GLY A 1 337 ? -1.592 -7.943 -13.984 1.00 91.31 337 GLY A N 1
ATOM 2732 C CA . GLY A 1 337 ? -0.450 -8.065 -13.079 1.00 91.31 337 GLY A CA 1
ATOM 2733 C C . GLY A 1 337 ? 0.506 -9.185 -13.489 1.00 91.31 337 GLY A C 1
ATOM 2734 O O . GLY A 1 337 ? 1.706 -8.949 -13.603 1.00 91.31 337 GLY A O 1
ATOM 2735 N N . ILE A 1 338 ? -0.005 -10.369 -13.844 1.00 91.81 338 ILE A N 1
ATOM 2736 C CA . ILE A 1 338 ? 0.817 -11.473 -14.371 1.00 91.81 338 ILE A CA 1
ATOM 2737 C C . ILE A 1 338 ? 1.542 -11.054 -15.653 1.00 91.81 338 ILE A C 1
ATOM 2739 O O . ILE A 1 338 ? 2.753 -11.253 -15.791 1.00 91.81 338 ILE A O 1
ATOM 2743 N N . ALA A 1 339 ? 0.818 -10.448 -16.598 1.00 92.06 339 ALA A N 1
ATOM 2744 C CA . ALA A 1 339 ? 1.418 -9.949 -17.832 1.00 92.06 339 A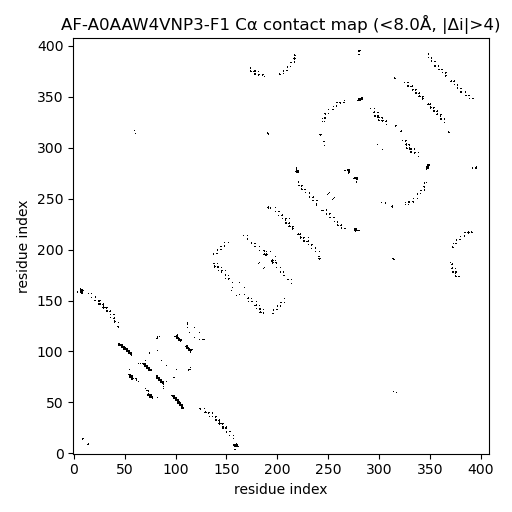LA A CA 1
ATOM 2745 C C . ALA A 1 339 ? 2.517 -8.915 -17.538 1.00 92.06 339 ALA A C 1
ATOM 2747 O O . ALA A 1 339 ? 3.600 -8.981 -18.126 1.00 92.06 339 ALA A O 1
ATOM 2748 N N . ASN A 1 340 ? 2.268 -8.013 -16.586 1.00 91.75 340 ASN A N 1
ATOM 2749 C CA . ASN A 1 340 ? 3.239 -7.028 -16.138 1.00 91.75 340 ASN A CA 1
ATOM 2750 C C . ASN A 1 340 ? 4.500 -7.677 -15.548 1.00 91.75 340 ASN A C 1
ATOM 2752 O O . ASN A 1 340 ? 5.603 -7.376 -16.003 1.00 91.75 340 ASN A O 1
ATOM 2756 N N . GLY A 1 341 ? 4.356 -8.621 -14.614 1.00 90.25 341 GLY A N 1
ATOM 2757 C CA . GLY A 1 341 ? 5.483 -9.328 -14.003 1.00 90.25 341 GLY A CA 1
ATOM 2758 C C . GLY A 1 341 ? 6.346 -10.060 -15.035 1.00 90.25 341 GLY A C 1
ATOM 2759 O O . GLY A 1 341 ? 7.576 -9.995 -14.989 1.00 90.25 341 GLY A O 1
ATOM 2760 N N . LEU A 1 342 ? 5.728 -10.670 -16.054 1.00 91.38 342 LEU A N 1
ATOM 2761 C CA . LEU A 1 342 ? 6.463 -11.260 -17.179 1.00 91.38 342 LEU A CA 1
ATOM 2762 C C . LEU A 1 342 ? 7.200 -10.200 -18.007 1.00 91.38 342 LEU A C 1
ATOM 2764 O O . LEU A 1 342 ? 8.354 -10.402 -18.396 1.00 91.38 342 LEU A O 1
ATOM 2768 N N . PHE A 1 343 ? 6.570 -9.058 -18.281 1.00 91.25 343 PHE A N 1
ATOM 2769 C CA . PHE A 1 343 ? 7.218 -7.970 -19.007 1.00 91.25 343 PHE A CA 1
ATOM 2770 C C . PHE A 1 343 ? 8.401 -7.383 -18.231 1.00 91.25 343 PHE A C 1
ATOM 2772 O O . PHE A 1 343 ? 9.458 -7.166 -18.830 1.00 91.25 343 PHE A O 1
ATOM 2779 N N . ILE A 1 344 ? 8.284 -7.217 -16.913 1.00 90.12 344 ILE A N 1
ATOM 2780 C CA . ILE A 1 344 ? 9.388 -6.825 -16.028 1.00 90.12 344 ILE A CA 1
ATOM 2781 C C . ILE A 1 344 ? 10.499 -7.875 -16.069 1.00 90.12 344 ILE A C 1
ATOM 2783 O O . ILE A 1 344 ? 11.662 -7.530 -16.301 1.00 90.12 344 ILE A O 1
ATOM 2787 N N . PHE A 1 345 ? 10.163 -9.159 -15.932 1.00 89.81 345 PHE A N 1
ATOM 2788 C CA . PHE A 1 345 ? 11.130 -10.254 -15.996 1.00 89.81 345 PHE A CA 1
ATOM 2789 C C . PHE A 1 345 ? 11.958 -10.206 -17.289 1.00 89.81 345 PHE A C 1
ATOM 2791 O O . PHE A 1 345 ? 13.188 -10.306 -17.248 1.00 89.81 345 PHE A O 1
ATOM 2798 N N . PHE A 1 346 ? 11.306 -9.980 -18.433 1.00 88.25 346 PHE A N 1
ATOM 2799 C CA . PHE A 1 346 ? 11.956 -9.855 -19.741 1.00 88.25 346 PHE A CA 1
ATOM 2800 C C . PHE A 1 346 ? 12.511 -8.453 -20.050 1.00 88.25 346 PHE A C 1
ATOM 2802 O O . PHE A 1 346 ? 13.088 -8.258 -21.124 1.00 88.25 346 PHE A O 1
ATOM 2809 N N . ARG A 1 347 ? 12.399 -7.498 -19.117 1.00 90.56 347 ARG A N 1
ATOM 2810 C CA . ARG A 1 347 ? 12.886 -6.110 -19.234 1.00 90.56 347 ARG A CA 1
ATOM 2811 C C . ARG A 1 347 ? 12.253 -5.350 -20.397 1.00 90.56 347 ARG A C 1
ATOM 2813 O O . ARG A 1 347 ? 12.922 -4.603 -21.112 1.00 90.56 347 ARG A O 1
ATOM 2820 N N . LEU A 1 348 ? 10.966 -5.575 -20.616 1.00 88.75 348 LEU A N 1
ATOM 2821 C CA . LEU A 1 348 ? 10.193 -4.979 -21.695 1.00 88.75 348 LEU A CA 1
ATOM 2822 C C . LEU A 1 348 ? 9.561 -3.674 -21.229 1.00 88.75 348 LEU A C 1
ATOM 2824 O O . LEU A 1 348 ? 8.879 -3.631 -20.212 1.00 88.75 348 LEU A O 1
ATOM 2828 N N . ARG A 1 349 ? 9.743 -2.604 -21.999 1.00 90.25 349 ARG A N 1
ATOM 2829 C CA . ARG A 1 349 ? 9.151 -1.294 -21.699 1.00 90.25 349 ARG A CA 1
ATOM 2830 C C . ARG A 1 349 ? 7.622 -1.322 -21.684 1.00 90.25 349 ARG A C 1
ATOM 2832 O O . ARG A 1 349 ? 7.008 -0.537 -20.973 1.00 90.25 349 ARG A O 1
ATOM 2839 N N . GLU A 1 350 ? 7.000 -2.200 -22.456 1.00 88.06 350 GLU A N 1
ATOM 2840 C CA . GLU A 1 350 ? 5.543 -2.330 -22.516 1.00 88.06 350 GLU A CA 1
ATOM 2841 C C . GLU A 1 350 ? 4.908 -2.724 -21.161 1.00 88.06 350 GLU A C 1
ATOM 2843 O O . GLU A 1 350 ? 3.704 -2.538 -21.001 1.00 88.06 350 GLU A O 1
ATOM 2848 N N . GLN A 1 351 ? 5.709 -3.131 -20.161 1.00 91.50 351 GLN A N 1
ATOM 2849 C CA . GLN A 1 351 ? 5.288 -3.306 -18.760 1.00 91.50 351 GLN A CA 1
ATOM 2850 C C . GLN A 1 351 ? 4.512 -2.095 -18.213 1.00 91.50 351 GLN A C 1
ATOM 2852 O O . GLN A 1 351 ? 3.413 -2.232 -17.686 1.00 91.50 351 GLN A O 1
ATOM 2857 N N . TRP A 1 352 ? 4.959 -0.876 -18.525 1.00 93.06 352 TRP A N 1
ATOM 2858 C CA . TRP A 1 352 ? 4.276 0.348 -18.098 1.00 93.06 352 TRP A CA 1
ATOM 2859 C C . TRP A 1 352 ? 2.838 0.476 -18.636 1.00 93.06 352 TRP A C 1
ATOM 2861 O O . TRP A 1 352 ? 2.001 1.121 -18.016 1.00 93.06 352 TRP A O 1
ATOM 2871 N N . ILE A 1 353 ? 2.514 -0.128 -19.785 1.00 91.31 353 ILE A N 1
ATOM 2872 C CA . ILE A 1 353 ? 1.136 -0.123 -20.306 1.00 91.31 353 ILE A CA 1
ATOM 2873 C C . ILE A 1 353 ? 0.254 -1.048 -19.463 1.00 91.31 353 ILE A C 1
ATOM 2875 O O . ILE A 1 353 ? -0.863 -0.670 -19.114 1.00 91.31 353 ILE A O 1
ATOM 2879 N N . ALA A 1 354 ? 0.764 -2.228 -19.101 1.00 91.00 354 ALA A N 1
ATOM 2880 C CA . ALA A 1 354 ? 0.068 -3.137 -18.195 1.00 91.00 354 ALA A CA 1
ATOM 2881 C C . ALA A 1 354 ? -0.156 -2.474 -16.824 1.00 91.00 354 ALA A C 1
ATOM 2883 O O . ALA A 1 354 ? -1.256 -2.540 -16.282 1.00 91.00 354 ALA A O 1
ATOM 2884 N N . TRP A 1 355 ? 0.826 -1.724 -16.324 1.00 92.19 355 TRP A N 1
ATOM 2885 C CA . TRP A 1 355 ? 0.691 -0.935 -15.097 1.00 92.19 355 TRP A CA 1
ATOM 2886 C C . TRP A 1 355 ? -0.360 0.164 -15.132 1.00 92.19 355 TRP A C 1
ATOM 2888 O O . TRP A 1 355 ? -1.109 0.290 -14.167 1.00 92.19 355 TRP A O 1
ATOM 2898 N N . TYR A 1 356 ? -0.520 0.892 -16.239 1.00 94.44 356 TYR A N 1
ATOM 2899 C CA . TYR A 1 356 ? -1.648 1.821 -16.364 1.00 94.44 356 TYR A CA 1
ATOM 2900 C C . TYR A 1 356 ? -3.002 1.133 -16.198 1.00 94.44 356 TYR A C 1
ATOM 2902 O O . TYR A 1 356 ? -3.886 1.662 -15.525 1.00 94.44 356 TYR A O 1
ATOM 2910 N N . ILE A 1 357 ? -3.162 -0.030 -16.830 1.00 93.88 357 ILE A N 1
ATOM 2911 C CA . ILE A 1 357 ? -4.415 -0.782 -16.801 1.00 93.88 357 ILE A CA 1
ATOM 2912 C C . ILE A 1 357 ? -4.655 -1.325 -15.390 1.00 93.88 357 ILE A C 1
ATOM 2914 O O . ILE A 1 357 ? -5.742 -1.134 -14.852 1.00 93.88 357 ILE A O 1
ATOM 2918 N N . CYS A 1 358 ? -3.642 -1.932 -14.768 1.00 92.44 358 CYS A N 1
ATOM 2919 C CA . CYS A 1 358 ? -3.746 -2.463 -13.410 1.00 92.44 358 CYS A CA 1
ATOM 2920 C C . CYS A 1 358 ? -4.081 -1.357 -12.402 1.00 92.44 358 CYS A C 1
ATOM 2922 O O . CYS A 1 358 ? -5.076 -1.460 -11.692 1.00 92.44 358 CYS A O 1
ATOM 2924 N N . ALA A 1 359 ? -3.338 -0.245 -12.417 1.00 94.75 359 ALA A N 1
ATOM 2925 C CA . ALA A 1 359 ? -3.578 0.886 -11.522 1.00 94.75 359 ALA A CA 1
ATOM 2926 C C . ALA A 1 359 ? -4.991 1.472 -11.675 1.00 94.75 359 ALA A C 1
ATOM 2928 O O . ALA A 1 359 ? -5.590 1.898 -10.689 1.00 94.75 359 ALA A O 1
ATOM 2929 N N . PHE A 1 360 ? -5.540 1.476 -12.893 1.00 96.00 360 PHE A N 1
ATOM 2930 C CA . PHE A 1 360 ? -6.915 1.900 -13.144 1.00 96.00 360 PHE A CA 1
ATOM 2931 C C . PHE A 1 360 ? -7.948 0.934 -12.570 1.00 96.00 360 PHE A C 1
ATOM 2933 O O . PHE A 1 360 ? -8.851 1.379 -11.865 1.00 96.00 360 PHE A O 1
ATOM 2940 N N . LEU A 1 361 ? -7.810 -0.366 -12.834 1.00 94.62 361 LEU A N 1
ATOM 2941 C CA . LEU A 1 361 ? -8.731 -1.377 -12.309 1.00 94.62 361 LEU A CA 1
ATOM 2942 C C . LEU A 1 361 ? -8.730 -1.380 -10.776 1.00 94.62 361 LEU A C 1
ATOM 2944 O O . LEU A 1 361 ? -9.790 -1.367 -10.160 1.00 94.62 361 LEU A O 1
ATOM 2948 N N . GLU A 1 362 ? -7.555 -1.296 -10.158 1.00 93.06 362 GLU A N 1
ATOM 2949 C CA . GLU A 1 362 ? -7.433 -1.234 -8.701 1.00 93.06 362 GLU A CA 1
ATOM 2950 C C . GLU A 1 362 ? -7.953 0.077 -8.111 1.00 93.06 362 GLU A C 1
ATOM 2952 O O . GLU A 1 362 ? -8.538 0.068 -7.035 1.00 93.06 362 GLU A O 1
ATOM 2957 N N . ALA A 1 363 ? -7.788 1.211 -8.800 1.00 95.25 363 ALA A N 1
ATOM 2958 C CA . ALA A 1 363 ? -8.398 2.464 -8.360 1.00 95.25 363 ALA A CA 1
ATOM 2959 C C . ALA A 1 363 ? -9.929 2.376 -8.365 1.00 95.25 363 ALA A C 1
ATOM 2961 O O . ALA A 1 363 ? -10.567 2.891 -7.451 1.00 95.25 363 ALA A O 1
ATOM 2962 N N . VAL A 1 364 ? -10.516 1.707 -9.364 1.00 93.62 364 VAL A N 1
ATOM 2963 C CA . VAL A 1 364 ? -11.962 1.453 -9.415 1.00 93.62 364 VAL A CA 1
ATOM 2964 C C . VAL A 1 364 ? -12.398 0.591 -8.232 1.00 93.62 364 VAL A C 1
ATOM 2966 O O . VAL A 1 364 ? -13.343 0.979 -7.551 1.00 93.62 364 VAL A O 1
ATOM 2969 N N . ILE A 1 365 ? -11.686 -0.507 -7.945 1.00 90.81 365 ILE A N 1
ATOM 2970 C CA . ILE A 1 365 ? -11.964 -1.350 -6.769 1.00 90.81 365 ILE A CA 1
ATOM 2971 C C . ILE A 1 365 ? -11.903 -0.500 -5.497 1.00 90.81 365 ILE A C 1
ATOM 2973 O O . ILE A 1 365 ? -12.897 -0.411 -4.794 1.00 90.81 365 ILE A O 1
ATOM 2977 N N . ASN A 1 366 ? -10.805 0.220 -5.258 1.00 92.12 366 ASN A N 1
ATOM 2978 C CA . ASN A 1 366 ? -10.624 1.005 -4.035 1.00 92.12 366 ASN A CA 1
ATOM 2979 C C . ASN A 1 366 ? -11.713 2.070 -3.836 1.00 92.12 366 ASN A C 1
ATOM 2981 O O . ASN A 1 366 ? -12.136 2.306 -2.710 1.00 92.12 366 ASN A O 1
ATOM 2985 N N . ILE A 1 367 ? -12.185 2.715 -4.911 1.00 91.44 367 ILE A N 1
ATOM 2986 C CA . ILE A 1 367 ? -13.307 3.666 -4.836 1.00 91.44 367 ILE A CA 1
ATOM 2987 C C . ILE A 1 367 ? -14.598 2.941 -4.449 1.00 91.44 367 ILE A C 1
ATOM 2989 O O . ILE A 1 367 ? -15.347 3.436 -3.611 1.00 91.44 367 ILE A O 1
ATOM 2993 N N . MET A 1 368 ? -14.868 1.787 -5.061 1.00 88.00 368 MET A N 1
ATOM 2994 C CA . MET A 1 368 ? -16.066 0.991 -4.783 1.00 88.00 368 MET A CA 1
ATOM 2995 C C . MET A 1 368 ? -16.049 0.390 -3.372 1.00 88.00 368 MET A C 1
ATOM 2997 O O . MET A 1 368 ? -17.113 0.237 -2.785 1.00 88.00 368 MET A O 1
ATOM 3001 N N . SER A 1 369 ? -14.864 0.106 -2.829 1.00 83.81 369 SER A N 1
ATOM 3002 C CA . SER A 1 369 ? -14.647 -0.416 -1.475 1.00 83.81 369 SER A CA 1
ATOM 3003 C C . SER A 1 369 ? -14.493 0.677 -0.408 1.00 83.81 369 SER A C 1
ATOM 3005 O O . SER A 1 369 ? -14.258 0.348 0.744 1.00 83.81 369 SER A O 1
ATOM 3007 N N . GLY A 1 370 ? -14.556 1.969 -0.761 1.00 86.12 370 GLY A N 1
ATOM 3008 C CA . GLY A 1 370 ? -14.386 3.073 0.199 1.00 86.12 370 GLY A CA 1
ATOM 3009 C C . GLY A 1 370 ? -12.950 3.303 0.701 1.00 86.12 370 GLY A C 1
ATOM 3010 O O . GLY A 1 370 ? -12.725 4.166 1.544 1.00 86.12 370 GLY A O 1
ATOM 3011 N N . GLN A 1 371 ? -11.960 2.612 0.133 1.00 89.69 3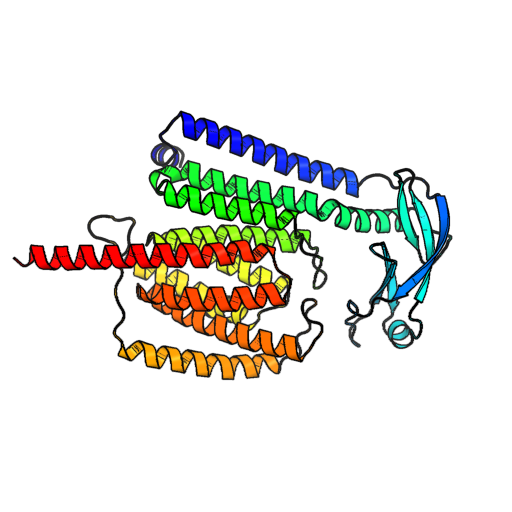71 GLN A N 1
ATOM 3012 C CA . GLN A 1 371 ? -10.554 2.625 0.553 1.00 89.69 371 GLN A CA 1
ATOM 3013 C C . GLN A 1 371 ? -9.801 3.847 -0.007 1.00 89.69 371 GLN A C 1
ATOM 3015 O O . GLN A 1 371 ? -8.850 3.742 -0.796 1.00 89.69 371 GLN A O 1
ATOM 3020 N N . TYR A 1 372 ? -10.231 5.052 0.372 1.00 90.50 372 TYR A N 1
ATOM 3021 C CA . TYR A 1 372 ? -9.751 6.310 -0.218 1.00 90.50 372 TYR A CA 1
ATOM 3022 C C . TYR A 1 372 ? -8.260 6.576 0.015 1.00 90.50 372 TYR A C 1
ATOM 3024 O O . TYR A 1 372 ? -7.607 7.222 -0.808 1.00 90.50 372 TYR A O 1
ATOM 3032 N N . VAL A 1 373 ? -7.692 6.062 1.106 1.00 91.56 373 VAL A N 1
ATOM 3033 C CA . VAL A 1 373 ? -6.272 6.241 1.448 1.00 91.56 373 VAL A CA 1
ATOM 3034 C C . VAL A 1 373 ? -5.365 5.631 0.377 1.00 91.56 373 VAL A C 1
ATOM 3036 O O . VAL A 1 373 ? -4.375 6.249 -0.028 1.00 91.56 373 VAL A O 1
ATOM 3039 N N . LEU A 1 374 ? -5.749 4.474 -0.168 1.00 93.94 374 LEU A N 1
ATOM 3040 C CA . LEU A 1 374 ? -5.010 3.791 -1.230 1.00 93.94 374 LEU A CA 1
ATOM 3041 C C . LEU A 1 374 ? -5.070 4.535 -2.576 1.00 93.94 374 LEU A C 1
ATOM 3043 O O . LEU A 1 374 ? -4.332 4.198 -3.500 1.00 93.94 374 LEU A O 1
ATOM 3047 N N . LEU A 1 375 ? -5.887 5.581 -2.728 1.00 95.50 375 LEU A N 1
ATOM 3048 C CA . LEU A 1 375 ? -5.882 6.396 -3.949 1.00 95.50 375 LEU A CA 1
ATOM 3049 C C . LEU A 1 375 ? -4.607 7.235 -4.086 1.00 95.50 375 LEU A C 1
ATOM 3051 O O . LEU A 1 375 ? -4.187 7.511 -5.212 1.00 95.50 375 LEU A O 1
ATOM 3055 N N . ALA A 1 376 ? -3.939 7.583 -2.977 1.00 95.81 376 ALA A N 1
ATOM 3056 C CA . ALA A 1 376 ? -2.606 8.192 -3.031 1.00 95.81 376 ALA A CA 1
ATOM 3057 C C . ALA A 1 376 ? -1.598 7.255 -3.712 1.00 95.81 376 ALA A C 1
ATOM 3059 O O . ALA A 1 376 ? -0.832 7.692 -4.575 1.00 95.81 376 ALA A O 1
ATOM 3060 N N . LEU A 1 377 ? -1.650 5.962 -3.374 1.00 96.25 377 LEU A N 1
ATOM 3061 C CA . LEU A 1 377 ? -0.852 4.922 -4.013 1.00 96.25 377 LEU A CA 1
ATOM 3062 C C . LEU A 1 377 ? -1.145 4.853 -5.518 1.00 96.25 377 LEU A C 1
ATOM 3064 O O . LEU A 1 377 ? -0.219 4.937 -6.327 1.00 96.25 377 LEU A O 1
ATOM 3068 N N . LYS A 1 378 ? -2.422 4.793 -5.920 1.00 96.38 378 LYS A N 1
ATOM 3069 C CA . LYS A 1 378 ? -2.786 4.705 -7.348 1.00 96.38 378 LYS A CA 1
ATOM 3070 C C . LYS A 1 378 ? -2.382 5.953 -8.136 1.00 96.38 378 LYS A C 1
ATOM 3072 O O . LYS A 1 378 ? -1.877 5.837 -9.251 1.00 96.38 378 LYS A O 1
ATOM 3077 N N . LEU A 1 379 ? -2.503 7.148 -7.554 1.00 96.50 379 LEU A N 1
ATOM 3078 C CA . LEU A 1 379 ? -1.981 8.378 -8.162 1.00 96.50 379 LEU A CA 1
ATOM 3079 C C . LEU A 1 379 ? -0.458 8.309 -8.365 1.00 96.50 379 LEU A C 1
ATOM 3081 O O . LEU A 1 379 ? 0.063 8.713 -9.412 1.00 96.50 379 LEU A O 1
ATOM 3085 N N . GLY A 1 380 ? 0.256 7.774 -7.375 1.00 96.44 380 GLY A N 1
ATOM 3086 C CA . GLY A 1 380 ? 1.676 7.482 -7.492 1.00 96.44 380 GLY A CA 1
ATOM 3087 C C . GLY A 1 380 ? 1.964 6.525 -8.650 1.00 96.44 380 GLY A C 1
ATOM 3088 O O . GLY A 1 380 ? 2.791 6.841 -9.502 1.00 96.44 380 GLY A O 1
ATOM 3089 N N . TYR A 1 381 ? 1.219 5.428 -8.778 1.00 96.31 381 TYR A N 1
ATOM 3090 C CA . TYR A 1 381 ? 1.369 4.495 -9.901 1.00 96.31 381 TYR A CA 1
ATOM 3091 C C . TYR A 1 381 ? 1.194 5.175 -11.250 1.00 96.31 381 TYR A C 1
ATOM 3093 O O . TYR A 1 381 ? 2.073 5.061 -12.100 1.00 96.31 381 TYR A O 1
ATOM 3101 N N . PHE A 1 382 ? 0.126 5.946 -11.450 1.00 96.81 382 PHE A N 1
ATOM 3102 C CA . PHE A 1 382 ? -0.110 6.636 -12.721 1.00 96.81 382 PHE A CA 1
ATOM 3103 C C . PHE A 1 382 ? 1.038 7.574 -13.105 1.00 96.81 382 PHE A C 1
ATOM 3105 O O . PHE A 1 382 ? 1.535 7.556 -14.238 1.00 96.81 382 PHE A O 1
ATOM 3112 N N . THR A 1 383 ? 1.485 8.388 -12.150 1.00 96.50 383 THR A N 1
ATOM 3113 C CA . THR A 1 383 ? 2.533 9.384 -12.395 1.00 96.50 383 THR A CA 1
ATOM 3114 C C . THR A 1 383 ? 3.912 8.741 -12.567 1.00 96.50 383 THR A C 1
ATOM 3116 O O . THR A 1 383 ? 4.644 9.111 -13.491 1.00 96.50 383 THR A O 1
ATOM 3119 N N . ASN A 1 384 ? 4.254 7.728 -11.764 1.00 95.88 384 ASN A N 1
ATOM 3120 C CA . ASN A 1 384 ? 5.508 6.987 -11.904 1.00 95.88 384 ASN A CA 1
ATOM 3121 C C . ASN A 1 384 ? 5.542 6.146 -13.179 1.00 95.88 384 ASN A C 1
ATOM 3123 O O . ASN A 1 384 ? 6.571 6.089 -13.841 1.00 95.88 384 ASN A O 1
ATOM 3127 N N . THR A 1 385 ? 4.416 5.562 -13.580 1.00 95.19 385 THR A N 1
ATOM 3128 C CA . THR A 1 385 ? 4.307 4.812 -14.836 1.00 95.19 385 THR A CA 1
ATOM 3129 C C . THR A 1 385 ? 4.613 5.714 -16.031 1.00 95.19 385 THR A C 1
ATOM 3131 O O . THR A 1 385 ? 5.362 5.328 -16.933 1.00 95.19 385 THR A O 1
ATOM 3134 N N . THR A 1 386 ? 4.126 6.963 -16.013 1.00 95.19 386 THR A N 1
ATOM 3135 C CA . THR A 1 386 ? 4.502 7.972 -17.021 1.00 95.19 386 THR A CA 1
ATOM 3136 C C . THR A 1 386 ? 6.013 8.200 -17.020 1.00 95.19 386 THR A C 1
ATOM 3138 O O . THR A 1 386 ? 6.663 8.146 -18.068 1.00 95.19 386 THR A O 1
ATOM 3141 N N . TYR A 1 387 ? 6.580 8.444 -15.837 1.00 95.38 387 TYR A N 1
ATOM 3142 C CA . TYR A 1 387 ? 8.003 8.711 -15.661 1.00 95.38 387 TYR A CA 1
ATOM 3143 C C . TYR A 1 387 ? 8.877 7.542 -16.144 1.00 95.38 387 TYR A C 1
ATOM 3145 O O . TYR A 1 387 ? 9.801 7.740 -16.940 1.00 95.38 387 TYR A O 1
ATOM 3153 N N . GLY A 1 388 ? 8.547 6.320 -15.731 1.00 94.00 388 GLY A N 1
ATOM 3154 C CA . GLY A 1 388 ? 9.209 5.082 -16.112 1.00 94.00 388 GLY A CA 1
ATOM 3155 C C . GLY A 1 388 ? 9.158 4.834 -17.615 1.00 94.00 388 GLY A C 1
ATOM 3156 O O . GLY A 1 388 ? 10.200 4.591 -18.229 1.00 94.00 388 GLY A O 1
ATOM 3157 N N . TYR A 1 389 ? 7.991 5.006 -18.243 1.00 93.75 389 TYR A N 1
ATOM 3158 C CA . TYR A 1 389 ? 7.846 4.841 -19.690 1.00 93.75 389 TYR A CA 1
ATOM 3159 C C . TYR A 1 389 ? 8.726 5.817 -20.480 1.00 93.75 389 TYR A C 1
ATOM 3161 O O . TYR A 1 389 ? 9.397 5.415 -21.439 1.00 93.75 389 TYR A O 1
ATOM 3169 N N . ILE A 1 390 ? 8.771 7.090 -20.070 1.00 93.81 390 ILE A N 1
ATOM 3170 C CA . ILE A 1 390 ? 9.630 8.111 -20.690 1.00 93.81 390 ILE A CA 1
ATOM 3171 C C . ILE A 1 390 ? 11.105 7.745 -20.506 1.00 93.81 390 ILE A C 1
ATOM 3173 O O . ILE A 1 390 ? 11.873 7.756 -21.473 1.00 93.81 390 ILE A O 1
ATOM 3177 N N . LYS A 1 391 ? 11.507 7.392 -19.283 1.00 91.81 391 LYS A N 1
ATOM 3178 C CA . LYS A 1 391 ? 12.900 7.096 -18.933 1.00 91.81 391 LYS A CA 1
ATOM 3179 C C . LYS A 1 391 ? 13.429 5.866 -19.662 1.00 91.81 391 LYS A C 1
ATOM 3181 O O . LYS A 1 391 ? 14.493 5.938 -20.274 1.00 91.81 391 LYS A O 1
ATOM 3186 N N . TRP A 1 392 ? 12.664 4.777 -19.675 1.00 92.06 392 TRP A N 1
ATOM 3187 C CA . TRP A 1 392 ? 13.015 3.554 -20.399 1.00 92.06 392 TRP A CA 1
ATOM 3188 C C . TRP A 1 392 ? 13.041 3.794 -21.912 1.00 92.06 392 TRP A C 1
ATOM 3190 O O . TRP A 1 392 ? 13.951 3.330 -22.593 1.00 92.06 392 TRP A O 1
ATOM 3200 N N . SER A 1 393 ? 12.102 4.580 -22.453 1.00 90.44 393 SER A N 1
ATOM 3201 C CA . SER A 1 393 ? 12.119 4.955 -23.876 1.00 90.44 393 SER A CA 1
ATOM 3202 C C . SER A 1 393 ? 13.372 5.741 -24.259 1.00 90.44 393 SER A C 1
ATOM 3204 O O . SER A 1 393 ? 13.962 5.479 -25.309 1.00 90.44 393 SER A O 1
ATOM 3206 N N . ARG A 1 394 ? 13.784 6.704 -23.424 1.00 89.44 394 ARG A N 1
ATOM 3207 C CA . ARG A 1 394 ? 14.994 7.499 -23.657 1.00 89.44 394 ARG A CA 1
ATOM 3208 C C . ARG A 1 394 ? 16.241 6.619 -23.626 1.00 89.44 394 ARG A C 1
ATOM 3210 O O . ARG A 1 394 ? 17.027 6.672 -24.566 1.00 89.44 394 ARG A O 1
ATOM 3217 N N . TYR A 1 395 ? 16.349 5.761 -22.614 1.00 87.19 395 TYR A N 1
ATOM 3218 C CA . TYR A 1 395 ? 17.455 4.820 -22.464 1.00 87.19 395 TYR A CA 1
ATOM 3219 C C . TYR A 1 395 ? 17.610 3.902 -23.691 1.00 87.19 395 TYR A C 1
ATOM 3221 O O . TYR A 1 395 ? 18.704 3.795 -24.244 1.00 87.19 395 TYR A O 1
ATOM 3229 N N . ILE A 1 396 ? 16.509 3.307 -24.176 1.00 84.69 396 ILE A N 1
ATOM 3230 C CA . ILE A 1 396 ? 16.519 2.438 -25.369 1.00 84.69 396 ILE A CA 1
ATOM 3231 C C . ILE A 1 396 ? 17.024 3.204 -26.597 1.00 84.69 396 ILE A C 1
ATOM 3233 O O . ILE A 1 396 ? 17.820 2.683 -27.376 1.00 84.69 396 ILE A O 1
ATOM 3237 N N . LYS A 1 397 ? 16.571 4.449 -26.781 1.00 85.88 397 LYS A N 1
ATOM 3238 C CA . LYS A 1 397 ? 16.961 5.280 -27.927 1.00 85.88 397 LYS A CA 1
ATOM 3239 C C . LYS A 1 397 ? 18.446 5.653 -27.889 1.00 85.88 397 LYS A C 1
ATOM 3241 O O . LYS A 1 397 ? 19.094 5.653 -28.932 1.00 85.88 397 LYS A O 1
ATOM 3246 N N . GLU A 1 398 ? 18.977 5.975 -26.713 1.00 85.50 398 GLU A N 1
ATOM 3247 C CA . GLU A 1 398 ? 20.389 6.328 -26.525 1.00 85.50 398 GLU A CA 1
ATOM 3248 C C . GLU A 1 398 ? 21.310 5.137 -26.826 1.00 85.50 398 GLU A C 1
ATOM 3250 O O . GLU A 1 398 ? 22.259 5.288 -27.595 1.00 85.50 398 GLU A O 1
ATOM 3255 N N . HIS A 1 399 ? 20.981 3.942 -26.331 1.00 80.31 399 HIS A N 1
ATOM 3256 C CA . HIS A 1 399 ? 21.784 2.734 -26.557 1.00 80.31 399 HIS A CA 1
ATOM 3257 C C . HIS A 1 399 ? 21.737 2.245 -28.007 1.00 80.31 399 HIS A C 1
ATOM 3259 O O . HIS A 1 399 ? 22.776 1.927 -28.580 1.00 80.31 399 HIS A O 1
ATOM 3265 N N . GLN A 1 400 ? 20.571 2.297 -28.660 1.00 77.44 400 GLN A N 1
ATOM 3266 C CA . GLN A 1 400 ? 20.468 1.988 -30.093 1.00 77.44 400 GLN A CA 1
ATOM 3267 C C . GLN A 1 400 ? 21.288 2.944 -30.966 1.00 77.44 400 GLN A C 1
ATOM 3269 O O . GLN A 1 400 ? 21.785 2.553 -32.021 1.00 77.44 400 GLN A O 1
ATOM 3274 N N . ASN A 1 401 ? 21.408 4.211 -30.563 1.00 69.19 401 ASN A N 1
ATOM 3275 C CA . ASN A 1 401 ? 22.235 5.174 -31.279 1.00 69.19 401 ASN A CA 1
ATOM 3276 C C . ASN A 1 401 ? 23.728 4.926 -31.033 1.00 69.19 401 ASN A C 1
ATOM 3278 O O . ASN A 1 401 ? 24.498 5.016 -31.983 1.00 69.19 401 ASN A O 1
ATOM 3282 N N . LYS A 1 402 ? 24.135 4.572 -29.807 1.00 65.94 402 LYS A N 1
ATOM 3283 C CA . LYS A 1 402 ? 25.527 4.212 -29.488 1.00 65.94 402 LYS A CA 1
ATOM 3284 C C . LYS A 1 402 ? 25.996 2.969 -30.246 1.00 65.94 402 LYS A C 1
ATOM 3286 O O . LYS A 1 402 ? 27.053 3.031 -30.862 1.00 65.94 402 LYS A O 1
ATOM 3291 N N . GLU A 1 403 ? 25.196 1.900 -30.288 1.00 61.22 403 GLU A N 1
ATOM 3292 C CA . GLU A 1 403 ? 25.502 0.700 -31.091 1.00 61.22 403 GLU A CA 1
ATOM 3293 C C . GLU A 1 403 ? 25.637 1.024 -32.583 1.00 61.22 403 GLU A C 1
ATOM 3295 O O . GLU A 1 403 ? 26.511 0.499 -33.263 1.00 61.22 403 GLU A O 1
ATOM 3300 N N . LYS A 1 404 ? 24.792 1.917 -33.112 1.00 54.06 404 LYS A N 1
ATOM 3301 C CA . LYS A 1 404 ? 24.912 2.356 -34.507 1.00 54.06 404 LYS A CA 1
ATOM 3302 C C . LYS A 1 404 ? 26.189 3.151 -34.752 1.00 54.06 404 LYS A C 1
ATOM 3304 O O . LYS A 1 404 ? 26.784 2.966 -35.800 1.00 54.06 404 LYS A O 1
ATOM 3309 N N . VAL A 1 405 ? 26.591 4.026 -33.828 1.00 52.81 405 VAL A N 1
ATOM 3310 C CA . VAL A 1 405 ? 27.794 4.865 -33.963 1.00 52.81 405 VAL A CA 1
ATOM 3311 C C . VAL A 1 405 ? 29.083 4.060 -33.782 1.00 52.81 405 VAL A C 1
ATOM 3313 O O . VAL A 1 405 ? 30.058 4.389 -34.437 1.00 52.81 405 VAL A O 1
ATOM 3316 N N . SER A 1 406 ? 29.105 3.007 -32.957 1.00 50.38 406 SER A N 1
ATOM 3317 C CA . SER A 1 406 ? 30.286 2.141 -32.785 1.00 50.38 406 SER A CA 1
ATOM 3318 C C . SER A 1 406 ? 30.521 1.154 -33.936 1.00 50.38 406 SER A C 1
ATOM 3320 O O . SER A 1 406 ? 31.598 0.569 -34.033 1.00 50.38 406 SER A O 1
ATOM 3322 N N . LEU A 1 407 ? 29.515 0.950 -34.793 1.00 45.19 407 LEU A N 1
ATOM 3323 C CA . LEU A 1 407 ? 29.595 0.142 -36.015 1.00 45.19 407 LEU A CA 1
ATOM 3324 C C . LEU A 1 407 ? 30.090 0.937 -37.242 1.00 45.19 407 LEU A C 1
ATOM 3326 O O . LEU A 1 407 ? 30.267 0.337 -38.305 1.00 45.19 407 LEU A O 1
ATOM 3330 N N . PHE A 1 408 ? 30.296 2.251 -37.105 1.00 40.16 408 PHE A N 1
ATOM 3331 C CA . PHE A 1 408 ? 30.955 3.127 -38.083 1.00 40.16 408 PHE A CA 1
ATOM 3332 C C . PHE A 1 408 ? 32.318 3.572 -37.550 1.00 40.16 408 PHE A C 1
ATOM 3334 O O . PHE A 1 408 ? 33.190 3.861 -38.401 1.00 40.16 408 PHE A O 1
#

Foldseek 3Di:
DVVLLVVQFDPPPVVLVVLVVLLVVLLCLLVVLVVVLVCQLPPQQADKDWDDKDKFFWDCLQWDDDPVDQKTFIWTDDVVDIDTDIDGPVVVVVPPDGIATWIWIATPVGDIFIDRDDPDDSVNSSVRSSVVSCVVSLLSLLLSLLSVLLSVLSVCCRSRVNVDDPVLSVLLSVLSVVLSVCCNVQQDCAWPNRHSSVLSNLLSQLLSLLLVLLSCVLQQALCSLVSQLVNLVSVLVNCVNQVDLVLQNVLSVPPSNVLSVLLSVLQQVAADPVDNRHGQADADDPVVVVVLVVQLVVQLVPQLVVVLPDPRDISLDPDNVLRSVLSSLSSSLSSLVNVLSVCSSRRHLCSLVSLLSNLVSVCVSCVSSSVVSCVSSSVSSVVSSVSSSVSNVVSHVVVVVVVVVVVD

Sequence (408 aa):
MIQFFKKNIESNKKLRTFEIIVLCLLVFTSIGSVFYGLLQIHKDVGDLRYVQSVTMNRDKDEEDYDSDNKVCDVIYRKGDQKLVVSYDYEDYVKLNKNSIKAYEFKTVNGQNLYFDHKDVSHQEASHTYKEMMAEETLSVFNLASATFILMLSVAIMMLFSKQFTTYEKSWFISIMVLATILSVLFPEDSANGVNGIIIMILYLLDTFLNILCELLISKQSRYNFLVSVLVEIVEIVSCVVLMYRFATMATTLFFWLPIDIISYINWSKHRDDEEDELTMVRKLKGYQEVLVIIGIIVWTVVVGYFISGLDIATDFYNNKTLETAIIYIDACASAVGIANGLFIFFRLREQWIAWYICAFLEAVINIMSGQYVLLALKLGYFTNTTYGYIKWSRYIKEHQNKEKVSLF